Protein AF-0000000084932139 (afdb_homodimer)

Structure (mmCIF, N/CA/C/O backbone):
data_AF-0000000084932139-model_v1
#
loop_
_entity.id
_entity.type
_entity.pdbx_description
1 polymer Repetin
#
loop_
_atom_site.group_PDB
_atom_site.id
_atom_site.type_symbol
_atom_site.label_atom_id
_atom_site.label_alt_id
_atom_site.label_com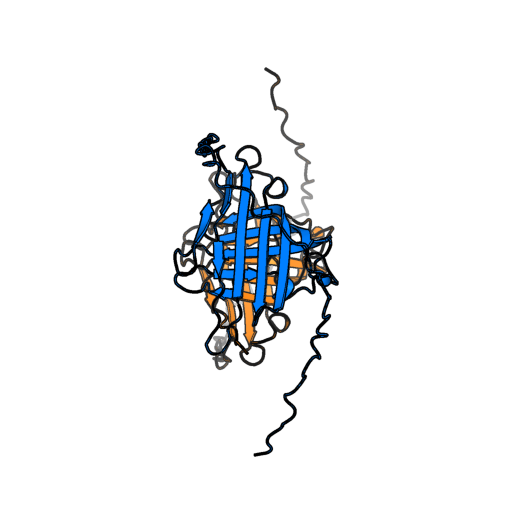p_id
_atom_site.label_asym_id
_atom_site.label_entity_id
_atom_site.label_seq_id
_atom_site.pdbx_PDB_ins_code
_atom_site.Cartn_x
_atom_site.Cartn_y
_atom_site.Cartn_z
_atom_site.occupancy
_atom_site.B_iso_or_equiv
_atom_site.auth_seq_id
_atom_site.auth_comp_id
_atom_site.auth_asym_id
_atom_site.auth_atom_id
_atom_site.pdbx_PDB_model_num
ATOM 1 N N . MET A 1 1 ? 40.281 -7.414 -14.109 1 21.67 1 MET A N 1
ATOM 2 C CA . MET A 1 1 ? 39.438 -8.305 -14.906 1 21.67 1 MET A CA 1
ATOM 3 C C . MET A 1 1 ? 38.781 -9.352 -14.023 1 21.67 1 MET A C 1
ATOM 5 O O . MET A 1 1 ? 38.156 -10.289 -14.523 1 21.67 1 MET A O 1
ATOM 9 N N . ASN A 1 2 ? 39.125 -9.508 -12.711 1 26.14 2 ASN A N 1
ATOM 10 C CA . ASN A 1 2 ? 38.969 -10.812 -12.07 1 26.14 2 ASN A CA 1
ATOM 11 C C . ASN A 1 2 ? 37.5 -11.195 -11.922 1 26.14 2 ASN A C 1
ATOM 13 O O . ASN A 1 2 ? 36.688 -10.367 -11.539 1 26.14 2 ASN A O 1
ATOM 17 N N . ARG A 1 3 ? 37.094 -12.258 -12.617 1 24.44 3 ARG A N 1
ATOM 18 C CA . ARG A 1 3 ? 35.844 -12.969 -12.961 1 24.44 3 ARG A CA 1
ATOM 19 C C . ARG A 1 3 ? 35.156 -13.492 -11.719 1 24.44 3 ARG A C 1
ATOM 21 O O . ARG A 1 3 ? 35.531 -14.531 -11.172 1 24.44 3 ARG A O 1
ATOM 28 N N . ARG A 1 4 ? 34.875 -12.633 -10.703 1 30.19 4 ARG A N 1
ATOM 29 C CA . ARG A 1 4 ? 34.438 -13.336 -9.5 1 30.19 4 ARG A CA 1
ATOM 30 C C . ARG A 1 4 ? 33.281 -14.297 -9.828 1 30.19 4 ARG A C 1
ATOM 32 O O . ARG A 1 4 ? 32.281 -13.891 -10.375 1 30.19 4 ARG A O 1
ATOM 39 N N . THR A 1 5 ? 33.5 -15.656 -9.984 1 25.06 5 THR A N 1
ATOM 40 C CA . THR A 1 5 ? 32.844 -16.891 -10.398 1 25.06 5 THR A CA 1
ATOM 41 C C . THR A 1 5 ? 31.594 -17.125 -9.562 1 25.06 5 THR A C 1
ATOM 43 O O . THR A 1 5 ? 30.531 -17.438 -10.109 1 25.06 5 THR A O 1
ATOM 46 N N . LYS A 1 6 ? 31.469 -17.172 -8.211 1 27.69 6 LYS A N 1
ATOM 47 C CA . LYS A 1 6 ? 30.953 -18.453 -7.734 1 27.69 6 LYS A CA 1
ATOM 48 C C . LYS A 1 6 ? 29.438 -18.469 -7.727 1 27.69 6 LYS A C 1
ATOM 50 O O . LYS A 1 6 ? 28.812 -17.75 -6.941 1 27.69 6 LYS A O 1
ATOM 55 N N . ILE A 1 7 ? 28.641 -18.422 -8.797 1 25.08 7 ILE A N 1
ATOM 56 C CA . ILE A 1 7 ? 27.203 -18.234 -8.984 1 25.08 7 ILE A CA 1
ATOM 57 C C . ILE A 1 7 ? 26.438 -19.391 -8.352 1 25.08 7 ILE A C 1
ATOM 59 O O . ILE A 1 7 ? 25.391 -19.188 -7.73 1 25.08 7 ILE A O 1
ATOM 63 N N . ALA A 1 8 ? 26.859 -20.625 -8.094 1 24.53 8 ALA A N 1
ATOM 64 C CA . ALA A 1 8 ? 25.938 -21.703 -8.469 1 24.53 8 ALA A CA 1
ATOM 65 C C . ALA A 1 8 ? 25 -22.047 -7.324 1 24.53 8 ALA A C 1
ATOM 67 O O . ALA A 1 8 ? 25.422 -22.609 -6.312 1 24.53 8 ALA A O 1
ATOM 68 N N . ALA A 1 9 ? 24.391 -21.25 -6.434 1 24.16 9 ALA A N 1
ATOM 69 C CA . ALA A 1 9 ? 23.906 -22 -5.289 1 24.16 9 ALA A CA 1
ATOM 70 C C . ALA A 1 9 ? 22.812 -22.969 -5.707 1 24.16 9 ALA A C 1
ATOM 72 O O . ALA A 1 9 ? 21.75 -22.562 -6.195 1 24.16 9 ALA A O 1
ATOM 73 N N . VAL A 1 10 ? 23.062 -24.203 -6.277 1 23.25 10 VAL A N 1
ATOM 74 C CA . VAL A 1 10 ? 22.25 -25.281 -6.844 1 23.25 10 VAL A CA 1
ATOM 75 C C . VAL A 1 10 ? 21.312 -25.828 -5.777 1 23.25 10 VAL A C 1
ATOM 77 O O . VAL A 1 10 ? 21.766 -26.406 -4.777 1 23.25 10 VAL A O 1
ATOM 80 N N . ALA A 1 11 ? 20.391 -25.062 -5.176 1 22.67 11 ALA A N 1
ATOM 81 C CA . ALA A 1 11 ? 19.625 -25.734 -4.129 1 22.67 11 ALA A CA 1
ATOM 82 C C . ALA A 1 11 ? 18.953 -27 -4.664 1 22.67 11 ALA A C 1
ATOM 84 O O . ALA A 1 11 ? 18.5 -27.031 -5.812 1 22.67 11 ALA A O 1
ATOM 85 N N . ALA A 1 12 ? 19.234 -28.203 -4.145 1 22.8 12 ALA A N 1
ATOM 86 C CA . ALA A 1 12 ? 18.984 -29.625 -4.312 1 22.8 12 ALA A CA 1
ATOM 87 C C . ALA A 1 12 ? 17.516 -29.953 -4.133 1 22.8 12 ALA A C 1
ATOM 89 O O . ALA A 1 12 ? 16.938 -29.734 -3.059 1 22.8 12 ALA A O 1
ATOM 90 N N . ALA A 1 13 ? 16.656 -29.625 -5.191 1 23.55 13 ALA A N 1
ATOM 91 C CA . ALA A 1 13 ? 15.234 -29.922 -5.207 1 23.55 13 ALA A CA 1
ATOM 92 C C . ALA A 1 13 ? 14.977 -31.406 -4.984 1 23.55 13 ALA A C 1
ATOM 94 O O . ALA A 1 13 ? 15.531 -32.25 -5.691 1 23.55 13 ALA A O 1
ATOM 95 N N . VAL A 1 14 ? 14.766 -31.797 -3.705 1 21.27 14 VAL A N 1
ATOM 96 C CA . VAL A 1 14 ? 14.516 -33.156 -3.266 1 21.27 14 VAL A CA 1
ATOM 97 C C . VAL A 1 14 ? 13.305 -33.719 -4.008 1 21.27 14 VAL A C 1
ATOM 99 O O . VAL A 1 14 ? 12.227 -33.125 -3.998 1 21.27 14 VAL A O 1
ATOM 102 N N . LEU A 1 15 ? 13.5 -34.531 -5.055 1 22.5 15 LEU A N 1
ATOM 103 C CA . LEU A 1 15 ? 12.672 -35.281 -5.992 1 22.5 15 LEU A CA 1
ATOM 104 C C . LEU A 1 15 ? 11.828 -36.312 -5.27 1 22.5 15 LEU A C 1
ATOM 106 O O . LEU A 1 15 ? 12.352 -37.312 -4.789 1 22.5 15 LEU A O 1
ATOM 110 N N . LEU A 1 16 ? 10.977 -35.844 -4.27 1 21 16 LEU A N 1
ATOM 111 C CA . LEU A 1 16 ? 10.266 -36.938 -3.572 1 21 16 LEU A CA 1
ATOM 112 C C . LEU A 1 16 ? 9.383 -37.719 -4.535 1 21 16 LEU A C 1
ATOM 114 O O . LEU A 1 16 ? 8.586 -37.125 -5.27 1 21 16 LEU A O 1
ATOM 118 N N . THR A 1 17 ? 9.852 -38.75 -5.051 1 25.75 17 THR A N 1
ATOM 119 C CA . THR A 1 17 ? 9.32 -39.719 -6.008 1 25.75 17 THR A CA 1
ATOM 120 C C . THR A 1 17 ? 8.086 -40.438 -5.441 1 25.75 17 THR A C 1
ATOM 122 O O . THR A 1 17 ? 8.195 -41.188 -4.492 1 25.75 17 THR A O 1
ATOM 125 N N . LEU A 1 18 ? 7.086 -39.656 -4.852 1 22.45 18 LEU A N 1
ATOM 126 C CA . LEU A 1 18 ? 6.062 -40.5 -4.27 1 22.45 18 LEU A CA 1
ATOM 127 C C . LEU A 1 18 ? 5.445 -41.406 -5.328 1 22.45 18 LEU A C 1
ATOM 129 O O . LEU A 1 18 ? 5.324 -41.031 -6.492 1 22.45 18 LEU A O 1
ATOM 133 N N . GLY A 1 19 ? 5.473 -42.719 -5.188 1 24.62 19 GLY A N 1
ATOM 134 C CA . GLY A 1 19 ? 5.141 -43.938 -5.867 1 24.62 19 GLY A CA 1
ATOM 135 C C . GLY A 1 19 ? 3.654 -44.125 -6.117 1 24.62 19 GLY A C 1
ATOM 136 O O . GLY A 1 19 ? 3.002 -44.938 -5.492 1 24.62 19 GLY A O 1
ATOM 137 N N . ALA A 1 20 ? 2.959 -43.031 -6.5 1 25.23 20 ALA A N 1
ATOM 138 C CA . ALA A 1 20 ? 1.512 -43.219 -6.441 1 25.23 20 ALA A CA 1
ATOM 139 C C . ALA A 1 20 ? 1.069 -44.344 -7.355 1 25.23 20 ALA A C 1
ATOM 141 O O . ALA A 1 20 ? 1.592 -44.531 -8.461 1 25.23 20 ALA A O 1
ATOM 142 N N . GLY A 1 21 ? 0.524 -45.406 -6.766 1 26.86 21 GLY A N 1
ATOM 143 C CA . GLY A 1 21 ? -0.085 -46.656 -7.215 1 26.86 21 GLY A CA 1
ATOM 144 C C . GLY A 1 21 ? -1.21 -46.438 -8.211 1 26.86 21 GLY A C 1
ATOM 145 O O . GLY A 1 21 ? -1.77 -45.344 -8.297 1 26.86 21 GLY A O 1
ATOM 146 N N . GLY A 1 22 ? -1.345 -47.312 -9.188 1 26.28 22 GLY A N 1
ATOM 147 C CA . GLY A 1 22 ? -1.936 -47.531 -10.5 1 26.28 22 GLY A CA 1
ATOM 148 C C . GLY A 1 22 ? -3.445 -47.688 -10.453 1 26.28 22 GLY A C 1
ATOM 149 O O . GLY A 1 22 ? -4.062 -48.094 -11.438 1 26.28 22 GLY A O 1
ATOM 150 N N . VAL A 1 23 ? -4.18 -46.875 -9.492 1 26.48 23 VAL A N 1
ATOM 151 C CA . VAL A 1 23 ? -5.508 -47.469 -9.398 1 26.48 23 VAL A CA 1
ATOM 152 C C . VAL A 1 23 ? -6.215 -47.375 -10.742 1 26.48 23 VAL A C 1
ATOM 154 O O . VAL A 1 23 ? -5.969 -46.438 -11.516 1 26.48 23 VAL A O 1
ATOM 157 N N . ALA A 1 24 ? -6.742 -48.469 -11.219 1 28.23 24 ALA A N 1
ATOM 158 C CA . ALA A 1 24 ? -7.402 -48.969 -12.43 1 28.23 24 ALA A CA 1
ATOM 159 C C . ALA A 1 24 ? -8.75 -48.281 -12.625 1 28.23 24 ALA A C 1
ATOM 161 O O . ALA A 1 24 ? -9.68 -48.469 -11.836 1 28.23 24 ALA A O 1
ATOM 162 N N . VAL A 1 25 ? -8.781 -46.875 -12.781 1 27.59 25 VAL A N 1
ATOM 163 C CA . VAL A 1 25 ? -10.102 -46.281 -12.859 1 27.59 25 VAL A CA 1
ATOM 164 C C . VAL A 1 25 ? -10.867 -46.844 -14.055 1 27.59 25 VAL A C 1
ATOM 166 O O . VAL A 1 25 ? -10.297 -47.031 -15.125 1 27.59 25 VAL A O 1
ATOM 169 N N . ALA A 1 26 ? -11.82 -47.719 -13.742 1 29.02 26 ALA A N 1
ATOM 170 C CA . ALA A 1 26 ? -12.836 -48.344 -14.586 1 29.02 26 ALA A CA 1
ATOM 171 C C . ALA A 1 26 ? -13.586 -47.312 -15.406 1 29.02 26 ALA A C 1
ATOM 173 O O . ALA A 1 26 ? -13.789 -46.188 -14.953 1 29.02 26 ALA A O 1
ATOM 174 N N . SER A 1 27 ? -13.633 -47.469 -16.703 1 24.41 27 SER A N 1
ATOM 175 C CA . SER A 1 27 ? -14.062 -46.719 -17.875 1 24.41 27 SER A CA 1
ATOM 176 C C . SER A 1 27 ? -15.562 -46.438 -17.828 1 24.41 27 SER A C 1
ATOM 178 O O . SER A 1 27 ? -16.375 -47.281 -18.188 1 24.41 27 SER A O 1
ATOM 180 N N . ALA A 1 28 ? -16.141 -46.062 -16.656 1 26.34 28 ALA A N 1
ATOM 181 C CA . ALA A 1 28 ? -17.609 -46 -16.703 1 26.34 28 ALA A CA 1
ATOM 182 C C . ALA A 1 28 ? -18.094 -45.125 -17.859 1 26.34 28 ALA A C 1
ATOM 184 O O . ALA A 1 28 ? -17.406 -44.219 -18.297 1 26.34 28 ALA A O 1
ATOM 185 N N . ASP A 1 29 ? -19.094 -45.625 -18.531 1 28.47 29 ASP A N 1
ATOM 186 C CA . ASP A 1 29 ? -19.875 -45.312 -19.719 1 28.47 29 ASP A CA 1
ATOM 187 C C . ASP A 1 29 ? -20.406 -43.875 -19.656 1 28.47 29 ASP A C 1
ATOM 189 O O . ASP A 1 29 ? -20.547 -43.312 -18.578 1 28.47 29 ASP A O 1
ATOM 193 N N . ASP A 1 30 ? -20.641 -43.281 -20.812 1 27.58 30 ASP A N 1
ATOM 194 C CA . ASP A 1 30 ? -20.875 -41.969 -21.438 1 27.58 30 ASP A CA 1
ATOM 195 C C . ASP A 1 30 ? -22.203 -41.375 -20.969 1 27.58 30 ASP A C 1
ATOM 197 O O . ASP A 1 30 ? -23.234 -41.531 -21.641 1 27.58 30 ASP A O 1
ATOM 201 N N . ALA A 1 31 ? -22.797 -41.719 -19.812 1 32.94 31 ALA A N 1
ATOM 202 C CA . ALA A 1 31 ? -24.125 -41.094 -19.703 1 32.94 31 ALA A CA 1
ATOM 203 C C . ALA A 1 31 ? -24.047 -39.594 -19.891 1 32.94 31 ALA A C 1
ATOM 205 O O . ALA A 1 31 ? -23.156 -38.938 -19.359 1 32.94 31 ALA A O 1
ATOM 206 N N . PRO A 1 32 ? -24.797 -39.062 -20.906 1 32.19 32 PRO A N 1
ATOM 207 C CA . PRO A 1 32 ? -24.766 -37.625 -21.203 1 32.19 32 PRO A CA 1
ATOM 208 C C . PRO A 1 32 ? -25.094 -36.781 -19.984 1 32.19 32 PRO A C 1
ATOM 210 O O . PRO A 1 32 ? -26 -37.125 -19.203 1 32.19 32 PRO A O 1
ATOM 213 N N . ALA A 1 33 ? -24.109 -36.219 -19.281 1 31.25 33 ALA A N 1
ATOM 214 C CA . ALA A 1 33 ? -24.312 -35.312 -18.141 1 31.25 33 ALA A CA 1
ATOM 215 C C . ALA A 1 33 ? -25.391 -34.281 -18.453 1 31.25 33 ALA A C 1
ATOM 217 O O . ALA A 1 33 ? -25.438 -33.75 -19.562 1 31.25 33 ALA A O 1
ATOM 218 N N . PRO A 1 34 ? -26.562 -34.406 -17.656 1 33.66 34 PRO A N 1
ATOM 219 C CA . PRO A 1 34 ? -27.516 -33.312 -17.828 1 33.66 34 PRO A CA 1
ATOM 220 C C . PRO A 1 34 ? -26.859 -31.938 -17.828 1 33.66 34 PRO A C 1
ATOM 222 O O . PRO A 1 34 ? -25.781 -31.781 -17.25 1 33.66 34 PRO A O 1
ATOM 225 N N . ALA A 1 35 ? -27.141 -31.078 -18.812 1 29.67 35 ALA A N 1
ATOM 226 C CA . ALA A 1 35 ? -26.688 -29.703 -18.906 1 29.67 35 ALA A CA 1
ATOM 227 C C . ALA A 1 35 ? -26.844 -28.984 -17.578 1 29.67 35 ALA A C 1
ATOM 229 O O . ALA A 1 35 ? -27.953 -28.906 -17.047 1 29.67 35 ALA A O 1
ATOM 230 N N . ALA A 1 36 ? -25.906 -29.125 -16.641 1 29.72 36 ALA A N 1
ATOM 231 C CA . ALA A 1 36 ? -25.953 -28.234 -15.492 1 29.72 36 ALA A CA 1
ATOM 232 C C . ALA A 1 36 ? -26.312 -26.812 -15.906 1 29.72 36 ALA A C 1
ATOM 234 O O . ALA A 1 36 ? -25.609 -26.203 -16.734 1 29.72 36 ALA A O 1
ATOM 235 N N . ALA A 1 37 ? -27.531 -26.438 -15.914 1 31.78 37 ALA A N 1
ATOM 236 C CA . ALA A 1 37 ? -27.938 -25.031 -15.969 1 31.78 37 ALA A CA 1
ATOM 237 C C . ALA A 1 37 ? -27.094 -24.188 -15.023 1 31.78 37 ALA A C 1
ATOM 239 O O . ALA A 1 37 ? -27.078 -24.422 -13.82 1 31.78 37 ALA A O 1
ATOM 240 N N . SER A 1 38 ? -25.906 -23.781 -15.492 1 30.41 38 SER A N 1
ATOM 241 C CA . SER A 1 38 ? -25.219 -22.75 -14.742 1 30.41 38 SER A CA 1
ATOM 242 C C . SER A 1 38 ? -26.188 -21.641 -14.305 1 30.41 38 SER A C 1
ATOM 244 O O . SER A 1 38 ? -26.641 -20.844 -15.141 1 30.41 38 SER A O 1
ATOM 246 N N . ALA A 1 39 ? -27.094 -21.922 -13.445 1 32.44 39 ALA A N 1
ATOM 247 C CA . ALA A 1 39 ? -27.781 -20.781 -12.859 1 32.44 39 ALA A CA 1
ATOM 248 C C . ALA A 1 39 ? -26.797 -19.688 -12.461 1 32.44 39 ALA A C 1
ATOM 250 O O . ALA A 1 39 ? -26.016 -19.859 -11.531 1 32.44 39 ALA A O 1
ATOM 251 N N . VAL A 1 40 ? -26.359 -18.922 -13.398 1 31.78 40 VAL A N 1
ATOM 252 C CA . VAL A 1 40 ? -25.812 -17.625 -12.992 1 31.78 40 VAL A CA 1
ATOM 253 C C . VAL A 1 40 ? -26.766 -16.938 -12.031 1 31.78 40 VAL A C 1
ATOM 255 O O . VAL A 1 40 ? -27.828 -16.453 -12.438 1 31.78 40 VAL A O 1
ATOM 258 N N . VAL A 1 41 ? -27.156 -17.531 -10.875 1 34.59 41 VAL A N 1
ATOM 259 C CA . VAL A 1 41 ? -27.812 -16.656 -9.914 1 34.59 41 VAL A CA 1
ATOM 260 C C . VAL A 1 41 ? -27.203 -15.25 -9.984 1 34.59 41 VAL A C 1
ATOM 262 O O . VAL A 1 41 ? -26 -15.078 -9.773 1 34.59 41 VAL A O 1
ATOM 265 N N . SER A 1 42 ? -27.688 -14.461 -10.852 1 32.5 42 SER A N 1
ATOM 266 C CA . SER A 1 42 ? -27.391 -13.039 -10.742 1 32.5 42 SER A CA 1
ATOM 267 C C . SER A 1 42 ? -27.5 -12.555 -9.297 1 32.5 42 SER A C 1
ATOM 269 O O . SER A 1 42 ? -28.594 -12.383 -8.773 1 32.5 42 SER A O 1
ATOM 271 N N . LYS A 1 43 ? -26.828 -13.172 -8.352 1 37.31 43 LYS A N 1
ATOM 272 C CA . LYS A 1 43 ? -26.875 -12.469 -7.066 1 37.31 43 LYS A CA 1
ATOM 273 C C . LYS A 1 43 ? -26.953 -10.961 -7.266 1 37.31 43 LYS A C 1
ATOM 275 O O . LYS A 1 43 ? -26.219 -10.398 -8.078 1 37.31 43 LYS A O 1
ATOM 280 N N . SER A 1 44 ? -27.984 -10.383 -7.074 1 41.41 44 SER A N 1
ATOM 281 C CA . SER A 1 44 ? -28.172 -8.938 -7.09 1 41.41 44 SER A CA 1
ATOM 282 C C . SER A 1 44 ? -26.922 -8.203 -6.629 1 41.41 44 SER A C 1
ATOM 284 O O . SER A 1 44 ? -26.344 -8.539 -5.594 1 41.41 44 SER A O 1
ATOM 286 N N . PRO A 1 45 ? -26.094 -7.621 -7.492 1 50.84 45 PRO A N 1
ATOM 287 C CA . PRO A 1 45 ? -24.844 -6.949 -7.105 1 50.84 45 PRO A CA 1
ATOM 288 C C . PRO A 1 45 ? -24.984 -6.141 -5.82 1 50.84 45 PRO A C 1
ATOM 290 O O . PRO A 1 45 ? -25.812 -5.219 -5.75 1 50.84 45 PRO A O 1
ATOM 293 N N . VAL A 1 46 ? -25.094 -6.777 -4.66 1 59.41 46 VAL A N 1
ATOM 294 C CA . VAL A 1 46 ? -25 -5.977 -3.445 1 59.41 46 VAL A CA 1
ATOM 295 C C . VAL A 1 46 ? -24.078 -4.781 -3.686 1 59.41 46 VAL A C 1
ATOM 297 O O . VAL A 1 46 ? -23 -4.926 -4.262 1 59.41 46 VAL A O 1
ATOM 300 N N . ALA A 1 47 ? -24.609 -3.643 -3.541 1 83.5 47 ALA A N 1
ATOM 301 C CA . ALA A 1 47 ? -23.828 -2.414 -3.666 1 83.5 47 ALA A CA 1
ATOM 302 C C . ALA A 1 47 ? -22.5 -2.529 -2.922 1 83.5 47 ALA A C 1
ATOM 304 O O . ALA A 1 47 ? -22.453 -3.002 -1.784 1 83.5 47 ALA A O 1
ATOM 305 N N . GLU A 1 48 ? -21.438 -2.598 -3.648 1 95.44 48 GLU A N 1
ATOM 306 C CA . GLU A 1 48 ? -20.094 -2.729 -3.068 1 95.44 48 GLU A CA 1
ATOM 307 C C . GLU A 1 48 ? -19.453 -1.362 -2.85 1 95.44 48 GLU A C 1
ATOM 309 O O . GLU A 1 48 ? -19.5 -0.504 -3.732 1 95.44 48 GLU A O 1
ATOM 314 N N . ALA A 1 49 ? -18.984 -1.111 -1.65 1 97.88 49 ALA A N 1
ATOM 315 C CA . ALA A 1 49 ? -18.188 0.078 -1.341 1 97.88 49 ALA A CA 1
ATOM 316 C C . ALA A 1 49 ? -16.828 0.017 -2.012 1 97.88 49 ALA A C 1
ATOM 318 O O . ALA A 1 49 ? -16.266 1.047 -2.406 1 97.88 49 ALA A O 1
ATOM 319 N N . ALA A 1 50 ? -16.281 -1.135 -2.143 1 98.62 50 ALA A N 1
ATOM 320 C CA . ALA A 1 50 ? -15 -1.41 -2.773 1 98.62 50 ALA A CA 1
ATOM 321 C C . ALA A 1 50 ? -14.906 -2.867 -3.213 1 98.62 50 ALA A C 1
ATOM 323 O O . ALA A 1 50 ? -15.594 -3.734 -2.666 1 98.62 50 ALA A O 1
ATOM 324 N N . ALA A 1 51 ? -14.016 -3.1 -4.195 1 98.94 51 ALA A N 1
ATOM 325 C CA . ALA A 1 51 ? -13.789 -4.477 -4.625 1 98.94 51 ALA A CA 1
ATOM 326 C C . ALA A 1 51 ? -12.5 -4.598 -5.434 1 98.94 51 ALA A C 1
ATOM 328 O O . ALA A 1 51 ? -12.031 -3.613 -6.008 1 98.94 51 ALA A O 1
ATOM 329 N N . LEU A 1 52 ? -11.953 -5.723 -5.379 1 98.94 52 LEU A N 1
ATOM 330 C CA . LEU A 1 52 ? -10.844 -6.172 -6.215 1 98.94 52 LEU A CA 1
ATOM 331 C C . LEU A 1 52 ? -11.109 -7.566 -6.77 1 98.94 52 LEU A C 1
ATOM 333 O O . LEU A 1 52 ? -11.242 -8.531 -6.012 1 98.94 52 LEU A O 1
ATOM 337 N N . THR A 1 53 ? -11.219 -7.641 -8.094 1 98.88 53 THR A N 1
ATOM 338 C CA . THR A 1 53 ? -11.5 -8.922 -8.734 1 98.88 53 THR A CA 1
ATOM 339 C C . THR A 1 53 ? -10.609 -9.117 -9.961 1 98.88 53 THR A C 1
ATOM 341 O O . THR A 1 53 ? -9.992 -8.164 -10.445 1 98.88 53 THR A O 1
ATOM 344 N N . GLY A 1 54 ? -10.531 -10.375 -10.414 1 98.69 54 GLY A N 1
ATOM 345 C CA . GLY A 1 54 ? -9.844 -10.68 -11.664 1 98.69 54 GLY A CA 1
ATOM 346 C C . GLY A 1 54 ? -8.664 -11.609 -11.477 1 98.69 54 GLY A C 1
ATOM 347 O O . GLY A 1 54 ? -8.367 -12.039 -10.359 1 98.69 54 GLY A O 1
ATOM 348 N N . THR A 1 55 ? -8.078 -12 -12.555 1 98.62 55 THR A N 1
ATOM 349 C CA . THR A 1 55 ? -6.953 -12.922 -12.617 1 98.62 55 THR A CA 1
ATOM 350 C C . THR A 1 55 ? -5.938 -12.469 -13.664 1 98.62 55 THR A C 1
ATOM 352 O O . THR A 1 55 ? -6.316 -11.977 -14.727 1 98.62 55 THR A O 1
ATOM 355 N N . ALA A 1 56 ? -4.672 -12.586 -13.328 1 98.44 56 ALA A N 1
ATOM 356 C CA . ALA A 1 56 ? -3.607 -12.328 -14.297 1 98.44 56 ALA A CA 1
ATOM 357 C C . ALA A 1 56 ? -2.312 -13.023 -13.883 1 98.44 56 ALA A C 1
ATOM 359 O O . ALA A 1 56 ? -2.207 -13.547 -12.773 1 98.44 56 ALA A O 1
ATOM 360 N N . LYS A 1 57 ? -1.407 -13.078 -14.789 1 98.19 57 LYS A N 1
ATOM 361 C CA . LYS A 1 57 ? -0.064 -13.594 -14.547 1 98.19 57 LYS A CA 1
ATOM 362 C C . LYS A 1 57 ? 0.957 -12.461 -14.477 1 98.19 57 LYS A C 1
ATOM 364 O O . LYS A 1 57 ? 0.751 -11.398 -15.062 1 98.19 57 LYS A O 1
ATOM 369 N N . LEU A 1 58 ? 2.08 -12.727 -13.773 1 98 58 LEU A N 1
ATOM 370 C CA . LEU A 1 58 ? 3.133 -11.719 -13.703 1 98 58 LEU A CA 1
ATOM 371 C C . LEU A 1 58 ? 4.133 -11.906 -14.836 1 98 58 LEU A C 1
ATOM 373 O O . LEU A 1 58 ? 4.426 -13.039 -15.234 1 98 58 LEU A O 1
ATOM 377 N N . TYR A 1 59 ? 4.645 -10.734 -15.344 1 96.62 59 TYR A N 1
ATOM 378 C CA . TYR A 1 59 ? 5.652 -10.703 -16.391 1 96.62 59 TYR A CA 1
ATOM 379 C C . TYR A 1 59 ? 6.984 -11.25 -15.891 1 96.62 59 TYR A C 1
ATOM 381 O O . TYR A 1 59 ? 7.398 -10.945 -14.766 1 96.62 59 TYR A O 1
ATOM 389 N N . ARG A 1 60 ? 7.559 -12.016 -16.688 1 96.19 60 ARG A N 1
ATOM 390 C CA . ARG A 1 60 ? 8.945 -12.445 -16.531 1 96.19 60 ARG A CA 1
ATOM 391 C C . ARG A 1 60 ? 9.703 -12.344 -17.844 1 96.19 60 ARG A C 1
ATOM 393 O O . ARG A 1 60 ? 9.219 -12.812 -18.875 1 96.19 60 ARG A O 1
ATOM 400 N N . PRO A 1 61 ? 10.867 -11.727 -17.766 1 92.69 61 PRO A N 1
ATOM 401 C CA . PRO A 1 61 ? 11.617 -11.664 -19.016 1 92.69 61 PRO A CA 1
ATOM 402 C C . PRO A 1 61 ? 12.195 -13.016 -19.438 1 92.69 61 PRO A C 1
ATOM 404 O O . PRO A 1 61 ? 12.602 -13.805 -18.578 1 92.69 61 PRO A O 1
ATOM 407 N N . ALA A 1 62 ? 12.266 -13.125 -20.766 1 90.31 62 ALA A N 1
ATOM 408 C CA . ALA A 1 62 ? 12.945 -14.312 -21.281 1 90.31 62 ALA A CA 1
ATOM 409 C C . ALA A 1 62 ? 14.406 -14.344 -20.859 1 90.31 62 ALA A C 1
ATOM 411 O O . ALA A 1 62 ? 15.062 -13.305 -20.797 1 90.31 62 ALA A O 1
ATOM 412 N N . PRO A 1 63 ? 14.945 -15.523 -20.422 1 91.56 63 PRO A N 1
ATOM 413 C CA . PRO A 1 63 ? 14.344 -16.844 -20.641 1 91.56 63 PRO A CA 1
ATOM 414 C C . PRO A 1 63 ? 13.586 -17.359 -19.406 1 91.56 63 PRO A C 1
ATOM 416 O O . PRO A 1 63 ? 13.227 -18.531 -19.344 1 91.56 63 PRO A O 1
ATOM 419 N N . ALA A 1 64 ? 13.43 -16.469 -18.453 1 87.38 64 ALA A N 1
ATOM 420 C CA . ALA A 1 64 ? 12.672 -16.922 -17.281 1 87.38 64 ALA A CA 1
ATOM 421 C C . ALA A 1 64 ? 11.289 -17.406 -17.688 1 87.38 64 ALA A C 1
ATOM 423 O O . ALA A 1 64 ? 10.641 -16.828 -18.562 1 87.38 64 ALA A O 1
ATOM 424 N N . ASP A 1 65 ? 10.875 -18.516 -17.094 1 87.06 65 ASP A N 1
ATOM 425 C CA . ASP A 1 65 ? 9.594 -19.094 -17.469 1 87.06 65 ASP A CA 1
ATOM 426 C C . ASP A 1 65 ? 8.703 -19.312 -16.25 1 87.06 65 ASP A C 1
ATOM 428 O O . ASP A 1 65 ? 7.828 -20.172 -16.25 1 87.06 65 ASP A O 1
ATOM 432 N N . ASP A 1 66 ? 8.961 -18.547 -15.266 1 95.25 66 ASP A N 1
ATOM 433 C CA . ASP A 1 66 ? 8.109 -18.625 -14.086 1 95.25 66 ASP A CA 1
ATOM 434 C C . ASP A 1 66 ? 6.652 -18.328 -14.438 1 95.25 66 ASP A C 1
ATOM 436 O O . ASP A 1 66 ? 6.371 -17.375 -15.172 1 95.25 66 ASP A O 1
ATOM 440 N N . ASP A 1 67 ? 5.82 -19.234 -13.984 1 97.31 67 ASP A N 1
ATOM 441 C CA . ASP A 1 67 ? 4.379 -19.031 -14.062 1 97.31 67 ASP A CA 1
ATOM 442 C C . ASP A 1 67 ? 3.814 -18.562 -12.719 1 97.31 67 ASP A C 1
ATOM 444 O O . ASP A 1 67 ? 3.645 -19.375 -11.805 1 97.31 67 ASP A O 1
ATOM 448 N N . ILE A 1 68 ? 3.568 -17.281 -12.617 1 98.5 68 ILE A N 1
ATOM 449 C CA . ILE A 1 68 ? 3.051 -16.672 -11.398 1 98.5 68 ILE A CA 1
ATOM 450 C C . ILE A 1 68 ? 1.647 -16.125 -11.648 1 98.5 68 ILE A C 1
ATOM 452 O O . ILE A 1 68 ? 1.454 -15.273 -12.516 1 98.5 68 ILE A O 1
ATOM 456 N N . THR A 1 69 ? 0.679 -16.625 -10.938 1 98.88 69 THR A N 1
ATOM 457 C CA . THR A 1 69 ? -0.712 -16.25 -11.156 1 98.88 69 THR A CA 1
ATOM 458 C C . THR A 1 69 ? -1.332 -15.703 -9.875 1 98.88 69 THR A C 1
ATOM 460 O O . THR A 1 69 ? -1.117 -16.266 -8.797 1 98.88 69 THR A O 1
ATOM 463 N N . PHE A 1 70 ? -2.031 -14.625 -9.992 1 98.88 70 PHE A N 1
ATOM 464 C CA . PHE A 1 70 ? -2.861 -14.086 -8.922 1 98.88 70 PHE A CA 1
ATOM 465 C C . PHE A 1 70 ? -4.32 -14.008 -9.352 1 98.88 70 PHE A C 1
ATOM 467 O O . PHE A 1 70 ? -4.617 -13.648 -10.492 1 98.88 70 PHE A O 1
ATOM 474 N N . THR A 1 71 ? -5.238 -14.359 -8.469 1 98.94 71 THR A N 1
ATOM 475 C CA . THR A 1 71 ? -6.68 -14.234 -8.633 1 98.94 71 THR A CA 1
ATOM 476 C C . THR A 1 71 ? -7.312 -13.586 -7.402 1 98.94 71 THR A C 1
ATOM 478 O O . THR A 1 71 ? -7.023 -13.984 -6.27 1 98.94 71 THR A O 1
ATOM 481 N N . PHE A 1 72 ? -8.188 -12.656 -7.676 1 98.94 72 PHE A N 1
ATOM 482 C CA . PHE A 1 72 ? -8.812 -11.938 -6.574 1 98.94 72 PHE A CA 1
ATOM 483 C C . PHE A 1 72 ? -10.336 -12.031 -6.656 1 98.94 72 PHE A C 1
ATOM 485 O O . PHE A 1 72 ? -10.906 -11.961 -7.746 1 98.94 72 PHE A O 1
ATOM 492 N N . ASP A 1 73 ? -10.945 -12.172 -5.586 1 98.94 73 ASP A N 1
ATOM 493 C CA . ASP A 1 73 ? -12.375 -12.016 -5.316 1 98.94 73 ASP A CA 1
ATOM 494 C C . ASP A 1 73 ? -12.609 -11.375 -3.947 1 98.94 73 ASP A C 1
ATOM 496 O O . ASP A 1 73 ? -13.102 -12.031 -3.029 1 98.94 73 ASP A O 1
ATOM 500 N N . ALA A 1 74 ? -12.25 -10.133 -3.812 1 98.94 74 ALA A N 1
ATOM 501 C CA . ALA A 1 74 ? -12.328 -9.383 -2.561 1 98.94 74 ALA A CA 1
ATOM 502 C C . ALA A 1 74 ? -13.406 -8.305 -2.633 1 98.94 74 ALA A C 1
ATOM 504 O O . ALA A 1 74 ? -13.531 -7.605 -3.645 1 98.94 74 ALA A O 1
ATOM 505 N N . HIS A 1 75 ? -14.141 -8.125 -1.54 1 98.88 75 HIS A N 1
ATOM 506 C CA . HIS A 1 75 ? -15.297 -7.234 -1.548 1 98.88 75 HIS A CA 1
ATOM 507 C C . HIS A 1 75 ? -15.453 -6.523 -0.208 1 98.88 75 HIS A C 1
ATOM 509 O O . HIS A 1 75 ? -15.25 -7.129 0.847 1 98.88 75 HIS A O 1
ATOM 515 N N . LEU A 1 76 ? -15.789 -5.316 -0.302 1 98.69 76 LEU A N 1
ATOM 516 C CA . LEU A 1 76 ? -16.328 -4.57 0.832 1 98.69 76 LEU A CA 1
ATOM 517 C C . LEU A 1 76 ? -17.766 -4.148 0.579 1 98.69 76 LEU A C 1
ATOM 519 O O . LEU A 1 76 ? -18.047 -3.391 -0.356 1 98.69 76 LEU A O 1
ATOM 523 N N . ALA A 1 77 ? -18.641 -4.668 1.388 1 98.25 77 ALA A N 1
ATOM 524 C CA . ALA A 1 77 ? -20.047 -4.367 1.213 1 98.25 77 ALA A CA 1
ATOM 525 C C . ALA A 1 77 ? -20.328 -2.889 1.466 1 98.25 77 ALA A C 1
ATOM 527 O O . ALA A 1 77 ? -19.688 -2.258 2.299 1 98.25 77 ALA A O 1
ATOM 528 N N . ALA A 1 78 ? -21.359 -2.404 0.8 1 97.12 78 ALA A N 1
ATOM 529 C CA . ALA A 1 78 ? -21.734 -1.002 0.949 1 97.12 78 ALA A CA 1
ATOM 530 C C . ALA A 1 78 ? -22.047 -0.671 2.404 1 97.12 78 ALA A C 1
ATOM 532 O O . ALA A 1 78 ? -21.719 0.412 2.889 1 97.12 78 ALA A O 1
ATOM 533 N N . LYS A 1 79 ? -22.688 -1.584 3.092 1 96.44 79 LYS A N 1
ATOM 534 C CA . LYS A 1 79 ? -23.094 -1.358 4.477 1 96.44 79 LYS A CA 1
ATOM 535 C C . LYS A 1 79 ? -21.875 -1.217 5.387 1 96.44 79 LYS A C 1
ATOM 537 O O . LYS A 1 79 ? -21.984 -0.688 6.492 1 96.44 79 LYS A O 1
ATOM 542 N N . ASP A 1 80 ? -20.766 -1.706 4.926 1 97.31 80 ASP A N 1
ATOM 543 C CA . ASP A 1 80 ? -19.531 -1.705 5.719 1 97.31 80 ASP A CA 1
ATOM 544 C C . ASP A 1 80 ? -18.547 -0.646 5.219 1 97.31 80 ASP A C 1
ATOM 546 O O . ASP A 1 80 ? -17.344 -0.755 5.438 1 97.31 80 ASP A O 1
ATOM 550 N N . VAL A 1 81 ? -19 0.395 4.52 1 97.25 81 VAL A N 1
ATOM 551 C CA . VAL A 1 81 ? -18.203 1.387 3.82 1 97.25 81 VAL A CA 1
ATOM 552 C C . VAL A 1 81 ? -17.219 2.041 4.797 1 97.25 81 VAL A C 1
ATOM 554 O O . VAL A 1 81 ? -16.141 2.48 4.398 1 97.25 81 VAL A O 1
ATOM 557 N N . LYS A 1 82 ? -17.516 2.047 6.121 1 96.31 82 LYS A N 1
ATOM 558 C CA . LYS A 1 82 ? -16.656 2.744 7.082 1 96.31 82 LYS A CA 1
ATOM 559 C C . LYS A 1 82 ? -15.695 1.778 7.762 1 96.31 82 LYS A C 1
ATOM 561 O O . LYS A 1 82 ? -14.945 2.17 8.664 1 96.31 82 LYS A O 1
ATOM 566 N N . ASP A 1 83 ? -15.734 0.497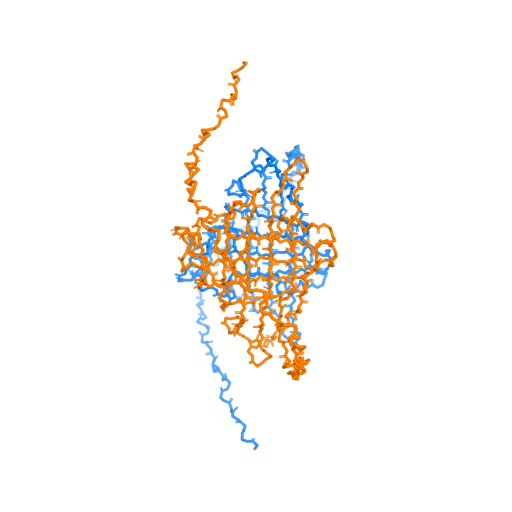 7.352 1 97.19 83 ASP A N 1
ATOM 567 C CA . ASP A 1 83 ? -14.906 -0.511 8.016 1 97.19 83 ASP A CA 1
ATOM 568 C C . ASP A 1 83 ? -14.203 -1.399 6.988 1 97.19 83 ASP A C 1
ATOM 570 O O . ASP A 1 83 ? -14.648 -2.518 6.723 1 97.19 83 ASP A O 1
ATOM 574 N N . PRO A 1 84 ? -13.047 -0.965 6.504 1 98.12 84 PRO A N 1
ATOM 575 C CA . PRO A 1 84 ? -12.312 -1.773 5.531 1 98.12 84 PRO A CA 1
ATOM 576 C C . PRO A 1 84 ? -12 -3.178 6.047 1 98.12 84 PRO A C 1
ATOM 578 O O . PRO A 1 84 ? -11.781 -4.098 5.25 1 98.12 84 PRO A O 1
ATOM 581 N N . LYS A 1 85 ? -12 -3.412 7.352 1 98.69 85 LYS A N 1
ATOM 582 C CA . LYS A 1 85 ? -11.672 -4.707 7.941 1 98.69 85 LYS A CA 1
ATOM 583 C C . LYS A 1 85 ? -12.859 -5.66 7.871 1 98.69 85 LYS A C 1
ATOM 585 O O . LYS A 1 85 ? -12.742 -6.84 8.219 1 98.69 85 LYS A O 1
ATOM 590 N N . ALA A 1 86 ? -14 -5.152 7.398 1 98.56 86 ALA A N 1
ATOM 591 C CA . ALA A 1 86 ? -15.18 -5.988 7.199 1 98.56 86 ALA A CA 1
ATOM 592 C C . ALA A 1 86 ? -15.18 -6.625 5.812 1 98.56 86 ALA A C 1
ATOM 594 O O . ALA A 1 86 ? -16.141 -7.301 5.434 1 98.56 86 ALA A O 1
ATOM 595 N N . ALA A 1 87 ? -14.117 -6.398 5.094 1 98.81 87 ALA A N 1
ATOM 596 C CA . ALA A 1 87 ? -14.016 -6.957 3.75 1 98.81 87 ALA A CA 1
ATOM 597 C C . ALA A 1 87 ? -14.109 -8.484 3.781 1 98.81 87 ALA A C 1
ATOM 599 O O . ALA A 1 87 ? -13.695 -9.109 4.758 1 98.81 87 ALA A O 1
ATOM 600 N N . THR A 1 88 ? -14.578 -9.055 2.67 1 98.88 88 THR A N 1
ATOM 601 C CA . THR A 1 88 ? -14.781 -10.492 2.561 1 98.88 88 THR A CA 1
ATOM 602 C C . THR A 1 88 ? -14.219 -11.016 1.241 1 98.88 88 THR A C 1
ATOM 604 O O . THR A 1 88 ? -13.82 -10.234 0.376 1 98.88 88 THR A O 1
ATOM 607 N N . GLY A 1 89 ? -14.234 -12.328 1.078 1 98.94 89 GLY A N 1
ATOM 608 C CA . GLY A 1 89 ? -13.781 -13 -0.134 1 98.94 89 GLY A CA 1
ATOM 609 C C . GLY A 1 89 ? -12.453 -13.703 0.033 1 98.94 89 GLY A C 1
ATOM 610 O O . GLY A 1 89 ? -12.102 -14.133 1.135 1 98.94 89 GLY A O 1
ATOM 611 N N . THR A 1 90 ? -11.742 -13.914 -1.098 1 98.94 90 THR A N 1
ATOM 612 C CA . THR A 1 90 ? -10.477 -14.625 -1.104 1 98.94 90 THR A CA 1
ATOM 613 C C . THR A 1 90 ? -9.547 -14.078 -2.188 1 98.94 90 THR A C 1
ATOM 615 O O . THR A 1 90 ? -9.992 -13.352 -3.076 1 98.94 90 THR A O 1
ATOM 618 N N . PHE A 1 91 ? -8.391 -14.383 -2.043 1 98.94 91 PHE A N 1
ATOM 619 C CA . PHE A 1 91 ? -7.488 -14.344 -3.188 1 98.94 91 PHE A CA 1
ATOM 620 C C . PH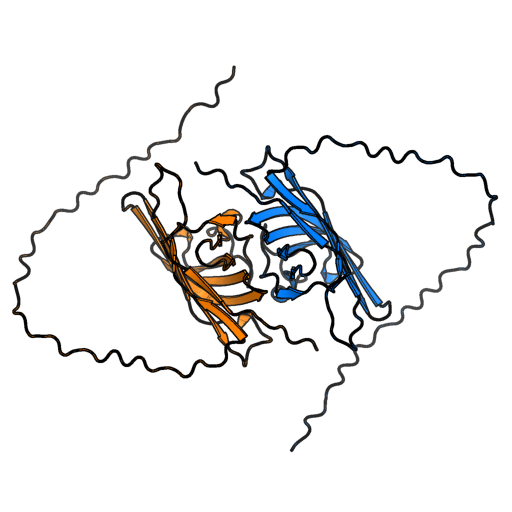E A 1 91 ? -6.527 -15.531 -3.164 1 98.94 91 PHE A C 1
ATOM 622 O O . PHE A 1 91 ? -6.352 -16.172 -2.125 1 98.94 91 PHE A O 1
ATOM 629 N N . ARG A 1 92 ? -6.023 -15.797 -4.312 1 98.94 92 ARG A N 1
ATOM 630 C CA . ARG A 1 92 ? -5.137 -16.938 -4.527 1 98.94 92 ARG A CA 1
ATOM 631 C C . ARG A 1 92 ? -3.902 -16.516 -5.32 1 9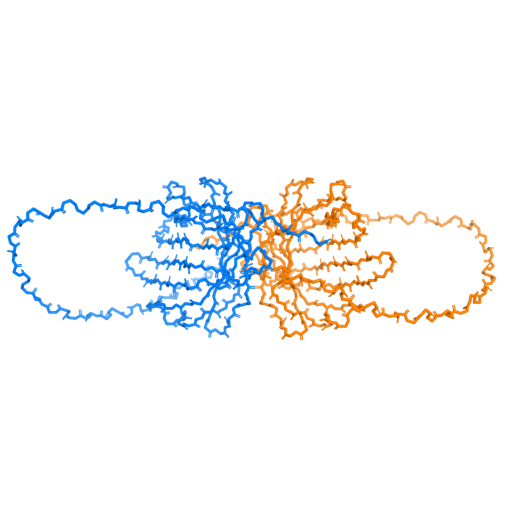8.94 92 ARG A C 1
ATOM 633 O O . ARG A 1 92 ? -3.988 -15.695 -6.227 1 98.94 92 ARG A O 1
ATOM 640 N N . PHE A 1 93 ? -2.789 -17.141 -4.941 1 98.94 93 PHE A N 1
ATOM 641 C CA . PHE A 1 93 ? -1.597 -16.953 -5.762 1 98.94 93 PHE A CA 1
ATOM 642 C C . PHE A 1 93 ? -0.829 -18.266 -5.898 1 98.94 93 PHE A C 1
ATOM 644 O O . PHE A 1 93 ? -0.96 -19.172 -5.062 1 98.94 93 PHE A O 1
ATOM 651 N N . SER A 1 94 ? -0.087 -18.312 -6.961 1 98.88 94 SER A N 1
ATOM 652 C CA . SER A 1 94 ? 0.759 -19.469 -7.238 1 98.88 94 SER A CA 1
ATOM 653 C C . SER A 1 94 ? 2.021 -19.062 -7.992 1 98.88 94 SER A C 1
ATOM 655 O O . SER A 1 94 ? 2.051 -18.031 -8.648 1 98.88 94 SER A O 1
ATOM 657 N N . HIS A 1 95 ? 3.051 -19.844 -7.84 1 98.56 95 HIS A N 1
ATOM 658 C CA . HIS A 1 95 ? 4.328 -19.688 -8.523 1 98.56 95 HIS A CA 1
ATOM 659 C C . HIS A 1 95 ? 4.918 -21.031 -8.922 1 98.56 95 HIS A C 1
ATOM 661 O O . HIS A 1 95 ? 5.285 -21.828 -8.062 1 98.56 95 HIS A O 1
ATOM 667 N N . TYR A 1 96 ? 5.012 -21.266 -10.211 1 97.94 96 TYR A N 1
ATOM 668 C CA . TYR A 1 96 ? 5.578 -22.516 -10.719 1 97.94 96 TYR A CA 1
ATOM 669 C C . TYR A 1 96 ? 6.691 -22.234 -11.719 1 97.94 96 TYR A C 1
ATOM 671 O O . TYR A 1 96 ? 6.578 -21.328 -12.547 1 97.94 96 TYR A O 1
ATOM 679 N N . THR A 1 97 ? 7.75 -22.891 -11.555 1 96.12 97 THR A N 1
ATOM 680 C CA . THR A 1 97 ? 8.844 -22.938 -12.523 1 96.12 97 THR A CA 1
ATOM 681 C C . THR A 1 97 ? 9.094 -24.375 -12.969 1 96.12 97 THR A C 1
ATOM 683 O O . THR A 1 97 ? 9.477 -25.234 -12.156 1 96.12 97 THR A O 1
ATOM 686 N N . GLN A 1 98 ? 8.922 -24.641 -14.258 1 94.56 98 GLN A N 1
ATOM 687 C CA . GLN A 1 98 ? 9.086 -25.984 -14.797 1 94.56 98 GLN A CA 1
ATOM 688 C C . GLN A 1 98 ? 8.297 -27 -13.984 1 94.56 98 GLN A C 1
ATOM 690 O O . GLN A 1 98 ? 8.828 -28.047 -13.617 1 94.56 98 GLN A O 1
ATOM 695 N N . GLY A 1 99 ? 7.145 -26.656 -13.586 1 93.25 99 GLY A N 1
ATOM 696 C CA . GLY A 1 99 ? 6.219 -27.562 -12.93 1 93.25 99 GLY A CA 1
ATOM 697 C C . GLY A 1 99 ? 6.426 -27.656 -11.43 1 93.25 99 GLY A C 1
ATOM 698 O O . GLY A 1 99 ? 5.648 -28.297 -10.719 1 93.25 99 GLY A O 1
ATOM 699 N N . LYS A 1 100 ? 7.445 -27.047 -10.906 1 97 100 LYS A N 1
ATOM 700 C CA . LYS A 1 100 ? 7.727 -27.047 -9.469 1 97 100 LYS A CA 1
ATOM 701 C C . LYS A 1 100 ? 7.34 -25.703 -8.844 1 97 100 LYS A C 1
ATOM 703 O O . LYS A 1 100 ? 7.559 -24.656 -9.43 1 97 100 LYS A O 1
ATOM 708 N N . GLY A 1 101 ? 6.641 -25.812 -7.75 1 97.62 101 GLY A N 1
ATOM 709 C CA . GLY A 1 101 ? 6.18 -24.609 -7.066 1 97.62 101 GLY A CA 1
ATOM 710 C C . GLY A 1 101 ? 5.062 -24.875 -6.078 1 97.62 101 GLY A C 1
ATOM 711 O O . GLY A 1 101 ? 5.039 -25.922 -5.426 1 97.62 101 GLY A O 1
ATOM 712 N N . GLY A 1 102 ? 4.25 -23.812 -5.836 1 98.5 102 GLY A N 1
ATOM 713 C CA . GLY A 1 102 ? 3.17 -23.938 -4.871 1 98.5 102 GLY A CA 1
ATOM 714 C C . GLY A 1 102 ? 2.148 -22.812 -4.977 1 98.5 102 GLY A C 1
ATOM 715 O O . GLY A 1 102 ? 2.189 -22.016 -5.918 1 98.5 102 GLY A O 1
ATOM 716 N N . TYR A 1 103 ? 1.206 -22.953 -4.133 1 98.81 103 TYR A N 1
ATOM 717 C CA . TYR A 1 103 ? 0.103 -22 -4.133 1 98.81 103 TYR A CA 1
ATOM 718 C C . TYR A 1 103 ? -0.302 -21.625 -2.707 1 98.81 103 TYR A C 1
ATOM 720 O O . TYR A 1 103 ? 0.135 -22.266 -1.748 1 98.81 103 TYR A O 1
ATOM 728 N N . ALA A 1 104 ? -1.088 -20.562 -2.594 1 98.94 104 ALA A N 1
ATOM 729 C CA . ALA A 1 104 ? -1.758 -20.219 -1.346 1 98.94 104 ALA A CA 1
ATOM 730 C C . ALA A 1 104 ? -3.143 -19.641 -1.612 1 98.94 104 ALA A C 1
ATOM 732 O O . ALA A 1 104 ? -3.338 -18.891 -2.578 1 98.94 104 ALA A O 1
ATOM 733 N N . LEU A 1 105 ? -4.074 -20.062 -0.794 1 98.94 105 LEU A N 1
ATOM 734 C CA . LEU A 1 105 ? -5.414 -19.469 -0.73 1 98.94 105 LEU A CA 1
ATOM 735 C C . LEU A 1 105 ? -5.582 -18.641 0.533 1 98.94 105 LEU A C 1
ATOM 737 O O . LEU A 1 105 ? -5.301 -19.109 1.638 1 98.94 105 LEU A O 1
ATOM 741 N N . VAL A 1 106 ? -6.066 -17.469 0.317 1 98.94 106 VAL A N 1
ATOM 742 C CA . VAL A 1 106 ? -6.074 -16.484 1.395 1 98.94 106 VAL A CA 1
ATOM 743 C C . VAL A 1 106 ? -7.504 -16.016 1.653 1 98.94 106 VAL A C 1
ATOM 745 O O . VAL A 1 106 ? -8.234 -15.68 0.717 1 98.94 106 VAL A O 1
ATOM 748 N N . LYS A 1 107 ? -7.934 -16.047 2.883 1 99 107 LYS A N 1
ATOM 749 C CA . LYS A 1 107 ? -9.195 -15.422 3.27 1 99 107 LYS A CA 1
ATOM 750 C C . LYS A 1 107 ? -9.016 -13.938 3.576 1 99 107 LYS A C 1
ATOM 752 O O . LYS A 1 107 ? -8.266 -13.578 4.488 1 99 107 LYS A O 1
ATOM 757 N N . VAL A 1 108 ? -9.727 -13.133 2.867 1 98.94 108 VAL A N 1
ATOM 758 C CA . VAL A 1 108 ? -9.578 -11.68 2.947 1 98.94 108 VAL A CA 1
ATOM 759 C C . VAL A 1 108 ? -10.039 -11.195 4.316 1 98.94 108 VAL A C 1
ATOM 761 O O . VAL A 1 108 ? -11.062 -11.648 4.836 1 98.94 108 VAL A O 1
ATOM 764 N N . ASP A 1 109 ? -9.297 -10.211 4.875 1 98.94 109 ASP A N 1
ATOM 765 C CA . ASP A 1 109 ? -9.734 -9.641 6.145 1 98.94 109 ASP A CA 1
ATOM 766 C C . ASP A 1 109 ? -9.68 -8.117 6.109 1 98.94 109 ASP A C 1
ATOM 768 O O . ASP A 1 109 ? -10.117 -7.453 7.051 1 98.94 109 ASP A O 1
ATOM 772 N N . CYS A 1 110 ? -9.203 -7.547 5.066 1 98.88 110 CYS A N 1
ATOM 773 C CA . CYS A 1 110 ? -9.195 -6.094 4.93 1 98.88 110 CYS A CA 1
ATOM 774 C C . CYS A 1 110 ? -9.016 -5.688 3.471 1 98.88 110 CYS A C 1
ATOM 776 O O . CYS A 1 110 ? -8.25 -6.312 2.734 1 98.88 110 CYS A O 1
ATOM 778 N N . LEU A 1 111 ? -9.695 -4.641 2.953 1 98.94 111 LEU A N 1
ATOM 779 C CA . LEU A 1 111 ? -9.609 -4.117 1.595 1 98.94 111 LEU A CA 1
ATOM 780 C C . LEU A 1 111 ? -9.75 -2.598 1.586 1 98.94 111 LEU A C 1
ATOM 782 O O . LEU A 1 111 ? -10.711 -2.057 2.145 1 98.94 111 LEU A O 1
ATOM 786 N N . THR A 1 112 ? -8.789 -1.948 1.023 1 98.88 112 THR A N 1
ATOM 787 C CA . THR A 1 112 ? -8.898 -0.531 0.695 1 98.88 112 THR A CA 1
ATOM 788 C C . THR A 1 112 ? -8.633 -0.298 -0.79 1 98.88 112 THR A C 1
ATOM 790 O O . THR A 1 112 ? -7.832 -1.005 -1.401 1 98.88 112 THR A O 1
ATOM 793 N N . THR A 1 113 ? -9.383 0.644 -1.344 1 98.88 113 THR A N 1
ATOM 794 C CA . THR A 1 113 ? -9.117 1.095 -2.707 1 98.88 113 THR A CA 1
ATOM 795 C C . THR A 1 113 ? -9.078 2.619 -2.771 1 98.88 113 THR A C 1
ATOM 797 O O . THR A 1 113 ? -9.633 3.299 -1.908 1 98.88 113 THR A O 1
ATOM 800 N N . GLY A 1 114 ? -8.328 3.152 -3.629 1 98.31 114 GLY A N 1
ATOM 801 C CA . GLY A 1 114 ? -8.266 4.547 -4.043 1 98.31 114 GLY A CA 1
ATOM 802 C C . GLY A 1 114 ? -8.078 4.715 -5.539 1 98.31 114 GLY A C 1
ATOM 803 O O . GLY A 1 114 ? -7.008 4.41 -6.07 1 98.31 114 GLY A O 1
ATOM 804 N N . GLY A 1 115 ? -9.141 5.348 -6.16 1 97.38 115 GLY A N 1
ATOM 805 C CA . GLY A 1 115 ? -9.094 5.281 -7.613 1 97.38 115 GLY A CA 1
ATOM 806 C C . GLY A 1 115 ? -8.961 3.865 -8.141 1 97.38 115 GLY A C 1
ATOM 807 O O . GLY A 1 115 ? -9.766 2.992 -7.801 1 97.38 115 GLY A O 1
ATOM 808 N N . LYS A 1 116 ? -7.887 3.656 -8.891 1 98.06 116 LYS A N 1
ATOM 809 C CA . LYS A 1 116 ? -7.684 2.369 -9.547 1 98.06 116 LYS A CA 1
ATOM 810 C C . LYS A 1 116 ? -6.648 1.528 -8.805 1 98.06 116 LYS A C 1
ATOM 812 O O . LYS A 1 116 ? -6.137 0.544 -9.344 1 98.06 116 LYS A O 1
ATOM 817 N N . VAL A 1 117 ? -6.293 1.922 -7.609 1 98.94 117 VAL A N 1
ATOM 818 C CA . VAL A 1 117 ? -5.328 1.177 -6.805 1 98.94 117 VAL A CA 1
ATOM 819 C C . VAL A 1 117 ? -6.047 0.473 -5.656 1 98.94 117 VAL A C 1
ATOM 821 O O . VAL A 1 117 ? -6.895 1.067 -4.988 1 98.94 117 VAL A O 1
ATOM 824 N N . ALA A 1 118 ? -5.723 -0.781 -5.434 1 98.94 118 ALA A N 1
ATOM 825 C CA . ALA A 1 118 ? -6.27 -1.571 -4.336 1 98.94 118 ALA A CA 1
ATOM 826 C C . ALA A 1 118 ? -5.156 -2.16 -3.475 1 98.94 118 ALA A C 1
ATOM 828 O O . ALA A 1 118 ? -4.074 -2.479 -3.98 1 98.94 118 ALA A O 1
ATOM 829 N N . VAL A 1 119 ? -5.402 -2.293 -2.201 1 99 119 VAL A N 1
ATOM 830 C CA . VAL A 1 119 ? -4.602 -3.088 -1.277 1 99 119 VAL A CA 1
ATOM 831 C C . VAL A 1 119 ? -5.504 -4.051 -0.508 1 99 119 VAL A C 1
ATOM 833 O O . VAL A 1 119 ? -6.496 -3.635 0.093 1 99 119 VAL A O 1
ATOM 836 N N . VAL A 1 120 ? -5.145 -5.32 -0.524 1 99 120 VAL A N 1
ATOM 837 C CA . VAL A 1 120 ? -5.914 -6.359 0.155 1 99 120 VAL A CA 1
ATOM 838 C C . VAL A 1 120 ? -4.992 -7.188 1.045 1 99 120 VAL A C 1
ATOM 840 O O . VAL A 1 120 ? -3.854 -7.477 0.67 1 99 120 VAL A O 1
ATOM 843 N N . THR A 1 121 ? -5.43 -7.484 2.232 1 98.94 121 THR A N 1
ATOM 844 C CA . THR A 1 121 ? -4.773 -8.453 3.098 1 98.94 121 THR A CA 1
ATOM 845 C C . THR A 1 121 ? -5.715 -9.609 3.432 1 98.94 121 THR A C 1
ATOM 847 O O . THR A 1 121 ? -6.934 -9.484 3.275 1 98.94 121 THR A O 1
ATOM 850 N N . GLY A 1 122 ? -5.129 -10.648 3.852 1 98.94 122 GLY A N 1
ATOM 851 C CA . GLY A 1 122 ? -5.844 -11.797 4.383 1 98.94 122 GLY A CA 1
ATOM 852 C C . GLY A 1 122 ? -4.93 -12.844 5 1 98.94 122 GLY A C 1
ATOM 853 O O . GLY A 1 122 ? -3.711 -12.664 5.023 1 98.94 122 GLY A O 1
ATOM 854 N N . ARG A 1 123 ? -5.535 -13.852 5.605 1 98.94 123 ARG A N 1
ATOM 855 C CA . ARG A 1 123 ? -4.805 -14.961 6.203 1 98.94 123 ARG A CA 1
ATOM 856 C C . ARG A 1 123 ? -4.855 -16.203 5.305 1 98.94 123 ARG A C 1
ATOM 858 O O . ARG A 1 123 ? -5.914 -16.547 4.773 1 98.94 123 ARG A O 1
ATOM 865 N N . VAL A 1 124 ? -3.676 -16.828 5.172 1 98.94 124 VAL A N 1
ATOM 866 C CA . VAL A 1 124 ? -3.586 -18.047 4.363 1 98.94 124 VAL A CA 1
ATOM 867 C C . VAL A 1 124 ? -4.344 -19.188 5.047 1 98.94 124 VAL A C 1
ATOM 869 O O . VAL A 1 124 ? -4.066 -19.516 6.199 1 98.94 124 VAL A O 1
ATOM 872 N N . ILE A 1 125 ? -5.262 -19.781 4.305 1 98.94 125 ILE A N 1
ATOM 873 C CA . ILE A 1 125 ? -6.09 -20.828 4.895 1 98.94 125 ILE A CA 1
ATOM 874 C C . ILE A 1 125 ? -5.793 -22.156 4.211 1 98.94 125 ILE A C 1
ATOM 876 O O . ILE A 1 125 ? -6.188 -23.219 4.711 1 98.94 125 ILE A O 1
ATOM 880 N N . GLU A 1 126 ? -5.164 -22.203 3.115 1 98.88 126 GLU A N 1
ATOM 881 C CA . GLU A 1 126 ? -4.727 -23.391 2.389 1 98.88 126 GLU A CA 1
ATOM 882 C C . GLU A 1 126 ? -3.443 -23.125 1.609 1 98.88 126 GLU A C 1
ATOM 884 O O . GLU A 1 126 ? -3.328 -22.109 0.926 1 98.88 126 GLU A O 1
ATOM 889 N N . THR A 1 127 ? -2.445 -24.016 1.762 1 98.88 127 THR A N 1
ATOM 890 C CA . THR A 1 127 ? -1.198 -23.859 1.019 1 98.88 127 THR A CA 1
ATOM 891 C C . THR A 1 127 ? -0.392 -25.156 1.043 1 98.88 127 THR A C 1
ATOM 893 O O . THR A 1 127 ? -0.543 -25.969 1.955 1 98.88 127 THR A O 1
ATOM 896 N N . ASP A 1 128 ? 0.403 -25.375 0.056 1 98.56 128 ASP A N 1
ATOM 897 C CA . ASP A 1 128 ? 1.41 -26.422 0.086 1 98.56 128 ASP A CA 1
ATOM 898 C C . ASP A 1 128 ? 2.811 -25.844 0.265 1 98.56 128 ASP A C 1
ATOM 900 O O . ASP A 1 128 ? 3.809 -26.547 0.068 1 98.56 128 ASP A O 1
ATOM 904 N N . VAL A 1 129 ? 2.895 -24.578 0.561 1 98.19 129 VAL A N 1
ATOM 905 C CA . VAL A 1 129 ? 4.141 -23.891 0.896 1 98.19 129 VAL A CA 1
ATOM 906 C C . VAL A 1 129 ? 4.188 -23.609 2.396 1 98.19 129 VAL A C 1
ATOM 908 O O . VAL A 1 129 ? 3.547 -22.672 2.875 1 98.19 129 VAL A O 1
ATOM 911 N N . PRO A 1 130 ? 4.965 -24.328 3.115 1 97.31 130 PRO A N 1
ATOM 912 C CA . PRO A 1 130 ? 4.926 -24.266 4.578 1 97.31 130 PRO A CA 1
ATOM 913 C C . PRO A 1 130 ? 5.133 -22.859 5.117 1 97.31 130 PRO A C 1
ATOM 915 O O . PRO A 1 130 ? 4.543 -22.484 6.137 1 97.31 130 PRO A O 1
ATOM 918 N N . GLU A 1 131 ? 5.879 -22.016 4.453 1 96.75 131 GLU A N 1
ATOM 919 C CA . GLU A 1 131 ? 6.227 -20.672 4.898 1 96.75 131 GLU A CA 1
ATOM 920 C C . GLU A 1 131 ? 4.988 -19.781 4.977 1 96.75 131 GLU A C 1
ATOM 922 O O . GLU A 1 131 ? 4.992 -18.766 5.68 1 96.75 131 GLU A O 1
ATOM 927 N N . PHE A 1 132 ? 3.961 -20.125 4.332 1 98.38 132 PHE A N 1
ATOM 928 C CA . PHE A 1 132 ? 2.779 -19.281 4.25 1 98.38 132 PHE A CA 1
ATOM 929 C C . PHE A 1 132 ? 1.688 -19.781 5.191 1 98.38 132 PHE A C 1
ATOM 931 O O . PHE A 1 132 ? 0.659 -19.109 5.359 1 98.38 132 PHE A O 1
ATOM 938 N N . LYS A 1 133 ? 1.863 -20.922 5.801 1 98.25 133 LYS A N 1
ATOM 939 C CA . LYS A 1 133 ? 0.794 -21.516 6.598 1 98.25 133 LYS A CA 1
ATOM 940 C C . LYS A 1 133 ? 0.347 -20.578 7.707 1 98.25 133 LYS A C 1
ATOM 942 O O . LYS A 1 133 ? 1.158 -20.156 8.531 1 98.25 133 LYS A O 1
ATOM 947 N N . ASP A 1 134 ? -0.94 -20.203 7.68 1 98.44 134 ASP A N 1
ATOM 948 C CA . ASP A 1 134 ? -1.647 -19.422 8.695 1 98.44 134 ASP A CA 1
ATOM 949 C C . ASP A 1 134 ? -1.101 -18 8.789 1 98.44 134 ASP A C 1
ATOM 951 O O . ASP A 1 134 ? -1.298 -17.312 9.797 1 98.44 134 ASP A O 1
ATOM 955 N N . ARG A 1 135 ? -0.402 -17.516 7.742 1 98.75 135 ARG A N 1
ATOM 956 C CA . ARG A 1 135 ? 0.21 -16.188 7.762 1 98.75 135 ARG A CA 1
ATOM 957 C C . ARG A 1 135 ? -0.7 -15.156 7.109 1 98.75 135 ARG A C 1
ATOM 959 O O . ARG A 1 135 ? -1.447 -15.477 6.184 1 98.75 135 ARG A O 1
ATOM 966 N N . ARG A 1 136 ? -0.612 -13.953 7.641 1 98.75 136 ARG A N 1
ATOM 967 C CA . ARG A 1 136 ? -1.274 -12.836 6.965 1 98.75 136 ARG A CA 1
ATOM 968 C C . ARG A 1 136 ? -0.346 -12.188 5.945 1 98.75 136 ARG A C 1
ATOM 970 O O . ARG A 1 136 ? 0.78 -11.812 6.273 1 98.75 136 ARG A O 1
ATOM 977 N N . VAL A 1 137 ? -0.806 -12.055 4.727 1 98.88 137 VAL A N 1
ATOM 978 C CA . VAL A 1 137 ? -0.041 -11.453 3.643 1 98.88 137 VAL A CA 1
ATOM 979 C C . VAL A 1 137 ? -0.858 -10.344 2.99 1 98.88 137 VAL A C 1
ATOM 981 O O . VAL A 1 137 ? -2.062 -10.227 3.23 1 98.88 137 VAL A O 1
ATOM 984 N N . GLY A 1 138 ? -0.228 -9.469 2.291 1 98.94 138 GLY A N 1
ATOM 985 C CA . GLY A 1 138 ? -0.872 -8.352 1.613 1 98.94 138 GLY A CA 1
ATOM 986 C C . GLY A 1 138 ? -0.443 -8.211 0.166 1 98.94 138 GLY A C 1
ATOM 987 O O . GLY A 1 138 ? 0.706 -8.492 -0.179 1 98.94 138 GLY A O 1
ATOM 988 N N . VAL A 1 139 ? -1.32 -7.738 -0.675 1 98.94 139 VAL A N 1
ATOM 989 C CA . VAL A 1 139 ? -1.08 -7.535 -2.1 1 98.94 139 VAL A CA 1
ATOM 990 C C . VAL A 1 139 ? -1.671 -6.195 -2.537 1 98.94 139 VAL A C 1
ATOM 992 O O . VAL A 1 139 ? -2.758 -5.816 -2.094 1 98.94 139 VAL A O 1
ATOM 995 N N . SER A 1 140 ? -0.949 -5.496 -3.354 1 98.94 140 SER A N 1
ATOM 996 C CA . SER A 1 140 ? -1.461 -4.297 -4.008 1 98.94 140 SER A CA 1
ATOM 997 C C . SER A 1 140 ? -1.665 -4.531 -5.504 1 98.94 140 SER A C 1
ATOM 999 O O . SER A 1 140 ? -0.943 -5.316 -6.117 1 98.94 140 SER A O 1
ATOM 1001 N N . VAL A 1 141 ? -2.621 -3.854 -6.035 1 98.94 141 VAL A N 1
ATOM 1002 C CA . VAL A 1 141 ? -2.916 -3.9 -7.465 1 98.94 141 VAL A CA 1
ATOM 1003 C C . VAL A 1 141 ? -3.156 -2.486 -7.988 1 98.94 141 VAL A C 1
ATOM 1005 O O . VAL A 1 141 ? -3.82 -1.68 -7.332 1 98.94 141 VAL A O 1
ATOM 1008 N N . HIS A 1 142 ? -2.588 -2.176 -9.078 1 98.88 142 HIS A N 1
ATOM 1009 C CA . HIS A 1 142 ? -2.953 -1.017 -9.891 1 98.88 142 HIS A CA 1
ATOM 1010 C C . HIS A 1 142 ? -3.641 -1.439 -11.18 1 98.88 142 HIS A C 1
ATOM 1012 O O . HIS A 1 142 ? -3.008 -2.023 -12.062 1 98.88 142 HIS A O 1
ATOM 1018 N N . ASP A 1 143 ? -4.953 -1.132 -11.25 1 98.62 143 ASP A N 1
ATOM 1019 C CA . ASP A 1 143 ? -5.781 -1.457 -12.406 1 98.62 143 ASP A CA 1
ATOM 1020 C C . ASP A 1 143 ? -5.551 -0.465 -13.547 1 98.62 143 ASP A C 1
ATOM 1022 O O . ASP A 1 143 ? -6.078 0.65 -13.523 1 98.62 143 ASP A O 1
ATOM 1026 N N . LEU A 1 144 ? -4.793 -0.952 -14.516 1 96.88 144 LEU A N 1
ATOM 1027 C CA . LEU A 1 144 ? -4.469 -0.178 -15.711 1 96.88 144 LEU A CA 1
ATOM 1028 C C . LEU A 1 144 ? -4.949 -0.893 -16.969 1 96.88 144 LEU A C 1
ATOM 1030 O O . LEU A 1 144 ? -4.312 -0.805 -18.016 1 96.88 144 LEU A O 1
ATOM 1034 N N . GLY A 1 145 ? -5.957 -1.659 -16.766 1 91.81 145 GLY A N 1
ATOM 1035 C CA . GLY A 1 145 ? -6.414 -2.473 -17.891 1 91.81 145 GLY A CA 1
ATOM 1036 C C . GLY A 1 145 ? -5.457 -3.6 -18.234 1 91.81 145 GLY A C 1
ATOM 1037 O O . GLY A 1 145 ? -5.156 -4.445 -17.391 1 91.81 145 GLY A O 1
ATOM 1038 N N . ARG A 1 146 ? -4.828 -3.559 -19.422 1 86.06 146 ARG A N 1
ATOM 1039 C CA . ARG A 1 146 ? -3.963 -4.648 -19.859 1 86.06 146 ARG A CA 1
ATOM 1040 C C . ARG A 1 146 ? -2.525 -4.426 -19.406 1 86.06 146 ARG A C 1
ATOM 1042 O O . ARG A 1 146 ? -1.646 -5.242 -19.688 1 86.06 146 ARG A O 1
ATOM 1049 N N . ARG A 1 147 ? -2.32 -3.398 -18.625 1 94.44 147 ARG A N 1
ATOM 1050 C CA . ARG A 1 147 ? -0.99 -3.084 -18.125 1 94.44 147 ARG A CA 1
ATOM 1051 C C . ARG A 1 147 ? -0.991 -3.014 -16.594 1 94.44 147 ARG A C 1
ATOM 1053 O O . ARG A 1 147 ? -0.303 -2.178 -16.016 1 94.44 147 ARG A O 1
ATOM 1060 N N . ASP A 1 148 ? -1.848 -3.861 -16.078 1 98.06 148 ASP A N 1
ATOM 1061 C CA . ASP A 1 148 ? -1.995 -3.885 -14.633 1 98.06 148 ASP A CA 1
ATOM 1062 C C . ASP A 1 148 ? -0.648 -4.102 -13.945 1 98.06 148 ASP A C 1
ATOM 1064 O O . ASP A 1 148 ? 0.282 -4.641 -14.547 1 98.06 148 ASP A O 1
ATOM 1068 N N . ARG A 1 149 ? -0.574 -3.621 -12.727 1 98.56 149 ARG A N 1
ATOM 1069 C CA . ARG A 1 149 ? 0.585 -3.854 -11.875 1 98.56 149 ARG A CA 1
ATOM 1070 C C . ARG A 1 149 ? 0.174 -4.504 -10.555 1 98.56 149 ARG A C 1
ATOM 1072 O O . ARG A 1 149 ? -0.987 -4.418 -10.148 1 98.56 149 ARG A O 1
ATOM 1079 N N . LEU A 1 150 ? 1.151 -5.121 -9.922 1 98.75 150 LEU A N 1
ATOM 1080 C CA . LEU A 1 150 ? 0.898 -5.848 -8.68 1 98.75 150 LEU A CA 1
ATOM 1081 C C . LEU A 1 150 ? 2.117 -5.805 -7.766 1 98.75 150 LEU A C 1
ATOM 1083 O O . LEU A 1 150 ? 3.256 -5.816 -8.242 1 98.75 150 LEU A O 1
ATOM 1087 N N . GLY A 1 151 ? 1.896 -5.688 -6.469 1 98.75 151 GLY A N 1
ATOM 1088 C CA . GLY A 1 151 ? 2.912 -5.848 -5.441 1 98.75 151 GLY A CA 1
ATOM 1089 C C . GLY A 1 151 ? 2.506 -6.812 -4.344 1 98.75 151 GLY A C 1
ATOM 1090 O O . GLY A 1 151 ? 1.318 -7.086 -4.16 1 98.75 151 GLY A O 1
ATOM 1091 N N . TYR A 1 152 ? 3.449 -7.332 -3.648 1 98.88 152 TYR A N 1
ATOM 1092 C CA . TYR A 1 152 ? 3.182 -8.297 -2.588 1 98.88 152 TYR A CA 1
ATOM 1093 C C . TYR A 1 152 ? 4.094 -8.062 -1.391 1 98.88 152 TYR A C 1
ATOM 1095 O O . TYR A 1 152 ? 5.262 -7.699 -1.554 1 98.88 152 TYR A O 1
ATOM 1103 N N . SER A 1 153 ? 3.58 -8.398 -0.227 1 98.81 153 SER A N 1
ATOM 1104 C CA . SER A 1 153 ? 4.207 -8.031 1.037 1 98.81 153 SER A CA 1
ATOM 1105 C C . SER A 1 153 ? 5.504 -8.805 1.258 1 98.81 153 SER A C 1
ATOM 1107 O O . SER A 1 153 ? 6.41 -8.32 1.941 1 98.81 153 SER A O 1
ATOM 1109 N N . TRP A 1 154 ? 5.648 -9.969 0.727 1 98.31 154 TRP A N 1
ATOM 1110 C CA . TRP A 1 154 ? 6.809 -10.812 1.011 1 98.31 154 TRP A CA 1
ATOM 1111 C C . TRP A 1 154 ? 8.023 -10.352 0.21 1 98.31 154 TRP A C 1
ATOM 1113 O O . TRP A 1 154 ? 9.094 -10.961 0.291 1 98.31 154 TRP A O 1
ATOM 1123 N N . LEU A 1 155 ? 7.891 -9.203 -0.547 1 96.62 155 LEU A N 1
ATOM 1124 C CA . LEU A 1 155 ? 9.062 -8.477 -1.021 1 96.62 155 LEU A CA 1
ATOM 1125 C C . LEU A 1 155 ? 9.914 -7.996 0.148 1 96.62 155 LEU A C 1
ATOM 1127 O O . LEU A 1 155 ? 11.141 -8.086 0.102 1 96.62 155 LEU A O 1
ATOM 1131 N N . ALA A 1 156 ? 9.156 -7.414 1.188 1 95.56 156 ALA A N 1
ATOM 1132 C CA . ALA A 1 156 ? 9.867 -6.719 2.26 1 95.56 156 ALA A CA 1
ATOM 1133 C C . ALA A 1 156 ? 9.68 -7.43 3.596 1 95.56 156 ALA A C 1
ATOM 1135 O O . ALA A 1 156 ? 10.383 -7.148 4.562 1 95.56 156 ALA A O 1
ATOM 1136 N N . VAL A 1 157 ? 8.789 -8.297 3.684 1 96.81 157 VAL A N 1
ATOM 1137 C CA . VAL A 1 157 ? 8.43 -8.969 4.926 1 96.81 157 VAL A CA 1
ATOM 1138 C C . VAL A 1 157 ? 8.508 -10.484 4.734 1 96.81 157 VAL A C 1
ATOM 1140 O O . VAL A 1 157 ? 7.828 -11.039 3.863 1 96.81 157 VAL A O 1
ATOM 1143 N N . ASP A 1 158 ? 9.32 -11.18 5.523 1 97.38 158 ASP A N 1
ATOM 1144 C CA . ASP A 1 158 ? 9.352 -12.641 5.535 1 97.38 158 ASP A CA 1
ATOM 1145 C C . ASP A 1 158 ? 8.094 -13.211 6.176 1 97.38 158 ASP A C 1
ATOM 1147 O O . ASP A 1 158 ? 7.895 -13.094 7.387 1 97.38 158 ASP A O 1
ATOM 1151 N N . PRO A 1 159 ? 7.277 -13.891 5.332 1 97.25 159 PRO A N 1
ATOM 1152 C CA . PRO A 1 159 ? 6.023 -14.375 5.91 1 97.25 159 PRO A CA 1
ATOM 1153 C C . PRO A 1 159 ? 6.246 -15.406 7.02 1 97.25 159 PRO A C 1
ATOM 1155 O O . PRO A 1 159 ? 5.375 -15.602 7.867 1 97.25 159 PRO A O 1
ATOM 1158 N N . GLU A 1 160 ? 7.383 -16.047 7.051 1 96.12 160 GLU A N 1
ATOM 1159 C CA . GLU A 1 160 ? 7.676 -17 8.109 1 96.12 160 GLU A CA 1
ATOM 1160 C C . GLU A 1 160 ? 7.895 -16.297 9.445 1 96.12 160 GLU A C 1
ATOM 1162 O O . GLU A 1 160 ? 7.746 -16.922 10.5 1 96.12 160 GLU A O 1
ATOM 1167 N N . LYS A 1 161 ? 8.125 -15.102 9.383 1 96.19 161 LYS A N 1
ATOM 1168 C CA . LYS A 1 161 ? 8.578 -14.422 10.594 1 96.19 161 LYS A CA 1
ATOM 1169 C C . LYS A 1 161 ? 7.559 -13.391 11.055 1 96.19 161 LYS A C 1
ATOM 1171 O O . LYS A 1 161 ? 7.504 -13.055 12.242 1 96.19 161 LYS A O 1
ATOM 1176 N N . GLU A 1 162 ? 6.816 -12.883 10.125 1 95.88 162 GLU A N 1
ATOM 1177 C CA . GLU A 1 162 ? 5.988 -11.734 10.492 1 95.88 162 GLU A CA 1
ATOM 1178 C C . GLU A 1 162 ? 4.699 -11.703 9.68 1 95.88 162 GLU A C 1
ATOM 1180 O O . GLU A 1 162 ? 4.723 -11.914 8.461 1 95.88 162 GLU A O 1
ATOM 1185 N N . ASP A 1 163 ? 3.582 -11.453 10.438 1 97.69 163 ASP A N 1
ATOM 1186 C CA . ASP A 1 163 ? 2.332 -11.078 9.789 1 97.69 163 ASP A CA 1
ATOM 1187 C C . ASP A 1 163 ? 2.32 -9.586 9.445 1 97.69 163 ASP A C 1
ATOM 1189 O O . ASP A 1 163 ? 2.717 -8.75 10.258 1 97.69 163 ASP A O 1
ATOM 1193 N N . VAL A 1 164 ? 1.862 -9.297 8.258 1 98.44 164 VAL A N 1
ATOM 1194 C CA . VAL A 1 164 ? 1.663 -7.879 8 1 98.44 164 VAL A CA 1
ATOM 1195 C C . VAL A 1 164 ? 0.374 -7.406 8.672 1 98.44 164 VAL A C 1
ATOM 1197 O O . VAL A 1 164 ? -0.495 -8.219 9 1 98.44 164 VAL A O 1
ATOM 1200 N N . SER A 1 165 ? 0.282 -6.07 8.883 1 98.19 165 SER A N 1
ATOM 1201 C CA . SER A 1 165 ? -0.924 -5.465 9.438 1 98.19 165 SER A CA 1
ATOM 1202 C C . SER A 1 165 ? -2.062 -5.477 8.422 1 98.19 165 SER A C 1
ATOM 1204 O O . SER A 1 165 ? -1.83 -5.621 7.223 1 98.19 165 SER A O 1
ATOM 1206 N N . PRO A 1 166 ? -3.33 -5.32 8.875 1 98.5 166 PRO A N 1
ATOM 1207 C CA . PRO A 1 166 ? -4.449 -5.219 7.934 1 98.5 166 PRO A CA 1
ATOM 1208 C C . PRO A 1 166 ? -4.285 -4.066 6.945 1 98.5 166 PRO A C 1
ATOM 1210 O O . PRO A 1 166 ? -3.793 -2.998 7.312 1 98.5 166 PRO A O 1
ATOM 1213 N N . CYS A 1 167 ? -4.672 -4.332 5.668 1 98.75 167 CYS A N 1
ATOM 1214 C CA . CYS A 1 167 ? -4.664 -3.369 4.57 1 98.75 167 CYS A CA 1
ATOM 1215 C C . CYS A 1 167 ? -3.262 -2.812 4.348 1 98.75 167 CYS A C 1
ATOM 1217 O O . CYS A 1 167 ? -3.092 -1.606 4.16 1 98.75 167 CYS A O 1
ATOM 1219 N N . SER A 1 168 ? -2.287 -3.752 4.367 1 98.75 168 SER A N 1
ATOM 1220 C CA . SER A 1 168 ? -0.887 -3.359 4.246 1 98.75 168 SER A CA 1
ATOM 1221 C C . SER A 1 168 ? -0.205 -4.086 3.092 1 98.75 168 SER A C 1
ATOM 1223 O O . SER A 1 168 ? -0.174 -5.316 3.059 1 98.75 168 SER A O 1
ATOM 1225 N N . SER A 1 169 ? 0.411 -3.35 2.221 1 98.88 169 SER A N 1
ATOM 1226 C CA . SER A 1 169 ? 1.21 -3.904 1.133 1 98.88 169 SER A CA 1
ATOM 1227 C C . SER A 1 169 ? 2.178 -2.865 0.574 1 98.88 169 SER A C 1
ATOM 1229 O O . SER A 1 169 ? 1.965 -1.662 0.735 1 98.88 169 SER A O 1
ATOM 1231 N N . PRO A 1 170 ? 3.314 -3.305 -0.035 1 98.88 170 PRO A N 1
ATOM 1232 C CA . PRO A 1 170 ? 4.113 -2.373 -0.833 1 98.88 170 PRO A CA 1
ATOM 1233 C C . PRO A 1 170 ? 3.389 -1.901 -2.092 1 98.88 170 PRO A C 1
ATOM 1235 O O . PRO A 1 170 ? 2.254 -2.312 -2.344 1 98.88 170 PRO A O 1
ATOM 1238 N N . ALA A 1 171 ? 4.047 -0.964 -2.779 1 98.94 171 ALA A N 1
ATOM 1239 C CA . ALA A 1 171 ? 3.52 -0.481 -4.055 1 98.94 171 ALA A CA 1
ATOM 1240 C C . ALA A 1 171 ? 3.43 -1.612 -5.074 1 98.94 171 ALA A C 1
ATOM 1242 O O . ALA A 1 171 ? 4.09 -2.643 -4.926 1 98.94 171 ALA A O 1
ATOM 1243 N N . PRO A 1 172 ? 2.561 -1.45 -6.055 1 98.88 172 PRO A N 1
ATOM 1244 C CA . PRO A 1 172 ? 2.467 -2.467 -7.105 1 98.88 172 PRO A CA 1
ATOM 1245 C C . PRO A 1 172 ? 3.656 -2.439 -8.062 1 98.88 172 PRO A C 1
ATOM 1247 O O . PRO A 1 172 ? 3.523 -1.992 -9.203 1 98.88 172 PRO A O 1
ATOM 1250 N N . PHE A 1 173 ? 4.73 -3.07 -7.727 1 98.25 173 PHE A N 1
ATOM 1251 C CA . PHE A 1 173 ? 6.039 -2.852 -8.336 1 98.25 173 PHE A CA 1
ATOM 1252 C C . PHE A 1 173 ? 6.25 -3.791 -9.516 1 98.25 173 PHE A C 1
ATOM 1254 O O . PHE A 1 173 ? 7.156 -3.584 -10.328 1 98.25 173 PHE A O 1
ATOM 1261 N N . GLU A 1 174 ? 5.457 -4.812 -9.664 1 97.69 174 GLU A N 1
ATOM 1262 C CA . GLU A 1 174 ? 5.594 -5.73 -10.797 1 97.69 174 GLU A CA 1
ATOM 1263 C C . GLU A 1 174 ? 4.574 -5.422 -11.883 1 97.69 174 GLU A C 1
ATOM 1265 O O . GLU A 1 174 ? 3.525 -4.828 -11.609 1 97.69 174 GLU A O 1
ATOM 1270 N N . ARG A 1 175 ? 4.922 -5.938 -13.055 1 96.81 175 ARG A N 1
ATOM 1271 C CA . ARG A 1 175 ? 3.992 -5.809 -14.172 1 96.81 175 ARG A CA 1
ATOM 1272 C C . ARG A 1 175 ? 3.271 -7.125 -14.445 1 96.81 175 ARG A C 1
ATOM 1274 O O . ARG A 1 175 ? 3.844 -8.203 -14.25 1 96.81 175 ARG A O 1
ATOM 1281 N N . VAL A 1 176 ? 2.094 -6.977 -14.906 1 97.38 176 VAL A N 1
ATOM 1282 C CA . VAL A 1 176 ? 1.338 -8.133 -15.375 1 97.38 176 VAL A CA 1
ATOM 1283 C C . VAL A 1 176 ? 1.812 -8.523 -16.781 1 97.38 176 VAL A C 1
ATOM 1285 O O . VAL A 1 176 ? 2.137 -7.66 -17.594 1 97.38 176 VAL A O 1
ATOM 1288 N N . LYS A 1 177 ? 1.824 -9.828 -17.016 1 96.75 177 LYS A N 1
ATOM 1289 C CA . LYS A 1 177 ? 2.131 -10.344 -18.344 1 96.75 177 LYS A CA 1
ATOM 1290 C C . LYS A 1 177 ? 1.038 -9.969 -19.344 1 96.75 177 LYS A C 1
ATOM 1292 O O . LYS A 1 177 ? -0.131 -10.312 -19.141 1 96.75 177 LYS A O 1
ATOM 1297 N N . ALA A 1 178 ? 1.502 -9.312 -20.375 1 93.81 178 ALA A N 1
ATOM 1298 C CA . ALA A 1 178 ? 0.546 -8.852 -21.391 1 93.81 178 ALA A CA 1
ATOM 1299 C C . ALA A 1 178 ? -0.301 -10.016 -21.906 1 93.81 178 ALA A C 1
ATOM 1301 O O . ALA A 1 178 ? 0.227 -11.078 -22.219 1 93.81 178 ALA A O 1
ATOM 1302 N N . GLY A 1 179 ? -1.629 -9.805 -21.953 1 94.88 179 GLY A N 1
ATOM 1303 C CA . GLY A 1 179 ? -2.539 -10.773 -22.547 1 94.88 179 GLY A CA 1
ATOM 1304 C C . GLY A 1 179 ? -2.926 -11.883 -21.578 1 94.88 179 GLY A C 1
ATOM 1305 O O . GLY A 1 179 ? -3.656 -12.805 -21.953 1 94.88 179 GLY A O 1
ATOM 1306 N N . SER A 1 180 ? -2.457 -11.812 -20.312 1 95.31 180 SER A N 1
ATOM 1307 C CA . SER A 1 180 ? -2.678 -12.945 -19.406 1 95.31 180 SER A CA 1
ATOM 1308 C C . SER A 1 180 ? -3.936 -12.742 -18.562 1 95.31 180 SER A C 1
ATOM 1310 O O . SER A 1 180 ? -4.434 -13.688 -17.953 1 95.31 180 SER A O 1
ATOM 1312 N N . GLY A 1 181 ? -4.438 -11.539 -18.531 1 93.56 181 GLY A N 1
ATOM 1313 C CA . GLY A 1 181 ? -5.617 -11.242 -17.75 1 93.56 181 GLY A CA 1
ATOM 1314 C C . GLY A 1 181 ? -5.75 -9.773 -17.391 1 93.56 181 GLY A C 1
ATOM 1315 O O . GLY A 1 181 ? -5.16 -8.922 -18.047 1 93.56 181 GLY A O 1
ATOM 1316 N N . ASP A 1 182 ? -6.66 -9.57 -16.438 1 96.19 182 ASP A N 1
ATOM 1317 C CA . ASP A 1 182 ? -7.016 -8.219 -16.016 1 96.19 182 ASP A CA 1
ATOM 1318 C C . ASP A 1 182 ? -7.523 -8.211 -14.57 1 96.19 182 ASP A C 1
ATOM 1320 O O . ASP A 1 182 ? -8.203 -9.141 -14.141 1 96.19 182 ASP A O 1
ATOM 1324 N N . PHE A 1 183 ? -7.082 -7.254 -13.805 1 98.5 183 PHE A N 1
ATOM 1325 C CA . PHE A 1 183 ? -7.664 -6.969 -12.5 1 98.5 183 PHE A CA 1
ATOM 1326 C C . PHE A 1 183 ? -8.633 -5.793 -12.586 1 98.5 183 PHE A C 1
ATOM 1328 O O . PHE A 1 183 ? -8.43 -4.875 -13.391 1 98.5 183 PHE A O 1
ATOM 1335 N N . ARG A 1 184 ? -9.641 -5.836 -11.75 1 98.5 184 ARG A N 1
ATOM 1336 C CA . ARG A 1 184 ? -10.625 -4.762 -11.688 1 98.5 184 ARG A CA 1
ATOM 1337 C C . ARG A 1 184 ? -10.758 -4.211 -10.273 1 98.5 184 ARG A C 1
ATOM 1339 O O . ARG A 1 184 ? -10.969 -4.973 -9.32 1 98.5 184 ARG A O 1
ATOM 1346 N N . VAL A 1 185 ? -10.641 -2.92 -10.188 1 98.75 185 VAL A N 1
ATOM 1347 C CA . VAL A 1 185 ? -10.773 -2.23 -8.906 1 98.75 185 VAL A CA 1
ATOM 1348 C C . VAL A 1 185 ? -12.047 -1.396 -8.898 1 98.75 185 VAL A C 1
ATOM 1350 O O . VAL A 1 185 ? -12.281 -0.598 -9.812 1 98.75 185 VAL A O 1
ATOM 1353 N N . VAL A 1 186 ? -12.93 -1.604 -7.934 1 98.5 186 VAL A N 1
ATOM 1354 C CA . VAL A 1 186 ? -14.016 -0.688 -7.617 1 98.5 186 VAL A CA 1
ATOM 1355 C C . VAL A 1 186 ? -13.555 0.326 -6.574 1 98.5 186 VAL A C 1
ATOM 1357 O O . VAL A 1 186 ? -13.195 -0.046 -5.453 1 98.5 186 VAL A O 1
ATOM 1360 N N . PRO A 1 187 ? -13.555 1.548 -6.945 1 97.5 187 PRO A N 1
ATOM 1361 C CA . PRO A 1 187 ? -13 2.553 -6.039 1 97.5 187 PRO A CA 1
ATOM 1362 C C . PRO A 1 187 ? -13.875 2.791 -4.812 1 97.5 187 PRO A C 1
ATOM 1364 O O . PRO A 1 187 ? -15.109 2.828 -4.926 1 97.5 187 PRO A O 1
ATOM 1367 N N . TRP A 1 188 ? -13.188 2.887 -3.686 1 95.75 188 TRP A N 1
ATOM 1368 C CA . TRP A 1 188 ? -13.781 3.248 -2.404 1 95.75 188 TRP A CA 1
ATOM 1369 C C . TRP A 1 188 ? -14.016 4.754 -2.316 1 95.75 188 TRP A C 1
ATOM 1371 O O . TRP A 1 188 ? -13.102 5.543 -2.568 1 95.75 188 TRP A O 1
ATOM 1381 N N . GLU A 1 189 ? -15.266 5.141 -2.086 1 90.19 189 GLU A N 1
ATOM 1382 C CA . GLU A 1 189 ? -15.562 6.535 -1.766 1 90.19 189 GLU A CA 1
ATOM 1383 C C . GLU A 1 189 ? -15.742 6.73 -0.263 1 90.19 189 GLU A C 1
ATOM 1385 O O . GLU A 1 189 ? -16.797 6.402 0.29 1 90.19 189 GLU A O 1
ATOM 1390 N N . ILE A 1 190 ? -14.648 7.293 0.293 1 87.19 190 ILE A N 1
ATOM 1391 C CA . ILE A 1 190 ? -14.672 7.422 1.746 1 87.19 190 ILE A CA 1
ATOM 1392 C C . ILE A 1 190 ? -15.75 8.422 2.162 1 87.19 190 ILE A C 1
ATOM 1394 O O . ILE A 1 190 ? -15.859 9.5 1.576 1 87.19 190 ILE A O 1
ATOM 1398 N N . PRO A 1 191 ? -16.516 7.992 3.125 1 87.88 191 PRO A N 1
ATOM 1399 C CA . PRO A 1 191 ? -17.469 8.961 3.668 1 87.88 191 PRO A CA 1
ATOM 1400 C C . PRO A 1 191 ? -16.812 9.969 4.609 1 87.88 191 PRO A C 1
ATOM 1402 O O . PRO A 1 191 ? -16.172 9.578 5.586 1 87.88 191 PRO A O 1
ATOM 1405 N N . TYR A 1 192 ? -16.859 11.281 4.211 1 83.69 192 TYR A N 1
ATOM 1406 C CA . TYR A 1 192 ? -16.359 12.312 5.109 1 83.69 192 TYR A CA 1
ATOM 1407 C C . TYR A 1 192 ? -17.391 12.672 6.172 1 83.69 192 TYR A C 1
ATOM 1409 O O . TYR A 1 192 ? -18.594 12.617 5.914 1 83.69 192 TYR A O 1
ATOM 1417 N N . ASN A 1 193 ? -16.984 12.727 7.395 1 66.94 193 ASN A N 1
ATOM 1418 C CA . ASN A 1 193 ? -17.938 13.148 8.43 1 66.94 193 ASN A CA 1
ATOM 1419 C C . ASN A 1 193 ? -18.125 14.664 8.422 1 66.94 193 ASN A C 1
ATOM 1421 O O . ASN A 1 193 ? -17.219 15.414 8.055 1 66.94 193 ASN A O 1
ATOM 1425 N N . MET B 1 1 ? -38.562 3.004 15.086 1 22.75 1 MET B N 1
ATOM 1426 C CA . MET B 1 1 ? -38.312 4.438 15.016 1 22.75 1 MET B CA 1
ATOM 1427 C C . MET B 1 1 ? -37.031 4.789 15.758 1 22.75 1 MET B C 1
ATOM 1429 O O . MET B 1 1 ? -36.781 5.953 16.078 1 22.75 1 MET B O 1
ATOM 1433 N N . ASN B 1 2 ? -36.281 3.758 16.234 1 28.97 2 ASN B N 1
ATOM 1434 C CA . ASN B 1 2 ? -35.344 3.914 17.344 1 28.97 2 ASN B CA 1
ATOM 1435 C C . ASN B 1 2 ? -34.188 4.812 16.984 1 28.97 2 ASN B C 1
ATOM 1437 O O . ASN B 1 2 ? -33.375 4.477 16.109 1 28.97 2 ASN B O 1
ATOM 1441 N N . ARG B 1 3 ? -34.438 6.105 17.031 1 24.42 3 ARG B N 1
ATOM 1442 C CA . ARG B 1 3 ? -33.531 7.191 16.703 1 24.42 3 ARG B CA 1
ATOM 1443 C C . ARG B 1 3 ? -32.156 6.992 17.375 1 24.42 3 ARG B C 1
ATOM 1445 O O . ARG B 1 3 ? -32.094 6.52 18.5 1 24.42 3 ARG B O 1
ATOM 1452 N N . ARG B 1 4 ? -31 6.961 16.516 1 29.03 4 ARG B N 1
ATOM 1453 C CA . ARG B 1 4 ? -29.562 6.953 16.297 1 29.03 4 ARG B CA 1
ATOM 1454 C C . ARG B 1 4 ? -28.875 8.039 17.109 1 29.03 4 ARG B C 1
ATOM 1456 O O . ARG B 1 4 ? -27.672 8.289 16.938 1 29.03 4 ARG B O 1
ATOM 1463 N N . THR B 1 5 ? -29.594 8.805 18.047 1 24.58 5 THR B N 1
ATOM 1464 C CA . THR B 1 5 ? -29.156 10.195 18.078 1 24.58 5 THR B CA 1
ATOM 1465 C C . THR B 1 5 ? -27.766 10.32 18.703 1 24.58 5 THR B C 1
ATOM 1467 O O . THR B 1 5 ? -26.891 10.977 18.156 1 24.58 5 THR B O 1
ATOM 1470 N N . LYS B 1 6 ? -27.5 10.305 20.031 1 26.23 6 LYS B N 1
ATOM 1471 C CA . LYS B 1 6 ? -27.016 11.484 20.734 1 26.23 6 LYS B CA 1
ATOM 1472 C C . LYS B 1 6 ? -25.484 11.586 20.641 1 26.23 6 LYS B C 1
ATOM 1474 O O . LYS B 1 6 ? -24.781 10.586 20.766 1 26.23 6 LYS B O 1
ATOM 1479 N N . ILE B 1 7 ? -24.938 12.672 19.953 1 26.3 7 ILE B N 1
ATOM 1480 C CA . ILE B 1 7 ? -23.719 13.344 19.531 1 26.3 7 ILE B CA 1
ATOM 1481 C C . ILE B 1 7 ? -22.781 13.484 20.734 1 26.3 7 ILE B C 1
ATOM 1483 O O . ILE B 1 7 ? -23.203 13.836 21.828 1 26.3 7 ILE B O 1
ATOM 1487 N N . ALA B 1 8 ? -21.641 12.891 20.516 1 23.62 8 ALA B N 1
ATOM 1488 C CA . ALA B 1 8 ? -20.453 12.773 21.359 1 23.62 8 ALA B CA 1
ATOM 1489 C C . ALA B 1 8 ? -20.109 14.109 22.016 1 23.62 8 ALA B C 1
ATOM 1491 O O . ALA B 1 8 ? -20.469 15.172 21.5 1 23.62 8 ALA B O 1
ATOM 1492 N N . ALA B 1 9 ? -19.469 13.977 23.156 1 22.81 9 ALA B N 1
ATOM 1493 C CA . ALA B 1 9 ? -19.016 14.57 24.406 1 22.81 9 ALA B CA 1
ATOM 1494 C C . ALA B 1 9 ? -17.969 15.656 24.141 1 22.81 9 ALA B C 1
ATOM 1496 O O . ALA B 1 9 ? -16.969 15.422 23.469 1 22.81 9 ALA B O 1
ATOM 1497 N N . VAL B 1 10 ? -18.359 16.984 24.109 1 24.53 10 VAL B N 1
ATOM 1498 C CA . VAL B 1 10 ? -17.75 18.297 23.953 1 24.53 10 VAL B CA 1
ATOM 1499 C C . VAL B 1 10 ? -16.562 18.438 24.891 1 24.53 10 VAL B C 1
ATOM 1501 O O . VAL B 1 10 ? -16.734 18.484 26.109 1 24.53 10 VAL B O 1
ATOM 1504 N N . ALA B 1 11 ? -15.602 17.484 24.969 1 22.8 11 ALA B N 1
ATOM 1505 C CA . ALA B 1 11 ? -14.695 17.766 26.078 1 22.8 11 ALA B CA 1
ATOM 1506 C C . ALA B 1 11 ? -14.102 19.156 25.969 1 22.8 11 ALA B C 1
ATOM 1508 O O . ALA B 1 11 ? -13.797 19.625 24.859 1 22.8 11 ALA B O 1
ATOM 1509 N N . ALA B 1 12 ? -14.266 20.031 26.984 1 21.97 12 ALA B N 1
ATOM 1510 C CA . ALA B 1 12 ? -14.039 21.422 27.391 1 21.97 12 ALA B CA 1
ATOM 1511 C C . ALA B 1 12 ? -12.547 21.719 27.5 1 21.97 12 ALA B C 1
ATOM 1513 O O . ALA B 1 12 ? -11.859 21.188 28.375 1 21.97 12 ALA B O 1
ATOM 1514 N N . ALA B 1 13 ? -11.828 21.562 26.344 1 22.81 13 ALA B N 1
ATOM 1515 C CA . ALA B 1 13 ? -10.406 21.891 26.484 1 22.81 13 ALA B CA 1
ATOM 1516 C C . ALA B 1 13 ? -10.211 23.266 27.109 1 22.81 13 ALA B C 1
ATOM 1518 O O . ALA B 1 13 ? -10.883 24.219 26.734 1 22.81 13 ALA B O 1
ATOM 1519 N N . VAL B 1 14 ? -9.711 23.234 28.375 1 20.7 14 VAL B N 1
ATOM 1520 C CA . VAL B 1 14 ? -9.398 24.328 29.281 1 20.7 14 VAL B CA 1
ATOM 1521 C C . VAL B 1 14 ? -8.43 25.297 28.609 1 20.7 14 VAL B C 1
ATOM 1523 O O . VAL B 1 14 ? -7.398 24.891 28.078 1 20.7 14 VAL B O 1
ATOM 1526 N N . LEU B 1 15 ? -8.914 26.469 28.25 1 21.73 15 LEU B N 1
ATOM 1527 C CA . LEU B 1 15 ? -8.43 27.719 27.656 1 21.73 15 LEU B CA 1
ATOM 1528 C C . LEU B 1 15 ? -7.289 28.312 28.484 1 21.73 15 LEU B C 1
ATOM 1530 O O . LEU B 1 15 ? -7.52 28.844 29.562 1 21.73 15 LEU B O 1
ATOM 1534 N N . LEU B 1 16 ? -6.215 27.438 28.797 1 20.33 16 LEU B N 1
ATOM 1535 C CA . LEU B 1 16 ? -5.285 28.141 29.672 1 20.33 16 LEU B CA 1
ATOM 1536 C C . LEU B 1 16 ? -4.766 29.406 29 1 20.33 16 LEU B C 1
ATOM 1538 O O . LEU B 1 16 ? -4.328 29.359 27.844 1 20.33 16 LEU B O 1
ATOM 1542 N N . THR B 1 17 ? -5.281 30.484 29.359 1 23.69 17 THR B N 1
ATOM 1543 C CA . THR B 1 17 ? -5.109 31.875 28.969 1 23.69 17 THR B CA 1
ATOM 1544 C C . THR B 1 17 ? -3.682 32.344 29.234 1 23.69 17 THR B C 1
ATOM 1546 O O . THR B 1 17 ? -3.273 32.469 30.391 1 23.69 17 THR B O 1
ATOM 1549 N N . LEU B 1 18 ? -2.633 31.469 28.984 1 23.09 18 LEU B N 1
ATOM 1550 C CA . LEU B 1 18 ? -1.419 32.094 29.484 1 23.09 18 LEU B CA 1
ATOM 1551 C C . LEU B 1 18 ? -1.249 33.5 28.891 1 23.09 18 LEU B C 1
ATOM 1553 O O . LEU B 1 18 ? -1.692 33.781 27.781 1 23.09 18 LEU B O 1
ATOM 1557 N N . GLY B 1 19 ? -1.016 34.5 29.781 1 22.3 19 GLY B N 1
ATOM 1558 C CA . GLY B 1 19 ? -0.846 35.938 29.812 1 22.3 19 GLY B CA 1
ATOM 1559 C C . GLY B 1 19 ? 0.238 36.438 28.875 1 22.3 19 GLY B C 1
ATOM 1560 O O . GLY B 1 19 ? 1.187 35.688 28.578 1 22.3 19 GLY B O 1
ATOM 1561 N N . ALA B 1 20 ? -0.108 37.406 28.078 1 25.8 20 ALA B N 1
ATOM 1562 C CA . ALA B 1 20 ? 0.287 38.188 26.922 1 25.8 20 ALA B CA 1
ATOM 1563 C C . ALA B 1 20 ? 1.554 39 27.203 1 25.8 20 ALA B C 1
ATOM 1565 O O . ALA B 1 20 ? 1.879 39.938 26.484 1 25.8 20 ALA B O 1
ATOM 1566 N N . GLY B 1 21 ? 2.578 38.406 28.125 1 26.31 21 GLY B N 1
ATOM 1567 C CA . GLY B 1 21 ? 3.432 39.562 28.422 1 26.31 21 GLY B CA 1
ATOM 1568 C C . GLY B 1 21 ? 4.082 40.156 27.188 1 26.31 21 GLY B C 1
ATOM 1569 O O . GLY B 1 21 ? 4.301 39.469 26.188 1 26.31 21 GLY B O 1
ATOM 1570 N N . GLY B 1 22 ? 3.896 41.406 26.984 1 25.08 22 GLY B N 1
ATOM 1571 C CA . GLY B 1 22 ? 4.145 42.438 25.969 1 25.08 22 GLY B CA 1
ATOM 1572 C C . GLY B 1 22 ? 5.621 42.625 25.688 1 25.08 22 GLY B C 1
ATOM 1573 O O . GLY B 1 22 ? 6.348 43.188 26.516 1 25.08 22 GLY B O 1
ATOM 1574 N N . VAL B 1 23 ? 6.445 41.469 25.594 1 25.48 23 VAL B N 1
ATOM 1575 C CA . VAL B 1 23 ? 7.828 41.938 25.578 1 25.48 23 VAL B CA 1
ATOM 1576 C C . VAL B 1 23 ? 8.047 42.844 24.359 1 25.48 23 VAL B C 1
ATOM 1578 O O . VAL B 1 23 ? 7.426 42.656 23.312 1 25.48 23 VAL B O 1
ATOM 1581 N N . ALA B 1 24 ? 8.477 44.062 24.609 1 27.73 24 ALA B N 1
ATOM 1582 C CA . ALA B 1 24 ? 8.828 45.25 23.859 1 27.73 24 ALA B CA 1
ATOM 1583 C C . ALA B 1 24 ? 9.969 44.969 22.875 1 27.73 24 ALA B C 1
ATOM 1585 O O . ALA B 1 24 ? 11.094 44.688 23.297 1 27.73 24 ALA B O 1
ATOM 1586 N N . VAL B 1 25 ? 9.82 43.938 21.969 1 26.77 25 VAL B N 1
ATOM 1587 C CA . VAL B 1 25 ? 11.008 43.719 21.156 1 26.77 25 VAL B CA 1
ATOM 1588 C C . VAL B 1 25 ? 11.383 45 20.406 1 26.77 25 VAL B C 1
ATOM 1590 O O . VAL B 1 25 ? 10.508 45.75 20 1 26.77 25 VAL B O 1
ATOM 1593 N N . ALA B 1 26 ? 12.477 45.562 20.844 1 27.92 26 ALA B N 1
ATOM 1594 C CA . ALA B 1 26 ? 13.242 46.688 20.297 1 27.92 26 ALA B CA 1
ATOM 1595 C C . ALA B 1 26 ? 13.523 46.469 18.812 1 27.92 26 ALA B C 1
ATOM 1597 O O . ALA B 1 26 ? 13.656 45.344 18.344 1 27.92 26 ALA B O 1
ATOM 1598 N N . SER B 1 27 ? 13.094 47.469 18.031 1 23.72 27 SER B N 1
ATOM 1599 C CA . SER B 1 27 ? 13.023 47.656 16.578 1 23.72 27 SER B CA 1
ATOM 1600 C C . SER B 1 27 ? 14.406 47.625 15.945 1 23.72 27 SER B C 1
ATOM 1602 O O . SER B 1 27 ? 15.172 48.562 16.031 1 23.72 27 SER B O 1
ATOM 1604 N N . ALA B 1 28 ? 15.273 46.625 16.297 1 25.7 28 ALA B N 1
ATOM 1605 C CA . ALA B 1 28 ? 16.609 46.781 15.711 1 25.7 28 ALA B CA 1
ATOM 1606 C C . ALA B 1 28 ? 16.531 47 14.203 1 25.7 28 ALA B C 1
ATOM 1608 O O . ALA B 1 28 ? 15.578 46.562 13.555 1 25.7 28 ALA B O 1
ATOM 1609 N N . ASP B 1 29 ? 17.328 47.938 13.734 1 27.42 29 ASP B N 1
ATOM 1610 C CA . ASP B 1 29 ? 17.609 48.562 12.461 1 27.42 29 ASP B CA 1
ATOM 1611 C C . ASP B 1 29 ? 17.891 47.531 11.367 1 27.42 29 ASP B C 1
ATOM 1613 O O . ASP B 1 29 ? 18.281 46.406 11.664 1 27.42 29 ASP B O 1
ATOM 1617 N N . ASP B 1 30 ? 17.531 47.875 10.133 1 27.17 30 ASP B N 1
ATOM 1618 C CA . ASP B 1 30 ? 17.344 47.344 8.781 1 27.17 30 ASP B CA 1
ATOM 1619 C C . ASP B 1 30 ? 18.672 46.844 8.211 1 27.17 30 ASP B C 1
ATOM 1621 O O . ASP B 1 30 ? 19.375 47.562 7.516 1 27.17 30 ASP B O 1
ATOM 1625 N N . ALA B 1 31 ? 19.719 46.438 8.969 1 32.91 31 ALA B N 1
ATOM 1626 C CA . ALA B 1 31 ? 20.859 46.156 8.109 1 32.91 31 ALA B CA 1
ATOM 1627 C C . ALA B 1 31 ? 20.516 45.156 7.035 1 32.91 31 ALA B C 1
ATOM 1629 O O . ALA B 1 31 ? 19.859 44.125 7.316 1 32.91 31 ALA B O 1
ATOM 1630 N N . PRO B 1 32 ? 20.641 45.531 5.738 1 31.28 32 PRO B N 1
ATOM 1631 C CA . PRO B 1 32 ? 20.312 44.656 4.633 1 31.28 32 PRO B CA 1
ATOM 1632 C C . PRO B 1 32 ? 21.047 43.312 4.715 1 31.28 32 PRO B C 1
ATOM 1634 O O . PRO B 1 32 ? 22.234 43.281 5.027 1 31.28 32 PRO B O 1
ATOM 1637 N N . ALA B 1 33 ? 20.438 42.25 5.227 1 32 33 ALA B N 1
ATOM 1638 C CA . ALA B 1 33 ? 21.016 40.906 5.23 1 32 33 ALA B CA 1
ATOM 1639 C C . ALA B 1 33 ? 21.656 40.594 3.887 1 32 33 ALA B C 1
ATOM 1641 O O . ALA B 1 33 ? 21.141 40.969 2.834 1 32 33 ALA B O 1
ATOM 1642 N N . PRO B 1 34 ? 23.031 40.344 3.943 1 34.03 34 PRO B N 1
ATOM 1643 C CA . PRO B 1 34 ? 23.656 39.875 2.709 1 34.03 34 PRO B CA 1
ATOM 1644 C C . PRO B 1 34 ? 22.859 38.75 2.049 1 34.03 34 PRO B C 1
ATOM 1646 O O . PRO B 1 34 ? 22.125 38 2.73 1 34.03 34 PRO B O 1
ATOM 1649 N N . ALA B 1 35 ? 22.547 38.844 0.753 1 29.59 35 ALA B N 1
ATOM 1650 C CA . ALA B 1 35 ? 21.891 37.844 -0.08 1 29.59 35 ALA B CA 1
ATOM 1651 C C . ALA B 1 35 ? 22.516 36.469 0.143 1 29.59 35 ALA B C 1
ATOM 1653 O O . ALA B 1 35 ? 23.719 36.281 -0.033 1 29.59 35 ALA B O 1
ATOM 1654 N N . ALA B 1 36 ? 22.109 35.719 1.178 1 29.59 36 ALA B N 1
ATOM 1655 C CA . ALA B 1 36 ? 22.516 34.312 1.199 1 29.59 36 ALA B CA 1
ATOM 1656 C C . ALA B 1 36 ? 22.422 33.688 -0.193 1 29.59 36 ALA B C 1
ATOM 1658 O O . ALA B 1 36 ? 21.359 33.719 -0.823 1 29.59 36 ALA B O 1
ATOM 1659 N N . ALA B 1 37 ? 23.453 33.656 -0.966 1 31.77 37 ALA B N 1
ATOM 1660 C CA . ALA B 1 37 ? 23.562 32.812 -2.154 1 31.77 37 ALA B CA 1
ATOM 1661 C C . ALA B 1 37 ? 23.062 31.406 -1.873 1 31.77 37 ALA B C 1
ATOM 1663 O O . ALA B 1 37 ? 23.594 30.719 -1.002 1 31.77 37 ALA B O 1
ATOM 1664 N N . SER B 1 38 ? 21.734 31.234 -1.925 1 30.66 38 SER B N 1
ATOM 1665 C CA . SER B 1 38 ? 21.266 29.859 -1.953 1 30.66 38 SER B CA 1
ATOM 1666 C C . SER B 1 38 ? 22.109 29.016 -2.908 1 30.66 38 SER B C 1
ATOM 1668 O O . SER B 1 38 ? 22.016 29.172 -4.129 1 30.66 38 SER B O 1
ATOM 1670 N N . ALA B 1 39 ? 23.328 28.75 -2.598 1 32.75 39 ALA B N 1
ATOM 1671 C CA . ALA B 1 39 ? 23.984 27.703 -3.375 1 32.75 39 ALA B CA 1
ATOM 1672 C C . ALA B 1 39 ? 23.078 26.5 -3.562 1 32.75 39 ALA B C 1
ATOM 1674 O O . ALA B 1 39 ? 22.797 25.766 -2.607 1 32.75 39 ALA B O 1
ATOM 1675 N N . VAL B 1 40 ? 22.172 26.594 -4.473 1 32.28 40 VAL B N 1
ATOM 1676 C CA . VAL B 1 40 ? 21.609 25.328 -4.961 1 32.28 40 VAL B CA 1
ATOM 1677 C C . VAL B 1 40 ? 22.734 24.375 -5.32 1 32.28 40 VAL B C 1
ATOM 1679 O O . VAL B 1 40 ? 23.422 24.547 -6.328 1 32.28 40 VAL B O 1
ATOM 1682 N N . VAL B 1 41 ? 23.656 23.984 -4.414 1 35.06 41 VAL B N 1
ATOM 1683 C CA . VAL B 1 41 ? 24.484 22.828 -4.781 1 35.06 41 VAL B CA 1
ATOM 1684 C C . VAL B 1 41 ? 23.656 21.844 -5.598 1 35.06 41 VAL B C 1
ATOM 1686 O O . VAL B 1 41 ? 22.609 21.375 -5.141 1 35.06 41 VAL B O 1
ATOM 1689 N N . SER B 1 42 ? 23.594 22.031 -6.852 1 32.78 42 SER B N 1
ATOM 1690 C CA . SER B 1 42 ? 23.094 20.969 -7.707 1 32.78 42 SER B CA 1
ATOM 1691 C C . SER B 1 42 ? 23.672 19.625 -7.305 1 32.78 42 SER B C 1
ATOM 1693 O O . SER B 1 42 ? 24.844 19.328 -7.594 1 32.78 42 SER B O 1
ATOM 1695 N N . LYS B 1 43 ? 23.562 19.203 -6.07 1 37.34 43 LYS B N 1
ATOM 1696 C CA . LYS B 1 43 ? 23.984 17.812 -5.887 1 37.34 43 LYS B CA 1
ATOM 1697 C C . LYS B 1 43 ? 23.688 16.984 -7.125 1 37.34 43 LYS B C 1
ATOM 1699 O O . LYS B 1 43 ? 22.594 17.062 -7.688 1 37.34 43 LYS B O 1
ATOM 1704 N N . SER B 1 44 ? 24.594 16.641 -7.859 1 41.28 44 SER B N 1
ATOM 1705 C CA . SER B 1 44 ? 24.484 15.734 -9 1 41.28 44 SER B CA 1
ATOM 1706 C C . SER B 1 44 ? 23.406 14.68 -8.766 1 41.28 44 SER B C 1
ATOM 1708 O O . SER B 1 44 ? 23.359 14.055 -7.703 1 41.28 44 SER B O 1
ATOM 1710 N N . PRO B 1 45 ? 22.203 14.758 -9.344 1 50.72 45 PRO B N 1
ATOM 1711 C CA . PRO B 1 45 ? 21.109 13.805 -9.117 1 50.72 45 PRO B CA 1
ATOM 1712 C C . PRO B 1 45 ? 21.594 12.359 -9.047 1 50.72 45 PRO B C 1
ATOM 1714 O O . PRO B 1 45 ? 22.188 11.852 -10 1 50.72 45 PRO B O 1
ATOM 1717 N N . VAL B 1 46 ? 22.297 11.961 -7.98 1 59.31 46 VAL B N 1
ATOM 1718 C CA . VAL B 1 46 ? 22.547 10.531 -7.84 1 59.31 46 VAL B CA 1
ATOM 1719 C C . VAL B 1 46 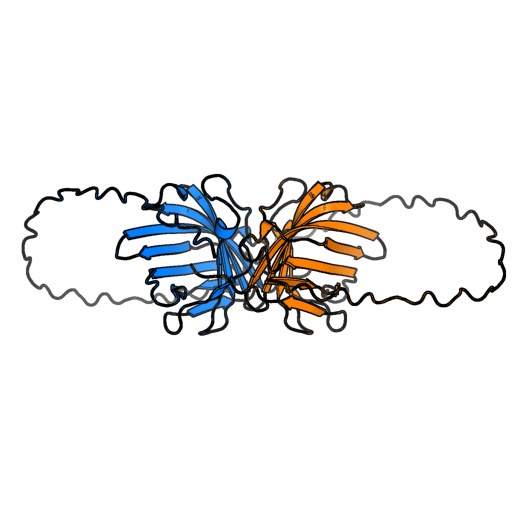? 21.406 9.742 -8.484 1 59.31 46 VAL B C 1
ATOM 1721 O O . VAL B 1 46 ? 20.234 10.047 -8.266 1 59.31 46 VAL B O 1
ATOM 1724 N N . ALA B 1 47 ? 21.75 8.977 -9.43 1 83.69 47 ALA B N 1
ATOM 1725 C CA . ALA B 1 47 ? 20.766 8.109 -10.086 1 83.69 47 ALA B CA 1
ATOM 1726 C C . ALA B 1 47 ? 19.891 7.398 -9.062 1 83.69 47 ALA B C 1
ATOM 1728 O O . ALA B 1 47 ? 20.391 6.883 -8.062 1 83.69 47 ALA B O 1
ATOM 1729 N N . GLU B 1 48 ? 18.672 7.766 -9.008 1 95.44 48 GLU B N 1
ATOM 1730 C CA . GLU B 1 48 ? 17.719 7.184 -8.055 1 95.44 48 GLU B CA 1
ATOM 1731 C C . GLU B 1 48 ? 16.984 5.996 -8.672 1 95.44 48 GLU B C 1
ATOM 1733 O O . GLU B 1 48 ? 16.516 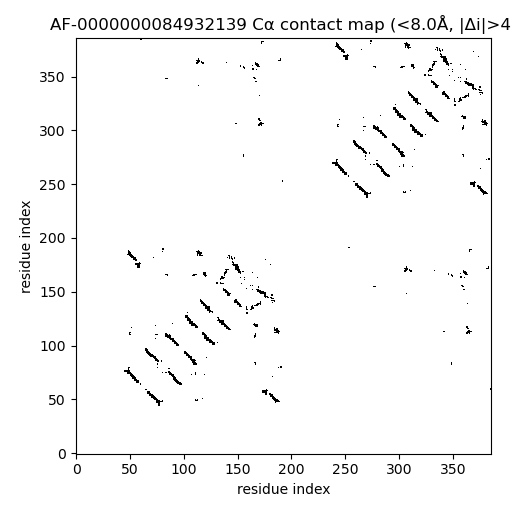6.07 -9.812 1 95.44 48 GLU B O 1
ATOM 1738 N N . ALA B 1 49 ? 16.984 4.871 -7.988 1 97.94 49 ALA B N 1
ATOM 1739 C CA . ALA B 1 49 ? 16.188 3.711 -8.367 1 97.94 49 ALA B CA 1
ATOM 1740 C C . ALA B 1 49 ? 14.703 3.984 -8.156 1 97.94 49 ALA B C 1
ATOM 1742 O O . ALA B 1 49 ? 13.859 3.486 -8.906 1 97.94 49 ALA B O 1
ATOM 1743 N N . ALA B 1 50 ? 14.375 4.75 -7.18 1 98.62 50 ALA B N 1
ATOM 1744 C CA . ALA B 1 50 ? 13.016 5.152 -6.828 1 98.62 50 ALA B CA 1
ATOM 1745 C C . ALA B 1 50 ? 13.023 6.422 -5.98 1 98.62 50 ALA B C 1
ATOM 1747 O O . ALA B 1 50 ? 14.016 6.727 -5.312 1 98.62 50 ALA B O 1
ATOM 1748 N N . ALA B 1 51 ? 11.883 7.129 -6.023 1 98.94 51 ALA B N 1
ATOM 1749 C CA . ALA B 1 51 ? 11.766 8.312 -5.172 1 98.94 51 ALA B CA 1
ATOM 1750 C C . ALA B 1 51 ? 10.305 8.734 -5.031 1 98.94 51 ALA B C 1
ATOM 1752 O O . ALA B 1 51 ? 9.469 8.406 -5.871 1 98.94 51 ALA B O 1
ATOM 1753 N N . LEU B 1 52 ? 10.031 9.344 -3.967 1 98.94 52 LEU B N 1
ATOM 1754 C CA . LEU B 1 52 ? 8.789 10.039 -3.678 1 98.94 52 LEU B CA 1
ATOM 1755 C C . LEU B 1 52 ? 9.062 11.422 -3.088 1 98.94 52 LEU B C 1
ATOM 1757 O O . LEU B 1 52 ? 9.656 11.531 -2.012 1 98.94 52 LEU B O 1
ATOM 1761 N N . THR B 1 53 ? 8.648 12.453 -3.818 1 98.88 53 THR B N 1
ATOM 1762 C CA . THR B 1 53 ? 8.883 13.82 -3.363 1 98.88 53 THR B CA 1
ATOM 1763 C C . THR B 1 53 ? 7.637 14.672 -3.564 1 98.88 53 THR B C 1
ATOM 1765 O O . THR B 1 53 ? 6.711 14.281 -4.277 1 98.88 53 THR B O 1
ATOM 1768 N N . GLY B 1 54 ? 7.617 15.82 -2.877 1 98.69 54 GLY B N 1
ATOM 1769 C CA . GLY B 1 54 ? 6.559 16.797 -3.086 1 98.69 54 GLY B CA 1
ATOM 1770 C C . GLY B 1 54 ? 5.738 17.062 -1.839 1 98.69 54 GLY B C 1
ATOM 1771 O O . GLY B 1 54 ? 6 16.484 -0.782 1 98.69 54 GLY B O 1
ATOM 1772 N N . THR B 1 55 ? 4.859 18 -1.938 1 98.69 55 THR B N 1
ATOM 1773 C CA . THR B 1 55 ? 3.988 18.453 -0.858 1 98.69 55 THR B CA 1
ATOM 1774 C C . THR B 1 55 ? 2.58 18.719 -1.376 1 98.69 55 THR B C 1
ATOM 1776 O O . THR B 1 55 ? 2.406 19.234 -2.486 1 98.69 55 THR B O 1
ATOM 1779 N N . ALA B 1 56 ? 1.596 18.328 -0.602 1 98.44 56 ALA B N 1
ATOM 1780 C CA . ALA B 1 56 ? 0.208 18.656 -0.911 1 98.44 56 ALA B CA 1
ATOM 1781 C C . ALA B 1 56 ? -0.667 18.578 0.337 1 98.44 56 ALA B C 1
ATOM 1783 O O . ALA B 1 56 ? -0.225 18.094 1.383 1 98.44 56 ALA B O 1
ATOM 1784 N N . LYS B 1 57 ? -1.834 19.109 0.218 1 98.19 57 LYS B N 1
ATOM 1785 C CA . LYS B 1 57 ? -2.852 19.031 1.263 1 98.19 57 LYS B CA 1
ATOM 1786 C C . LYS B 1 57 ? -3.953 18.031 0.886 1 98.19 57 LYS B C 1
ATOM 1788 O O . LYS B 1 57 ? -4.191 17.781 -0.297 1 98.19 57 LYS B O 1
ATOM 1793 N N . LEU B 1 58 ? -4.637 17.5 1.919 1 98 58 LEU B N 1
ATOM 1794 C CA . LEU B 1 58 ? -5.742 16.594 1.646 1 98 58 LEU B CA 1
ATOM 1795 C C . LEU B 1 58 ? -7.059 17.359 1.535 1 98 58 LEU B C 1
ATOM 1797 O O . LEU B 1 58 ? -7.27 18.344 2.242 1 98 58 LEU B O 1
ATOM 1801 N N . TYR B 1 59 ? -7.926 16.844 0.604 1 96.56 59 TYR B N 1
ATOM 1802 C CA . TYR B 1 59 ? -9.258 17.406 0.391 1 96.56 59 TYR B CA 1
ATOM 1803 C C . TYR B 1 59 ? -10.156 17.156 1.598 1 96.56 59 TYR B C 1
ATOM 1805 O O . TYR B 1 59 ? -10.141 16.062 2.174 1 96.56 59 TYR B O 1
ATOM 1813 N N . ARG B 1 60 ? -10.852 18.125 1.924 1 96.12 60 ARG B N 1
ATOM 1814 C CA . ARG B 1 60 ? -11.961 18.047 2.871 1 96.12 60 ARG B CA 1
ATOM 1815 C C . ARG B 1 60 ? -13.18 18.797 2.352 1 96.12 60 ARG B C 1
ATOM 1817 O O . ARG B 1 60 ? -13.07 19.938 1.912 1 96.12 60 ARG B O 1
ATOM 1824 N N . PRO B 1 61 ? -14.312 18.125 2.426 1 92.62 61 PRO B N 1
ATOM 1825 C CA . PRO B 1 61 ? -15.508 18.844 1.971 1 92.62 61 PRO B CA 1
ATOM 1826 C C . PRO B 1 61 ? -15.938 19.938 2.943 1 92.62 61 PRO B C 1
ATOM 1828 O O . PRO B 1 61 ? -15.82 19.766 4.16 1 92.62 61 PRO B O 1
ATOM 1831 N N . ALA B 1 62 ? -16.516 20.969 2.293 1 90.25 62 ALA B N 1
ATOM 1832 C CA . ALA B 1 62 ? -17.109 22.016 3.131 1 90.25 62 ALA B CA 1
ATOM 1833 C C . ALA B 1 62 ? -18.25 21.453 3.979 1 90.25 62 ALA B C 1
ATOM 1835 O O . ALA B 1 62 ? -19 20.594 3.518 1 90.25 62 ALA B O 1
ATOM 1836 N N . PRO B 1 63 ? -18.344 21.828 5.285 1 91.56 63 PRO B N 1
ATOM 1837 C CA . PRO B 1 63 ? -17.641 22.969 5.879 1 91.56 63 PRO B CA 1
ATOM 1838 C C . PRO B 1 63 ? -16.375 22.547 6.645 1 91.56 63 PRO B C 1
ATOM 1840 O O . PRO B 1 63 ? -15.82 23.359 7.398 1 91.56 63 PRO B O 1
ATOM 1843 N N . ALA B 1 64 ? -16.016 21.297 6.477 1 87.38 64 ALA B N 1
ATOM 1844 C CA . ALA B 1 64 ? -14.789 20.891 7.16 1 87.38 64 ALA B CA 1
ATOM 1845 C C . ALA B 1 64 ? -13.609 21.766 6.75 1 87.38 64 ALA B C 1
ATOM 1847 O O . ALA B 1 64 ? -13.484 22.141 5.582 1 87.38 64 ALA B O 1
ATOM 1848 N N . ASP B 1 65 ? -12.805 22.141 7.723 1 87.19 65 ASP B N 1
ATOM 1849 C CA . ASP B 1 65 ? -11.695 23.047 7.438 1 87.19 65 ASP B CA 1
ATOM 1850 C C . ASP B 1 65 ? -10.375 22.453 7.922 1 87.19 65 ASP B C 1
ATOM 1852 O O . ASP B 1 65 ? -9.43 23.188 8.203 1 87.19 65 ASP B O 1
ATOM 1856 N N . ASP B 1 66 ? -10.359 21.188 8.031 1 95.25 66 ASP B N 1
ATOM 1857 C CA . ASP B 1 66 ? -9.117 20.531 8.414 1 95.25 66 ASP B CA 1
ATOM 1858 C C . ASP B 1 66 ? -8 20.859 7.422 1 95.25 66 ASP B C 1
ATOM 1860 O O . ASP B 1 66 ? -8.211 20.812 6.207 1 95.25 66 ASP B O 1
ATOM 1864 N N . ASP B 1 67 ? -6.902 21.297 8 1 97.31 67 ASP B N 1
ATOM 1865 C CA . ASP B 1 67 ? -5.672 21.484 7.238 1 97.31 67 ASP B CA 1
ATOM 1866 C C . ASP B 1 67 ? -4.719 20.312 7.434 1 97.31 67 ASP B C 1
ATOM 1868 O O . ASP B 1 67 ? -4.055 20.203 8.469 1 97.31 67 ASP B O 1
ATOM 1872 N N . ILE B 1 68 ? -4.688 19.422 6.461 1 98.5 68 ILE B N 1
ATOM 1873 C CA . ILE B 1 68 ? -3.848 18.219 6.5 1 98.5 68 ILE B CA 1
ATOM 1874 C C . ILE B 1 68 ? -2.787 18.297 5.406 1 98.5 68 ILE B C 1
ATOM 1876 O O . ILE B 1 68 ? -3.115 18.406 4.219 1 98.5 68 ILE B O 1
ATOM 1880 N N . THR B 1 69 ? -1.541 18.312 5.789 1 98.88 69 THR B N 1
ATOM 1881 C CA . THR B 1 69 ? -0.444 18.469 4.844 1 98.88 69 THR B CA 1
ATOM 1882 C C . THR B 1 69 ? 0.522 17.281 4.926 1 98.88 69 THR B C 1
ATOM 1884 O O . THR B 1 69 ? 0.856 16.828 6.023 1 98.88 69 THR B O 1
ATOM 1887 N N . PHE B 1 70 ? 0.902 16.781 3.797 1 98.88 70 PHE B N 1
ATOM 1888 C CA . PHE B 1 70 ? 1.975 15.805 3.686 1 98.88 70 PHE B CA 1
ATOM 1889 C C . PHE B 1 70 ? 3.104 16.328 2.809 1 98.88 70 PHE B C 1
ATOM 1891 O O . PHE B 1 70 ? 2.852 16.969 1.785 1 98.88 70 PHE B O 1
ATOM 1898 N N . THR B 1 71 ? 4.348 16.094 3.205 1 98.94 71 THR B N 1
ATOM 1899 C CA . THR B 1 71 ? 5.555 16.391 2.447 1 98.94 71 THR B CA 1
ATOM 1900 C C . THR B 1 71 ? 6.492 15.188 2.426 1 98.94 71 THR B C 1
ATOM 1902 O O . THR B 1 71 ? 6.754 14.578 3.465 1 98.94 71 THR B O 1
ATOM 1905 N N . PHE B 1 72 ? 7 14.93 1.244 1 98.94 72 PHE B N 1
ATOM 1906 C CA . PHE B 1 72 ? 7.863 13.766 1.093 1 98.94 72 PHE B CA 1
ATOM 1907 C C . PHE B 1 72 ? 9.219 14.172 0.514 1 98.94 72 PHE B C 1
ATOM 1909 O O . PHE B 1 72 ? 9.289 15.016 -0.377 1 98.94 72 PHE B O 1
ATOM 1916 N N . ASP B 1 73 ? 10.211 13.602 0.977 1 98.94 73 ASP B N 1
ATOM 1917 C CA . ASP B 1 73 ? 11.57 13.562 0.45 1 98.94 73 ASP B CA 1
ATOM 1918 C C . ASP B 1 73 ? 12.211 12.188 0.669 1 98.94 73 ASP B C 1
ATOM 1920 O O . ASP B 1 73 ? 13.141 12.055 1.466 1 98.94 73 ASP B O 1
ATOM 1924 N N . ALA B 1 74 ? 11.719 11.195 -0.01 1 98.94 74 ALA B N 1
ATOM 1925 C CA . ALA B 1 74 ? 12.148 9.805 0.121 1 98.94 74 ALA B CA 1
ATOM 1926 C C . ALA B 1 74 ? 12.898 9.336 -1.127 1 98.94 74 ALA B C 1
ATOM 1928 O O . ALA B 1 74 ? 12.484 9.633 -2.25 1 98.94 74 ALA B O 1
ATOM 1929 N N . HIS B 1 75 ? 13.961 8.555 -0.924 1 98.88 75 HIS B N 1
ATOM 1930 C CA . HIS B 1 75 ? 14.836 8.18 -2.031 1 98.88 75 HIS B CA 1
ATOM 1931 C C . HIS B 1 75 ? 15.375 6.766 -1.854 1 98.88 75 HIS B C 1
ATOM 1933 O O . HIS B 1 75 ? 15.719 6.363 -0.739 1 98.88 75 HIS B O 1
ATOM 1939 N N . LEU B 1 76 ? 15.422 6.098 -2.916 1 98.69 76 LEU B N 1
ATOM 1940 C CA . LEU B 1 76 ? 16.203 4.875 -3.029 1 98.69 76 LEU B CA 1
ATOM 1941 C C . LEU B 1 76 ? 17.328 5.043 -4.051 1 98.69 76 LEU B C 1
ATOM 1943 O O . LEU B 1 76 ? 17.062 5.27 -5.234 1 98.69 76 LEU B O 1
ATOM 1947 N N . ALA B 1 77 ? 18.531 4.969 -3.557 1 98.25 77 ALA B N 1
ATOM 1948 C CA . ALA B 1 77 ? 19.688 5.156 -4.434 1 98.25 77 ALA B CA 1
ATOM 1949 C C . ALA B 1 77 ? 19.766 4.043 -5.477 1 98.25 77 ALA B C 1
ATOM 1951 O O . ALA B 1 77 ? 19.391 2.9 -5.203 1 98.25 77 ALA B O 1
ATOM 1952 N N . ALA B 1 78 ? 20.328 4.395 -6.605 1 97.12 78 ALA B N 1
ATOM 1953 C CA . ALA B 1 78 ? 20.469 3.426 -7.691 1 97.12 78 ALA B CA 1
ATOM 1954 C C . ALA B 1 78 ? 21.281 2.213 -7.234 1 97.12 78 ALA B C 1
ATOM 1956 O O . ALA B 1 78 ? 20.969 1.08 -7.617 1 97.12 78 ALA B O 1
ATOM 1957 N N . LYS B 1 79 ? 22.297 2.428 -6.449 1 96.44 79 LYS B N 1
ATOM 1958 C CA . LYS B 1 79 ? 23.156 1.348 -5.992 1 96.44 79 LYS B CA 1
ATOM 1959 C C . LYS B 1 79 ? 22.406 0.37 -5.102 1 96.44 79 LYS B C 1
ATOM 1961 O O . LYS B 1 79 ? 22.844 -0.767 -4.902 1 96.44 79 LYS B O 1
ATOM 1966 N N . ASP B 1 80 ? 21.297 0.823 -4.559 1 97.31 80 ASP B N 1
ATOM 1967 C CA . ASP B 1 80 ? 20.516 0.02 -3.627 1 97.31 80 ASP B CA 1
ATOM 1968 C C . ASP B 1 80 ? 19.234 -0.497 -4.289 1 97.31 80 ASP B C 1
ATOM 1970 O O . ASP B 1 80 ? 18.266 -0.803 -3.609 1 97.31 80 ASP B O 1
ATOM 1974 N N . VAL B 1 81 ? 19.188 -0.604 -5.609 1 97.25 81 VAL B N 1
ATOM 1975 C CA . VAL B 1 81 ? 18 -0.901 -6.406 1 97.25 81 VAL B CA 1
ATOM 1976 C C . VAL B 1 81 ? 17.391 -2.223 -5.945 1 97.25 81 VAL B C 1
ATOM 1978 O O . VAL B 1 81 ? 16.172 -2.428 -6.066 1 97.25 81 VAL B O 1
ATOM 1981 N N . LYS B 1 82 ? 18.156 -3.133 -5.324 1 96.31 82 LYS B N 1
ATOM 1982 C CA . LYS B 1 82 ? 17.656 -4.449 -4.953 1 96.31 82 LYS B CA 1
ATOM 1983 C C . LYS B 1 82 ? 17.219 -4.48 -3.49 1 96.31 82 LYS B C 1
ATOM 1985 O O . LYS B 1 82 ? 16.828 -5.527 -2.977 1 96.31 82 LYS B O 1
ATOM 1990 N N . ASP B 1 83 ? 17.328 -3.318 -2.801 1 97.19 83 ASP B N 1
ATOM 1991 C CA . ASP B 1 83 ? 17.031 -3.283 -1.373 1 97.19 83 ASP B CA 1
ATOM 1992 C C . ASP B 1 83 ? 16.156 -2.08 -1.024 1 97.19 83 ASP B C 1
ATOM 1994 O O . ASP B 1 83 ? 16.656 -1.067 -0.529 1 97.19 83 ASP B O 1
ATOM 1998 N N . PRO B 1 84 ? 14.844 -2.227 -1.156 1 98.12 84 PRO B N 1
ATOM 1999 C CA . PRO B 1 84 ? 13.945 -1.122 -0.822 1 98.12 84 PRO B CA 1
ATOM 2000 C C . PRO B 1 84 ? 14.125 -0.622 0.609 1 98.12 84 PRO B C 1
ATOM 2002 O O . PRO B 1 84 ? 13.781 0.521 0.917 1 98.12 84 PRO B O 1
ATOM 2005 N N . LYS B 1 85 ? 14.688 -1.421 1.512 1 98.69 85 LYS B N 1
ATOM 2006 C CA . LYS B 1 85 ? 14.867 -1.051 2.914 1 98.69 85 LYS B CA 1
ATOM 2007 C C . LYS B 1 85 ? 16.078 -0.149 3.096 1 98.69 85 LYS B C 1
ATOM 2009 O O . LYS B 1 85 ? 16.328 0.356 4.191 1 98.69 85 LYS B O 1
ATOM 2014 N N . ALA B 1 86 ? 16.828 0.073 2.01 1 98.56 86 ALA B N 1
ATOM 2015 C CA . ALA B 1 86 ? 17.969 0.988 2.041 1 98.56 86 ALA B CA 1
ATOM 2016 C C . ALA B 1 86 ? 17.531 2.414 1.718 1 98.56 86 ALA B C 1
ATOM 2018 O O . ALA B 1 86 ? 18.359 3.316 1.613 1 98.56 86 ALA B O 1
ATOM 2019 N N . ALA B 1 87 ? 16.25 2.594 1.576 1 98.81 87 ALA B N 1
ATOM 2020 C CA . ALA B 1 87 ? 15.727 3.922 1.264 1 98.81 87 ALA B CA 1
ATOM 2021 C C . ALA B 1 87 ? 16.094 4.926 2.354 1 98.81 87 ALA B C 1
ATOM 2023 O O . ALA B 1 87 ? 16.234 4.559 3.523 1 98.81 87 ALA B O 1
ATOM 2024 N N . THR B 1 88 ? 16.203 6.203 1.947 1 98.88 88 THR B N 1
ATOM 2025 C CA . THR B 1 88 ? 16.609 7.277 2.85 1 98.88 88 THR B CA 1
ATOM 2026 C C . THR B 1 88 ? 15.672 8.477 2.709 1 98.88 88 THR B C 1
ATOM 2028 O O . THR B 1 88 ? 14.828 8.508 1.816 1 98.88 88 THR B O 1
ATOM 2031 N N . GLY B 1 89 ? 15.852 9.469 3.561 1 98.94 89 GLY B N 1
ATOM 2032 C CA . GLY B 1 89 ? 15.094 10.703 3.539 1 98.94 89 GLY B CA 1
ATOM 2033 C C . GLY B 1 89 ? 14.086 10.805 4.672 1 98.94 89 GLY B C 1
ATOM 2034 O O . GLY B 1 89 ? 14.289 10.227 5.742 1 98.94 89 GLY B O 1
ATOM 2035 N N . THR B 1 90 ? 13.047 11.633 4.465 1 98.94 90 THR B N 1
ATOM 2036 C CA . THR B 1 90 ? 12.031 11.883 5.48 1 98.94 90 THR B CA 1
ATOM 2037 C C . THR B 1 90 ? 10.672 12.133 4.836 1 98.94 90 THR B C 1
ATOM 2039 O O . THR B 1 90 ? 10.586 12.375 3.633 1 98.94 90 THR B O 1
ATOM 2042 N N . PHE B 1 91 ? 9.734 12.016 5.605 1 98.94 91 PHE B N 1
ATOM 2043 C CA . PHE B 1 91 ? 8.461 12.656 5.285 1 98.94 91 PHE B CA 1
ATOM 2044 C C . PHE B 1 91 ? 7.824 13.25 6.535 1 98.94 91 PHE B C 1
ATOM 2046 O O . PHE B 1 91 ? 8.188 12.883 7.656 1 98.94 91 PHE B O 1
ATOM 2053 N N . ARG B 1 92 ? 6.965 14.172 6.273 1 98.94 92 ARG B N 1
ATOM 2054 C CA . ARG B 1 92 ? 6.289 14.922 7.328 1 98.94 92 ARG B CA 1
ATOM 2055 C C . ARG B 1 92 ? 4.789 15 7.07 1 98.94 92 ARG B C 1
ATOM 2057 O O . ARG B 1 92 ? 4.355 15.125 5.922 1 98.94 92 ARG B O 1
ATOM 2064 N N . PHE B 1 93 ? 4.047 14.922 8.18 1 98.94 93 PHE B N 1
ATOM 2065 C CA . PHE B 1 93 ? 2.615 15.172 8.055 1 98.94 93 PHE B CA 1
ATOM 2066 C C . PHE B 1 93 ? 2.109 16 9.234 1 98.94 93 PHE B C 1
ATOM 2068 O O . PHE B 1 93 ? 2.727 16.016 10.297 1 98.94 93 PHE B O 1
ATOM 2075 N N . SER B 1 94 ? 1.034 16.672 8.961 1 98.88 94 SER B N 1
ATOM 2076 C CA . SER B 1 94 ? 0.375 17.484 9.977 1 98.88 94 SER B CA 1
ATOM 2077 C C . SER B 1 94 ? -1.133 17.531 9.758 1 98.88 94 SER B C 1
ATOM 2079 O O . SER B 1 94 ? -1.61 17.312 8.648 1 98.88 94 SER B O 1
ATOM 2081 N N . HIS B 1 95 ? -1.862 17.75 10.812 1 98.56 95 HIS B N 1
ATOM 2082 C CA . HIS B 1 95 ? -3.312 17.891 10.82 1 98.56 95 HIS B CA 1
ATOM 2083 C C . HIS B 1 95 ? -3.756 18.969 11.805 1 98.56 95 HIS B C 1
ATOM 2085 O O . HIS B 1 95 ? -3.596 18.812 13.016 1 98.56 95 HIS B O 1
ATOM 2091 N N . TYR B 1 96 ? -4.305 20.047 11.273 1 97.94 96 TYR B N 1
ATOM 2092 C CA . TYR B 1 96 ? -4.785 21.141 12.117 1 97.94 96 TYR B CA 1
ATOM 2093 C C . TYR B 1 96 ? -6.234 21.484 11.797 1 97.94 96 TYR B C 1
ATOM 2095 O O . TYR B 1 96 ? -6.629 21.5 10.625 1 97.94 96 TYR B O 1
ATOM 2103 N N . THR B 1 97 ? -7.004 21.594 12.781 1 96.06 97 THR B N 1
ATOM 2104 C CA . THR B 1 97 ? -8.359 22.141 12.711 1 96.06 97 THR B CA 1
ATOM 2105 C C . THR B 1 97 ? -8.5 23.375 13.602 1 96.06 97 THR B C 1
ATOM 2107 O O . THR B 1 97 ? -8.367 23.266 14.828 1 96.06 97 THR B O 1
ATOM 2110 N N . GLN B 1 98 ? -8.805 24.5 12.984 1 94.56 98 GLN B N 1
ATOM 2111 C CA . GLN B 1 98 ? -8.922 25.75 13.727 1 94.56 98 GLN B CA 1
ATOM 2112 C C . GLN B 1 98 ? -7.707 25.984 14.625 1 94.56 98 GLN B C 1
ATOM 2114 O O . GLN B 1 98 ? -7.848 26.312 15.805 1 94.56 98 GLN B O 1
ATOM 2119 N N . GLY B 1 99 ? -6.566 25.672 14.148 1 93.38 99 GLY B N 1
ATOM 2120 C CA . GLY B 1 99 ? -5.309 25.969 14.82 1 93.38 99 GLY B CA 1
ATOM 2121 C C . GLY B 1 99 ? -4.887 24.891 15.805 1 93.38 99 GLY B C 1
ATOM 2122 O O . GLY B 1 99 ? -3.789 24.953 16.359 1 93.38 99 GLY B O 1
ATOM 2123 N N . LYS B 1 100 ? -5.719 23.938 16.062 1 97 100 LYS B N 1
ATOM 2124 C CA . LYS B 1 100 ? -5.406 22.828 16.969 1 97 100 LYS B CA 1
ATOM 2125 C C . LYS B 1 100 ? -5.047 21.562 16.203 1 97 100 LYS B C 1
ATOM 2127 O O . LYS B 1 100 ? -5.672 21.266 15.18 1 97 100 LYS B O 1
ATOM 2132 N N . GLY B 1 101 ? -3.961 20.969 16.609 1 97.62 101 GLY B N 1
ATOM 2133 C CA . GLY B 1 101 ? -3.496 19.766 15.938 1 97.62 101 GLY B CA 1
ATOM 2134 C C . GLY B 1 101 ? -2.049 19.438 16.25 1 97.62 101 GLY B C 1
ATOM 2135 O O . GLY B 1 101 ? -1.579 19.656 17.359 1 97.62 101 GLY B O 1
ATOM 2136 N N . GLY B 1 102 ? -1.423 18.703 15.297 1 98.44 102 GLY B N 1
ATOM 2137 C CA . GLY B 1 102 ? -0.046 18.281 15.5 1 98.44 102 GLY B CA 1
ATOM 2138 C C . GLY B 1 102 ? 0.627 17.812 14.227 1 98.44 102 GLY B C 1
ATOM 2139 O O . GLY B 1 102 ? 0.075 17.969 13.133 1 98.44 102 GLY B O 1
ATOM 2140 N N . TYR B 1 103 ? 1.838 17.453 14.422 1 98.81 103 TYR B N 1
ATOM 2141 C CA . TYR B 1 103 ? 2.658 17.031 13.297 1 98.81 103 TYR B CA 1
ATOM 2142 C C . TYR B 1 103 ? 3.518 15.828 13.672 1 98.81 103 TYR B C 1
ATOM 2144 O O . TYR B 1 103 ? 3.619 15.469 14.852 1 98.81 103 TYR B O 1
ATOM 2152 N N . ALA B 1 104 ? 4.078 15.188 12.648 1 98.94 104 ALA B N 1
ATOM 2153 C CA . ALA B 1 104 ? 5.109 14.172 12.828 1 98.94 104 ALA B CA 1
ATOM 2154 C C . ALA B 1 104 ? 6.145 14.234 11.711 1 98.94 104 ALA B C 1
ATOM 2156 O O . ALA B 1 104 ? 5.801 14.477 10.555 1 98.94 104 ALA B O 1
ATOM 2157 N N . LEU B 1 105 ? 7.387 14.094 12.117 1 98.94 105 LEU B N 1
ATOM 2158 C CA . LEU B 1 105 ? 8.508 13.906 11.203 1 98.94 105 LEU B CA 1
ATOM 2159 C C . LEU B 1 105 ? 9 12.461 11.242 1 98.94 105 LEU B C 1
ATOM 2161 O O . LEU B 1 105 ? 9.273 11.922 12.32 1 98.94 105 LEU B O 1
ATOM 2165 N N . VAL B 1 106 ? 9.133 11.938 10.078 1 98.94 106 VAL B N 1
ATOM 2166 C CA . VAL B 1 106 ? 9.391 10.5 9.969 1 98.94 106 VAL B CA 1
ATOM 2167 C C . VAL B 1 106 ? 10.695 10.266 9.211 1 98.94 106 VAL B C 1
ATOM 2169 O O . VAL B 1 106 ? 10.922 10.852 8.148 1 98.94 106 VAL B O 1
ATOM 2172 N N . LYS B 1 107 ? 11.586 9.469 9.758 1 99 107 LYS B N 1
ATOM 2173 C CA . LYS B 1 107 ? 12.758 9.008 9.023 1 99 107 LYS B CA 1
ATOM 2174 C C . LYS B 1 107 ? 12.445 7.766 8.195 1 99 107 LYS B C 1
ATOM 2176 O O . LYS B 1 107 ? 12.07 6.73 8.75 1 99 107 LYS B O 1
ATOM 2181 N N . VAL B 1 108 ? 12.664 7.883 6.934 1 98.94 108 VAL B N 1
ATOM 2182 C CA . VAL B 1 108 ? 12.297 6.836 5.984 1 98.94 108 VAL B CA 1
ATOM 2183 C C . VAL B 1 108 ? 13.164 5.602 6.223 1 98.94 108 VAL B C 1
ATOM 2185 O O . VAL B 1 108 ? 14.367 5.715 6.438 1 98.94 108 VAL B O 1
ATOM 2188 N N . ASP B 1 109 ? 12.523 4.406 6.125 1 98.94 109 ASP B N 1
ATOM 2189 C CA . ASP B 1 109 ? 13.32 3.188 6.254 1 98.94 109 ASP B CA 1
ATOM 2190 C C . ASP B 1 109 ? 12.977 2.191 5.148 1 98.94 109 ASP B C 1
ATOM 2192 O O . ASP B 1 109 ? 13.625 1.15 5.02 1 98.94 109 ASP B O 1
ATOM 2196 N N . CYS B 1 110 ? 12.031 2.484 4.336 1 98.88 110 CYS B N 1
ATOM 2197 C CA . CYS B 1 110 ? 11.703 1.621 3.205 1 98.88 110 CYS B CA 1
ATOM 2198 C C . CYS B 1 110 ? 10.898 2.375 2.158 1 98.88 110 CYS B C 1
ATOM 2200 O O . CYS B 1 110 ? 10.031 3.186 2.502 1 98.88 110 CYS B O 1
ATOM 2202 N N . LEU B 1 111 ? 11.109 2.18 0.835 1 98.94 111 LEU B N 1
ATOM 2203 C CA . LEU B 1 111 ? 10.398 2.801 -0.275 1 98.94 111 LEU B CA 1
ATOM 2204 C C . LEU B 1 111 ? 10.242 1.822 -1.436 1 98.94 111 LEU B C 1
ATOM 2206 O O . LEU B 1 111 ? 11.227 1.235 -1.894 1 98.94 111 LEU B O 1
ATOM 2210 N N . THR B 1 112 ? 9.031 1.616 -1.833 1 98.88 112 THR B N 1
ATOM 2211 C CA . THR B 1 112 ? 8.742 0.935 -3.09 1 98.88 112 THR B CA 1
ATOM 2212 C C . THR B 1 112 ? 7.875 1.809 -3.992 1 98.88 112 THR B C 1
ATOM 2214 O O . THR B 1 112 ? 7.047 2.58 -3.506 1 98.88 112 THR B O 1
ATOM 2217 N N . THR B 1 113 ? 8.148 1.723 -5.289 1 98.88 113 THR B N 1
ATOM 2218 C CA . THR B 1 113 ? 7.293 2.363 -6.281 1 98.88 113 THR B CA 1
ATOM 2219 C C . THR B 1 113 ? 6.949 1.391 -7.406 1 98.88 113 THR B C 1
ATOM 2221 O O . THR B 1 113 ? 7.668 0.416 -7.633 1 98.88 113 THR B O 1
ATOM 2224 N N . GLY B 1 114 ? 5.84 1.518 -7.988 1 98.31 114 GLY B N 1
ATOM 2225 C CA . GLY B 1 114 ? 5.363 0.88 -9.203 1 98.31 114 GLY B CA 1
ATOM 2226 C C . GLY B 1 114 ? 4.57 1.814 -10.094 1 98.31 114 GLY B C 1
ATOM 2227 O O . GLY B 1 114 ? 3.449 2.203 -9.758 1 98.31 114 GLY B O 1
ATOM 2228 N N . GLY B 1 115 ? 5.168 2.037 -11.32 1 97.44 115 GLY B N 1
ATOM 2229 C CA . GLY B 1 115 ? 4.566 3.127 -12.07 1 97.44 115 GLY B CA 1
ATOM 2230 C C . GLY B 1 115 ? 4.5 4.426 -11.289 1 97.44 115 GLY B C 1
ATOM 2231 O O . GLY B 1 115 ? 5.516 4.91 -10.789 1 97.44 115 GLY B O 1
ATOM 2232 N N . LYS B 1 116 ? 3.271 4.918 -11.125 1 98.12 116 LYS B N 1
ATOM 2233 C CA . LYS B 1 116 ? 3.064 6.211 -10.484 1 98.12 116 LYS B CA 1
ATOM 2234 C C . LYS B 1 116 ? 2.578 6.039 -9.047 1 98.12 116 LYS B C 1
ATOM 2236 O O . LYS B 1 116 ? 2.078 6.988 -8.438 1 98.12 116 LYS B O 1
ATOM 2241 N N . VAL B 1 117 ? 2.664 4.84 -8.523 1 98.94 117 VAL B N 1
ATOM 2242 C CA . VAL B 1 117 ? 2.248 4.578 -7.152 1 98.94 117 VAL B CA 1
ATOM 2243 C C . VAL B 1 117 ? 3.477 4.344 -6.277 1 98.94 117 VAL B C 1
ATOM 2245 O O . VAL B 1 117 ? 4.395 3.619 -6.664 1 98.94 117 VAL B O 1
ATOM 2248 N N . ALA B 1 118 ? 3.504 4.961 -5.121 1 98.94 118 ALA B N 1
ATOM 2249 C CA . ALA B 1 118 ? 4.574 4.789 -4.145 1 98.94 118 ALA B CA 1
ATOM 2250 C C . ALA B 1 118 ? 4.02 4.352 -2.791 1 98.94 118 ALA B C 1
ATOM 2252 O O . ALA B 1 118 ? 2.91 4.734 -2.416 1 98.94 118 ALA B O 1
ATOM 2253 N N . VAL B 1 119 ? 4.77 3.557 -2.068 1 99 119 VAL B N 1
ATOM 2254 C CA . VAL B 1 119 ? 4.562 3.268 -0.654 1 99 119 VAL B CA 1
ATOM 2255 C C . VAL B 1 119 ? 5.855 3.516 0.12 1 99 119 VAL B C 1
ATOM 2257 O O . VAL B 1 119 ? 6.91 2.986 -0.236 1 99 119 VAL B O 1
ATOM 2260 N N . VAL B 1 120 ? 5.75 4.316 1.172 1 99 120 VAL B N 1
ATOM 2261 C CA . VAL B 1 120 ? 6.902 4.652 2.002 1 99 120 VAL B CA 1
ATOM 2262 C C . VAL B 1 120 ? 6.574 4.391 3.469 1 99 120 VAL B C 1
ATOM 2264 O O . VAL B 1 120 ? 5.457 4.645 3.92 1 99 120 VAL B O 1
ATOM 2267 N N . THR B 1 121 ? 7.5 3.801 4.184 1 98.94 121 THR B N 1
ATOM 2268 C CA . THR B 1 121 ? 7.43 3.699 5.637 1 98.94 121 THR B CA 1
ATOM 2269 C C . THR B 1 121 ? 8.625 4.395 6.289 1 98.94 121 THR B C 1
ATOM 2271 O O . THR B 1 121 ? 9.633 4.648 5.629 1 98.94 121 THR B O 1
ATOM 2274 N N . GLY B 1 122 ? 8.445 4.676 7.516 1 98.94 122 GLY B N 1
ATOM 2275 C CA . GLY B 1 122 ? 9.516 5.18 8.367 1 98.94 122 GLY B CA 1
ATOM 2276 C C . GLY B 1 122 ? 9.125 5.258 9.828 1 98.94 122 GLY B C 1
ATOM 2277 O O . GLY B 1 122 ? 8.008 4.895 10.195 1 98.94 122 GLY B O 1
ATOM 2278 N N . ARG B 1 123 ? 10.102 5.609 10.656 1 98.94 123 ARG B N 1
ATOM 2279 C CA . ARG B 1 123 ? 9.883 5.785 12.094 1 98.94 123 ARG B CA 1
ATOM 2280 C C . ARG B 1 123 ? 9.797 7.262 12.461 1 98.94 123 ARG B C 1
ATOM 2282 O O . ARG B 1 123 ? 10.602 8.07 11.992 1 98.94 123 ARG B O 1
ATOM 2289 N N . VAL B 1 124 ? 8.789 7.566 13.312 1 98.94 124 VAL B N 1
ATOM 2290 C CA . VAL B 1 124 ? 8.609 8.938 13.766 1 98.94 124 VAL B CA 1
ATOM 2291 C C . VAL B 1 124 ? 9.773 9.336 14.68 1 98.94 124 VAL B C 1
ATOM 2293 O O . VAL B 1 124 ? 10.039 8.68 15.688 1 98.94 124 VAL B O 1
ATOM 2296 N N . ILE B 1 125 ? 10.43 10.438 14.328 1 98.94 125 ILE B N 1
ATOM 2297 C CA . ILE B 1 125 ? 11.594 10.859 15.094 1 98.94 125 ILE B CA 1
ATOM 2298 C C . ILE B 1 125 ? 11.312 12.188 15.797 1 98.94 125 ILE B C 1
ATOM 2300 O O . ILE B 1 125 ? 12.055 12.602 16.688 1 98.94 125 ILE B O 1
ATOM 2304 N N . GLU B 1 126 ? 10.305 12.891 15.461 1 98.88 126 GLU B N 1
ATOM 2305 C CA . GLU B 1 126 ? 9.844 14.125 16.094 1 98.88 126 GLU B CA 1
ATOM 2306 C C . GLU B 1 126 ? 8.336 14.281 15.961 1 98.88 126 GLU B C 1
ATOM 2308 O O . GLU B 1 126 ? 7.773 14.078 14.883 1 98.88 126 GLU B O 1
ATOM 2313 N N . THR B 1 127 ? 7.668 14.57 17.078 1 98.88 127 THR B N 1
ATOM 2314 C CA . THR B 1 127 ? 6.223 14.781 17.047 1 98.88 127 THR B CA 1
ATOM 2315 C C . THR B 1 127 ? 5.746 15.477 18.312 1 98.88 127 THR B C 1
ATOM 2317 O O . THR B 1 127 ? 6.395 15.383 19.359 1 98.88 127 THR B O 1
ATOM 2320 N N . ASP B 1 128 ? 4.672 16.188 18.234 1 98.56 128 ASP B N 1
ATOM 2321 C CA . ASP B 1 128 ? 3.971 16.688 19.406 1 98.56 128 ASP B CA 1
ATOM 2322 C C . ASP B 1 128 ? 2.676 15.906 19.656 1 98.56 128 ASP B C 1
ATOM 2324 O O . ASP B 1 128 ? 1.827 16.328 20.438 1 98.56 128 ASP B O 1
ATOM 2328 N N . VAL B 1 129 ? 2.473 14.828 18.922 1 98.25 129 VAL B N 1
ATOM 2329 C CA . VAL B 1 129 ? 1.359 13.906 19.109 1 98.25 129 VAL B CA 1
ATOM 2330 C C . VAL B 1 129 ? 1.859 12.625 19.766 1 98.25 129 VAL B C 1
ATOM 2332 O O . VAL B 1 129 ? 2.445 11.766 19.109 1 98.25 129 VAL B O 1
ATOM 2335 N N . PRO B 1 130 ? 1.583 12.438 21 1 97.25 130 PRO B N 1
ATOM 2336 C CA . PRO B 1 130 ? 2.188 11.344 21.766 1 97.25 130 PRO B CA 1
ATOM 2337 C C . PRO B 1 130 ? 1.953 9.977 21.125 1 97.25 130 PRO B C 1
ATOM 2339 O O . PRO B 1 130 ? 2.822 9.102 21.203 1 97.25 130 PRO B O 1
ATOM 2342 N N . GLU B 1 131 ? 0.874 9.766 20.438 1 96.81 131 GLU B N 1
ATOM 2343 C CA . GLU B 1 131 ? 0.493 8.484 19.859 1 96.81 131 GLU B CA 1
ATOM 2344 C C . GLU B 1 131 ? 1.472 8.062 18.766 1 96.81 131 GLU B C 1
ATOM 2346 O O . GLU B 1 131 ? 1.557 6.883 18.422 1 96.81 131 GLU B O 1
ATOM 2351 N N . PHE B 1 132 ? 2.197 8.953 18.234 1 98.38 132 PHE B N 1
ATOM 2352 C CA . PHE B 1 132 ? 3.07 8.664 17.109 1 98.38 132 PHE B CA 1
ATOM 2353 C C . PHE B 1 132 ? 4.516 8.516 17.562 1 98.38 132 PHE B C 1
ATOM 2355 O O . PHE B 1 132 ? 5.387 8.141 16.781 1 98.38 132 PHE B O 1
ATOM 2362 N N . LYS B 1 133 ? 4.805 8.812 18.812 1 98.19 133 LYS B N 1
ATOM 2363 C CA . LYS B 1 133 ? 6.191 8.828 19.266 1 98.19 133 LYS B CA 1
ATOM 2364 C C . LYS B 1 133 ? 6.859 7.473 19.031 1 98.19 133 LYS B C 1
ATOM 2366 O O . LYS B 1 133 ? 6.379 6.445 19.5 1 98.19 133 LYS B O 1
ATOM 2371 N N . ASP B 1 134 ? 7.949 7.477 18.234 1 98.44 134 ASP B N 1
ATOM 2372 C CA . ASP B 1 134 ? 8.852 6.359 17.969 1 98.44 134 ASP B CA 1
ATOM 2373 C C . ASP B 1 134 ? 8.141 5.25 17.203 1 98.44 134 ASP B C 1
ATOM 2375 O O . ASP B 1 134 ? 8.602 4.105 17.188 1 98.44 134 ASP B O 1
ATOM 2379 N N . ARG B 1 135 ? 7.004 5.543 16.547 1 98.75 135 ARG B N 1
ATOM 2380 C CA . ARG B 1 135 ? 6.223 4.535 15.844 1 98.75 135 ARG B CA 1
ATOM 2381 C C . ARG B 1 135 ? 6.594 4.492 14.367 1 98.75 135 ARG B C 1
ATOM 2383 O O . ARG B 1 135 ? 6.953 5.512 13.781 1 98.75 135 ARG B O 1
ATOM 2390 N N . ARG B 1 136 ? 6.508 3.287 13.82 1 98.75 136 ARG B N 1
ATOM 2391 C CA . ARG B 1 136 ? 6.629 3.162 12.375 1 98.75 136 ARG B CA 1
ATOM 2392 C C . ARG B 1 136 ? 5.27 3.297 11.695 1 98.75 136 ARG B C 1
ATOM 2394 O O . ARG B 1 136 ? 4.32 2.602 12.055 1 98.75 136 ARG B O 1
ATOM 2401 N N . VAL B 1 137 ? 5.172 4.184 10.734 1 98.88 137 VAL B N 1
ATOM 2402 C CA . VAL B 1 137 ? 3.939 4.43 9.992 1 98.88 137 VAL B CA 1
ATOM 2403 C C . VAL B 1 137 ? 4.211 4.309 8.492 1 98.88 137 VAL B C 1
ATOM 2405 O O . VAL B 1 137 ? 5.363 4.273 8.062 1 98.88 137 VAL B O 1
ATOM 2408 N N . GLY B 1 138 ? 3.199 4.117 7.715 1 98.94 138 GLY B N 1
ATOM 2409 C CA . GLY B 1 138 ? 3.303 3.984 6.273 1 98.94 138 GLY B CA 1
ATOM 2410 C C . GLY B 1 138 ? 2.318 4.859 5.52 1 98.94 138 GLY B C 1
ATOM 2411 O O . GLY B 1 138 ? 1.201 5.09 5.988 1 98.94 138 GLY B O 1
ATOM 2412 N N . VAL B 1 139 ? 2.699 5.324 4.359 1 98.94 139 VAL B N 1
ATOM 2413 C CA . VAL B 1 139 ? 1.882 6.176 3.506 1 98.94 139 VAL B CA 1
ATOM 2414 C C . VAL B 1 139 ? 1.995 5.715 2.055 1 98.94 139 VAL B C 1
ATOM 2416 O O . VAL B 1 139 ? 3.078 5.34 1.599 1 98.94 139 VAL B O 1
ATOM 2419 N N . SER B 1 140 ? 0.89 5.703 1.372 1 98.94 140 SER B N 1
ATOM 2420 C CA . SER B 1 140 ? 0.87 5.477 -0.07 1 98.94 140 SER B CA 1
ATOM 2421 C C . SER B 1 140 ? 0.505 6.75 -0.825 1 98.94 140 SER B C 1
ATOM 2423 O O . SER B 1 140 ? -0.247 7.586 -0.319 1 98.94 140 SER B O 1
ATOM 2425 N N . VAL B 1 141 ? 1.04 6.875 -1.992 1 98.94 141 VAL B N 1
ATOM 2426 C CA . VAL B 1 141 ? 0.746 7.992 -2.881 1 98.94 141 VAL B CA 1
ATOM 2427 C C . VAL B 1 141 ? 0.495 7.477 -4.297 1 98.94 141 VAL B C 1
ATOM 2429 O O . VAL B 1 141 ? 1.202 6.586 -4.773 1 98.94 141 VAL B O 1
ATOM 2432 N N . HIS B 1 142 ? -0.506 7.953 -4.914 1 98.88 142 HIS B N 1
ATOM 2433 C CA . HIS B 1 142 ? -0.71 7.836 -6.352 1 98.88 142 HIS B CA 1
ATOM 2434 C C . HIS B 1 142 ? -0.525 9.18 -7.047 1 98.88 142 HIS B C 1
ATOM 2436 O O . HIS B 1 142 ? -1.335 10.094 -6.871 1 98.88 142 HIS B O 1
ATOM 2442 N N . ASP B 1 143 ? 0.576 9.273 -7.828 1 98.62 143 ASP B N 1
ATOM 2443 C CA . ASP B 1 143 ? 0.922 10.477 -8.578 1 98.62 143 ASP B CA 1
ATOM 2444 C C . ASP B 1 143 ? 0.081 10.594 -9.844 1 98.62 143 ASP B C 1
ATOM 2446 O O . ASP B 1 143 ? 0.359 9.93 -10.844 1 98.62 143 ASP B O 1
ATOM 2450 N N . LEU B 1 144 ? -0.9 11.484 -9.734 1 96.88 144 LEU B N 1
ATOM 2451 C CA . LEU B 1 144 ? -1.807 11.773 -10.844 1 96.88 144 LEU B CA 1
ATOM 2452 C C . LEU B 1 144 ? -1.739 13.242 -11.234 1 96.88 144 LEU B C 1
ATOM 2454 O O . LEU B 1 144 ? -2.744 13.828 -11.641 1 96.88 144 LEU B O 1
ATOM 2458 N N . GLY B 1 145 ? -0.608 13.797 -10.969 1 91.69 145 GLY B N 1
ATOM 2459 C CA . GLY B 1 145 ? -0.488 15.227 -11.203 1 91.69 145 GLY B CA 1
ATOM 2460 C C . GLY B 1 145 ? -1.268 16.062 -10.203 1 91.69 145 GLY B C 1
ATOM 2461 O O . GLY B 1 145 ? -1.024 15.977 -8.992 1 91.69 145 GLY B O 1
ATOM 2462 N N . ARG B 1 146 ? -2.338 16.75 -10.648 1 85.94 146 ARG B N 1
ATOM 2463 C CA . ARG B 1 146 ? -3.084 17.641 -9.766 1 85.94 146 ARG B CA 1
ATOM 2464 C C . ARG B 1 146 ? -4.238 16.906 -9.094 1 85.94 146 ARG B C 1
ATOM 2466 O O . ARG B 1 146 ? -4.992 17.5 -8.32 1 85.94 146 ARG B O 1
ATOM 2473 N N . ARG B 1 147 ? -4.305 15.625 -9.32 1 94.56 147 ARG B N 1
ATOM 2474 C CA . ARG B 1 147 ? -5.359 14.812 -8.727 1 94.56 147 ARG B CA 1
ATOM 2475 C C . ARG B 1 147 ? -4.773 13.656 -7.918 1 94.56 147 ARG B C 1
ATOM 2477 O O . ARG B 1 147 ? -5.309 12.547 -7.926 1 94.56 147 ARG B O 1
ATOM 2484 N N . ASP B 1 148 ? -3.645 14.008 -7.348 1 98.06 148 ASP B N 1
ATOM 2485 C CA . ASP B 1 148 ? -2.932 12.992 -6.574 1 98.06 148 ASP B CA 1
ATOM 2486 C C . ASP B 1 148 ? -3.832 12.398 -5.496 1 98.06 148 ASP B C 1
ATOM 2488 O O . ASP B 1 148 ? -4.809 13.016 -5.078 1 98.06 148 ASP B O 1
ATOM 2492 N N . ARG B 1 149 ? -3.498 11.18 -5.133 1 98.56 149 ARG B N 1
ATOM 2493 C CA . ARG B 1 149 ? -4.16 10.5 -4.02 1 98.56 149 ARG B CA 1
ATOM 2494 C C . ARG B 1 149 ? -3.146 10.055 -2.971 1 98.56 149 ARG B C 1
ATOM 2496 O O . ARG B 1 149 ? -1.959 9.914 -3.268 1 98.56 149 ARG B O 1
ATOM 2503 N N . LEU B 1 150 ? -3.664 9.828 -1.771 1 98.75 150 LEU B N 1
ATOM 2504 C CA . LEU B 1 150 ? -2.812 9.469 -0.646 1 98.75 150 LEU B CA 1
ATOM 2505 C C . LEU B 1 150 ? -3.555 8.555 0.324 1 98.75 150 LEU B C 1
ATOM 2507 O O . LEU B 1 150 ? -4.762 8.695 0.517 1 98.75 150 LEU B O 1
ATOM 2511 N N . GLY B 1 151 ? -2.857 7.566 0.881 1 98.75 151 GLY B N 1
ATOM 2512 C CA . GLY B 1 151 ? -3.338 6.742 1.978 1 98.75 151 GLY B CA 1
ATOM 2513 C C . GLY B 1 151 ? -2.361 6.66 3.135 1 98.75 151 GLY B C 1
ATOM 2514 O O . GLY B 1 151 ? -1.169 6.922 2.969 1 98.75 151 GLY B O 1
ATOM 2515 N N . TYR B 1 152 ? -2.844 6.34 4.281 1 98.88 152 TYR B N 1
ATOM 2516 C CA . TYR B 1 152 ? -2.006 6.262 5.473 1 98.88 152 TYR B CA 1
ATOM 2517 C C . TYR B 1 152 ? -2.396 5.066 6.336 1 98.88 152 TYR B C 1
ATOM 2519 O O . TYR B 1 152 ? -3.58 4.734 6.441 1 98.88 152 TYR B O 1
ATOM 2527 N N . SER B 1 153 ? -1.419 4.539 7.035 1 98.81 153 SER B N 1
ATOM 2528 C CA . SER B 1 153 ? -1.551 3.262 7.73 1 98.81 153 SER B CA 1
ATOM 2529 C C . SER B 1 153 ? -2.492 3.375 8.922 1 98.81 153 SER B C 1
ATOM 2531 O O . SER B 1 153 ? -3.129 2.395 9.312 1 98.81 153 SER B O 1
ATOM 2533 N N . TRP B 1 154 ? -2.619 4.504 9.531 1 98.31 154 TRP B N 1
ATOM 2534 C CA . TRP B 1 154 ? -3.395 4.645 10.758 1 98.31 154 TRP B CA 1
ATOM 2535 C C . TRP B 1 154 ? -4.887 4.695 10.453 1 98.31 154 TRP B C 1
ATOM 2537 O O . TRP B 1 154 ? -5.707 4.844 11.367 1 98.31 154 TRP B O 1
ATOM 2547 N N . LEU B 1 155 ? -5.281 4.512 9.148 1 96.56 155 LEU B N 1
ATOM 2548 C CA . LEU B 1 155 ? -6.656 4.156 8.812 1 96.56 155 LEU B CA 1
ATOM 2549 C C . LEU B 1 155 ? -7.047 2.832 9.461 1 96.56 155 LEU B C 1
ATOM 2551 O O . LEU B 1 155 ? -8.156 2.693 9.984 1 96.56 155 LEU B O 1
ATOM 2555 N N . ALA B 1 156 ? -6.062 1.837 9.336 1 95.62 156 ALA B N 1
ATOM 2556 C CA . ALA B 1 156 ? -6.398 0.468 9.711 1 95.62 156 ALA B CA 1
ATOM 2557 C C . ALA B 1 156 ? -5.566 0.011 10.906 1 95.62 156 ALA B C 1
ATOM 2559 O O . ALA B 1 156 ? -5.871 -1.008 11.531 1 95.62 156 ALA B O 1
ATOM 2560 N N . VAL B 1 157 ? -4.566 0.683 11.227 1 96.88 157 VAL B N 1
ATOM 2561 C CA . VAL B 1 157 ? -3.627 0.299 12.273 1 96.88 157 VAL B CA 1
ATOM 2562 C C . VAL B 1 157 ? -3.49 1.434 13.289 1 96.88 157 VAL B C 1
ATOM 2564 O O . VAL B 1 157 ? -3.121 2.555 12.93 1 96.88 157 VAL B O 1
ATOM 2567 N N . ASP B 1 158 ? -3.789 1.173 14.562 1 97.44 158 ASP B N 1
ATOM 2568 C CA . ASP B 1 158 ? -3.545 2.129 15.641 1 97.44 158 ASP B CA 1
ATOM 2569 C C . ASP B 1 158 ? -2.049 2.275 15.914 1 97.44 158 ASP B C 1
ATOM 2571 O O . ASP B 1 158 ? -1.415 1.356 16.438 1 97.44 158 ASP B O 1
ATOM 2575 N N . PRO B 1 159 ? -1.531 3.484 15.602 1 97.31 159 PRO B N 1
ATOM 2576 C CA . PRO B 1 159 ? -0.084 3.619 15.789 1 97.31 159 PRO B CA 1
ATOM 2577 C C . PRO B 1 159 ? 0.344 3.451 17.25 1 97.31 159 PRO B C 1
ATOM 2579 O O . PRO B 1 159 ? 1.499 3.117 17.516 1 97.31 159 PRO B O 1
ATOM 2582 N N . GLU B 1 160 ? -0.54 3.652 18.172 1 96.19 160 GLU B N 1
ATOM 2583 C CA . GLU B 1 160 ? -0.207 3.471 19.578 1 96.19 160 GLU B CA 1
ATOM 2584 C C . GLU B 1 160 ? -0.008 1.996 19.922 1 96.19 160 GLU B C 1
ATOM 2586 O O . GLU B 1 160 ? 0.661 1.661 20.906 1 96.19 160 GLU B O 1
ATOM 2591 N N . LYS B 1 161 ? -0.457 1.202 19.109 1 96.25 161 LYS B N 1
ATOM 2592 C CA . LYS B 1 161 ? -0.516 -0.21 19.469 1 96.25 161 LYS B CA 1
ATOM 2593 C C . LYS B 1 161 ? 0.401 -1.047 18.578 1 96.25 161 LYS B C 1
ATOM 2595 O O . LYS B 1 161 ? 0.859 -2.117 18.984 1 96.25 161 LYS B O 1
ATOM 2600 N N . GLU B 1 162 ? 0.597 -0.575 17.391 1 95.94 162 GLU B N 1
ATOM 2601 C CA . GLU B 1 162 ? 1.28 -1.453 16.453 1 95.94 162 GLU B CA 1
ATOM 2602 C C . GLU B 1 162 ? 2.107 -0.65 15.453 1 95.94 162 GLU B C 1
ATOM 2604 O O . GLU B 1 162 ? 1.646 0.366 14.93 1 95.94 162 GLU B O 1
ATOM 2609 N N . ASP B 1 163 ? 3.375 -1.162 15.266 1 97.75 163 ASP B N 1
ATOM 2610 C CA . ASP B 1 163 ? 4.172 -0.714 14.125 1 97.75 163 ASP B CA 1
ATOM 2611 C C . ASP B 1 163 ? 3.77 -1.446 12.852 1 97.75 163 ASP B C 1
ATOM 2613 O O . ASP B 1 163 ? 3.57 -2.664 12.859 1 97.75 163 ASP B O 1
ATOM 2617 N N . VAL B 1 164 ? 3.66 -0.695 11.789 1 98.44 164 VAL B N 1
ATOM 2618 C CA . VAL B 1 164 ? 3.479 -1.417 10.531 1 98.44 164 VAL B CA 1
ATOM 2619 C C . VAL B 1 164 ? 4.816 -1.978 10.062 1 98.44 164 VAL B C 1
ATOM 2621 O O . VAL B 1 164 ? 5.879 -1.517 10.492 1 98.44 164 VAL B O 1
ATOM 2624 N N . SER B 1 165 ? 4.734 -3.002 9.172 1 98.19 165 SER B N 1
ATOM 2625 C CA . SER B 1 165 ? 5.93 -3.584 8.57 1 98.19 165 SER B CA 1
ATOM 2626 C C . SER B 1 165 ? 6.551 -2.637 7.551 1 98.19 165 SER B C 1
ATOM 2628 O O . SER B 1 165 ? 5.895 -1.71 7.074 1 98.19 165 SER B O 1
ATOM 2630 N N . PRO B 1 166 ? 7.848 -2.836 7.199 1 98.5 166 PRO B N 1
ATOM 2631 C CA . PRO B 1 166 ? 8.461 -2.02 6.148 1 98.5 166 PRO B CA 1
ATOM 2632 C C . PRO B 1 166 ? 7.711 -2.1 4.82 1 98.5 166 PRO B C 1
ATOM 2634 O O . PRO B 1 166 ? 7.215 -3.17 4.453 1 98.5 166 PRO B O 1
ATOM 2637 N N . CYS B 1 167 ? 7.598 -0.931 4.148 1 98.75 167 CYS B N 1
ATOM 2638 C CA . CYS B 1 167 ? 6.977 -0.78 2.836 1 98.75 167 CYS B CA 1
ATOM 2639 C C . CYS B 1 167 ? 5.523 -1.245 2.865 1 98.75 167 CYS B C 1
ATOM 2641 O O . CYS B 1 167 ? 5.074 -1.94 1.953 1 98.75 167 CYS B O 1
ATOM 2643 N N . SER B 1 168 ? 4.828 -0.814 3.947 1 98.75 168 SER B N 1
ATOM 2644 C CA . SER B 1 168 ? 3.449 -1.245 4.156 1 98.75 168 SER B CA 1
ATOM 2645 C C . SER B 1 168 ? 2.512 -0.05 4.301 1 98.75 168 SER B C 1
ATOM 2647 O O . SER B 1 168 ? 2.691 0.783 5.191 1 98.75 168 SER B O 1
ATOM 2649 N N . SER B 1 169 ? 1.483 -0.019 3.508 1 98.88 169 SER B N 1
ATOM 2650 C CA . SER B 1 169 ? 0.439 0.994 3.607 1 98.88 169 SER B CA 1
ATOM 2651 C C . SER B 1 169 ? -0.844 0.535 2.922 1 98.88 169 SER B C 1
ATOM 2653 O O . SER B 1 169 ? -0.811 -0.339 2.053 1 98.88 169 SER B O 1
ATOM 2655 N N . PRO B 1 170 ? -2.031 1.066 3.348 1 98.88 170 PRO B N 1
ATOM 2656 C CA . PRO B 1 170 ? -3.238 0.879 2.539 1 98.88 170 PRO B CA 1
ATOM 2657 C C . PRO B 1 170 ? -3.172 1.61 1.2 1 98.88 170 PRO B C 1
ATOM 2659 O O . PRO B 1 170 ? -2.176 2.275 0.905 1 98.88 170 PRO B O 1
ATOM 2662 N N . ALA B 1 171 ? -4.203 1.357 0.39 1 98.94 171 ALA B N 1
ATOM 2663 C CA . ALA B 1 171 ? -4.324 2.057 -0.887 1 98.94 171 ALA B CA 1
ATOM 2664 C C . ALA B 1 171 ? -4.438 3.564 -0.679 1 98.94 171 ALA B C 1
ATOM 2666 O O . ALA B 1 171 ? -4.785 4.023 0.413 1 98.94 171 ALA B O 1
ATOM 2667 N N . PRO B 1 172 ? -4.074 4.328 -1.691 1 98.88 172 PRO B N 1
ATOM 2668 C CA . PRO B 1 172 ? -4.215 5.781 -1.585 1 98.88 172 PRO B CA 1
ATOM 2669 C C . PRO B 1 172 ? -5.668 6.242 -1.674 1 98.88 172 PRO B C 1
ATOM 2671 O O . PRO B 1 172 ? -6.082 6.805 -2.691 1 98.88 172 PRO B O 1
ATOM 2674 N N . PHE B 1 173 ? -6.391 6.219 -0.606 1 98.25 173 PHE B N 1
ATOM 2675 C CA . PHE B 1 173 ? -7.848 6.273 -0.591 1 98.25 173 PHE B CA 1
ATOM 2676 C C . PHE B 1 173 ? -8.336 7.715 -0.495 1 98.25 173 PHE B C 1
ATOM 2678 O O . PHE B 1 173 ? -9.508 7.996 -0.742 1 98.25 173 PHE B O 1
ATOM 2685 N N . GLU B 1 174 ? -7.492 8.641 -0.153 1 97.69 174 GLU B N 1
ATOM 2686 C CA . GLU B 1 174 ? -7.895 10.047 -0.069 1 97.69 174 GLU B CA 1
ATOM 2687 C C . GLU B 1 174 ? -7.457 10.82 -1.308 1 97.69 174 GLU B C 1
ATOM 2689 O O . GLU B 1 174 ? -6.512 10.43 -1.99 1 97.69 174 GLU B O 1
ATOM 2694 N N . ARG B 1 175 ? -8.148 11.945 -1.467 1 96.81 175 ARG B N 1
ATOM 2695 C CA . ARG B 1 175 ? -7.773 12.844 -2.557 1 96.81 175 ARG B CA 1
ATOM 2696 C C . ARG B 1 175 ? -6.992 14.039 -2.037 1 96.81 175 ARG B C 1
ATOM 2698 O O . ARG B 1 175 ? -7.23 14.508 -0.923 1 96.81 175 ARG B O 1
ATOM 2705 N N . VAL B 1 176 ? -6.152 14.5 -2.869 1 97.38 176 VAL B N 1
ATOM 2706 C CA . VAL B 1 176 ? -5.445 15.75 -2.6 1 97.38 176 VAL B CA 1
ATOM 2707 C C . VAL B 1 176 ? -6.355 16.938 -2.916 1 97.38 176 VAL B C 1
ATOM 2709 O O . VAL B 1 176 ? -7.125 16.891 -3.875 1 97.38 176 VAL B O 1
ATOM 2712 N N . LYS B 1 177 ? -6.215 17.969 -2.096 1 96.75 177 LYS B N 1
ATOM 2713 C CA . LYS B 1 177 ? -6.922 19.219 -2.355 1 96.75 177 LYS B CA 1
ATOM 2714 C C . LYS B 1 177 ? -6.402 19.891 -3.621 1 96.75 177 LYS B C 1
ATOM 2716 O O . LYS B 1 177 ? -5.211 20.203 -3.723 1 96.75 177 LYS B O 1
ATOM 2721 N N . ALA B 1 178 ? -7.348 20.125 -4.516 1 93.81 178 ALA B N 1
ATOM 2722 C CA . ALA B 1 178 ? -6.965 20.719 -5.789 1 93.81 178 ALA B CA 1
ATOM 2723 C C . ALA B 1 178 ? -6.199 22.031 -5.574 1 93.81 178 ALA B C 1
ATOM 2725 O O . ALA B 1 178 ? -6.613 22.875 -4.777 1 93.81 178 ALA B O 1
ATOM 2726 N N . GLY B 1 179 ? -5.059 22.172 -6.281 1 94.88 179 GLY B N 1
ATOM 2727 C CA . GLY B 1 179 ? -4.293 23.406 -6.266 1 94.88 179 GLY B CA 1
ATOM 2728 C C . GLY B 1 179 ? -3.367 23.516 -5.07 1 94.88 179 GLY B C 1
ATOM 2729 O O . GLY B 1 179 ? -2.686 24.531 -4.898 1 94.88 179 GLY B O 1
ATOM 2730 N N . SER B 1 180 ? -3.311 22.469 -4.203 1 95.44 180 SER B N 1
ATOM 2731 C CA . SER B 1 180 ? -2.551 22.609 -2.967 1 95.44 180 SER B CA 1
ATOM 2732 C C . SER B 1 180 ? -1.121 22.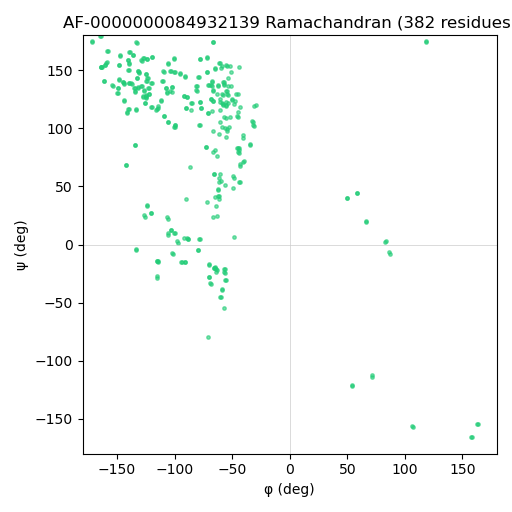094 -3.135 1 95.44 180 SER B C 1
ATOM 2734 O O . SER B 1 180 ? -0.259 22.375 -2.297 1 95.44 180 SER B O 1
ATOM 2736 N N . GLY B 1 181 ? -0.873 21.359 -4.195 1 93.88 181 GLY B N 1
ATOM 2737 C CA . GLY B 1 181 ? 0.453 20.812 -4.426 1 93.88 181 GLY B CA 1
ATOM 2738 C C . GLY B 1 181 ? 0.445 19.609 -5.352 1 93.88 181 GLY B C 1
ATOM 2739 O O . GLY B 1 181 ? -0.495 19.422 -6.125 1 93.88 181 GLY B O 1
ATOM 2740 N N . ASP B 1 182 ? 1.601 18.938 -5.309 1 96.25 182 ASP B N 1
ATOM 2741 C CA . ASP B 1 182 ? 1.842 17.797 -6.195 1 96.25 182 ASP B CA 1
ATOM 2742 C C . ASP B 1 182 ? 2.865 16.844 -5.59 1 96.25 182 ASP B C 1
ATOM 2744 O O . ASP B 1 182 ? 3.812 17.266 -4.93 1 96.25 182 ASP B O 1
ATOM 2748 N N . PHE B 1 183 ? 2.592 15.57 -5.691 1 98.5 183 PHE B N 1
ATOM 2749 C CA . PHE B 1 183 ? 3.584 14.547 -5.391 1 98.5 183 PHE B CA 1
ATOM 2750 C C . PHE B 1 183 ? 4.203 14 -6.676 1 98.5 183 PHE B C 1
ATOM 2752 O O . PHE B 1 183 ? 3.539 13.93 -7.711 1 98.5 183 PHE B O 1
ATOM 2759 N N . ARG B 1 184 ? 5.457 13.609 -6.562 1 98.5 184 ARG B N 1
ATOM 2760 C CA . ARG B 1 184 ? 6.168 13.031 -7.695 1 98.5 184 ARG B CA 1
ATOM 2761 C C . ARG B 1 184 ? 6.742 11.664 -7.344 1 98.5 184 ARG B C 1
ATOM 2763 O O . ARG B 1 184 ? 7.449 11.523 -6.344 1 98.5 184 ARG B O 1
ATOM 2770 N N . VAL B 1 185 ? 6.43 10.727 -8.188 1 98.75 185 VAL B N 1
ATOM 2771 C CA . VAL B 1 185 ? 6.926 9.367 -8.016 1 98.75 185 VAL B CA 1
ATOM 2772 C C . VAL B 1 185 ? 7.926 9.039 -9.125 1 98.75 185 VAL B C 1
ATOM 2774 O O . VAL B 1 185 ? 7.625 9.211 -10.312 1 98.75 185 VAL B O 1
ATOM 2777 N N . VAL B 1 186 ? 9.148 8.641 -8.773 1 98.5 186 VAL B N 1
ATOM 2778 C CA . VAL B 1 186 ? 10.086 8.008 -9.695 1 98.5 186 VAL B CA 1
ATOM 2779 C C . VAL B 1 186 ? 9.891 6.492 -9.656 1 98.5 186 VAL B C 1
ATOM 2781 O O . VAL B 1 186 ? 10.094 5.859 -8.617 1 98.5 186 VAL B O 1
ATOM 2784 N N . PRO B 1 187 ? 9.523 5.949 -10.75 1 97.56 187 PRO B N 1
ATOM 2785 C CA . PRO B 1 187 ? 9.195 4.52 -10.742 1 97.56 187 PRO B CA 1
ATOM 2786 C C . PRO B 1 187 ? 10.43 3.633 -10.578 1 97.56 187 PRO B C 1
ATOM 2788 O O . PRO B 1 187 ? 11.477 3.91 -11.164 1 97.56 187 PRO B O 1
ATOM 2791 N N . TRP B 1 188 ? 10.234 2.633 -9.734 1 95.81 188 TRP B N 1
ATOM 2792 C CA . TRP B 1 188 ? 11.211 1.573 -9.516 1 95.81 188 TRP B CA 1
ATOM 2793 C C . TRP B 1 188 ? 11.172 0.553 -10.648 1 95.81 188 TRP B C 1
ATOM 2795 O O . TRP B 1 188 ? 10.102 0.043 -10.992 1 95.81 188 TRP B O 1
ATOM 2805 N N . GLU B 1 189 ? 12.328 0.367 -11.297 1 90.38 189 GLU B N 1
ATOM 2806 C CA . GLU B 1 189 ? 12.453 -0.739 -12.242 1 90.38 189 GLU B CA 1
ATOM 2807 C C . GLU B 1 189 ? 13.18 -1.925 -11.609 1 90.38 189 GLU B C 1
ATOM 2809 O O . GLU B 1 189 ? 14.398 -1.912 -11.469 1 90.38 189 GLU B O 1
ATOM 2814 N N . ILE B 1 190 ? 12.297 -2.906 -11.266 1 87.5 190 ILE B N 1
ATOM 2815 C CA . ILE B 1 190 ? 12.867 -4.035 -10.547 1 87.5 190 ILE B CA 1
ATOM 2816 C C . ILE B 1 190 ? 13.82 -4.809 -11.453 1 87.5 190 ILE B C 1
ATOM 2818 O O . ILE B 1 190 ? 13.5 -5.078 -12.617 1 87.5 190 ILE B O 1
ATOM 2822 N N . PRO B 1 191 ? 14.961 -5.094 -10.898 1 88.06 191 PRO B N 1
ATOM 2823 C CA . PRO B 1 191 ? 15.859 -5.957 -11.664 1 88.06 191 PRO B CA 1
ATOM 2824 C C . PRO B 1 191 ? 15.453 -7.43 -11.609 1 88.06 191 PRO B C 1
ATOM 2826 O O . PRO B 1 191 ? 15.312 -7.992 -10.523 1 88.06 191 PRO B O 1
ATOM 2829 N N . TYR B 1 192 ? 15.117 -8 -12.82 1 84.06 192 TYR B N 1
ATOM 2830 C CA . TYR B 1 192 ? 14.812 -9.43 -12.867 1 84.06 192 TYR B CA 1
ATOM 2831 C C . TYR B 1 192 ? 16.094 -10.25 -12.922 1 84.06 192 TYR B C 1
ATOM 2833 O O . TYR B 1 192 ? 17.094 -9.812 -13.5 1 84.06 192 TYR B O 1
ATOM 2841 N N . ASN B 1 193 ? 16.203 -11.266 -12.133 1 67.31 193 ASN B N 1
ATOM 2842 C CA . ASN B 1 193 ? 17.391 -12.125 -12.219 1 67.31 193 ASN B CA 1
ATOM 2843 C C . ASN B 1 193 ? 17.297 -13.07 -13.422 1 67.31 193 ASN B C 1
ATOM 2845 O O . ASN B 1 193 ? 16.203 -13.461 -13.828 1 67.31 193 ASN B O 1
#

Sequence (386 aa):
MNRRTKIAAVAAAVLLTLGAGGVAVASADDAPAPAAASAVVSKSPVAEAAALTGTAKLYRPAPADDDITFTFDAHLAAKDVKDPKAATGTFRFSHYTQGKGGYALVKVDCLTTGGKVAVVTGRVIETDVPEFKDRRVGVSVHDLGRRDRLGYSWLAVDPEKEDVSPCSSPAPFERVKAGSGDFRVVPWEIPYNMNRRTKIAAVAAAVLLTLGAGGVAVASADDAPAPAAASAVVSKSPVAEAAALTGTAKLYRPAPADDDITFTFDAHLAAKDVKDPKAATGTFRFSHYTQGKGGYALVKVDCLTTGGKVAVVTGRVIETDVPEFKDRRVGVSVHDLGRRDRLGYSWLAVDPEKEDVSPCSSPAPFERVKAGSGDFRVVPWEIPYN

pLDDT: mean 80.71, std 29.5, range [20.33, 99.0]

Organism: Streptomyces venezuelae (strain AT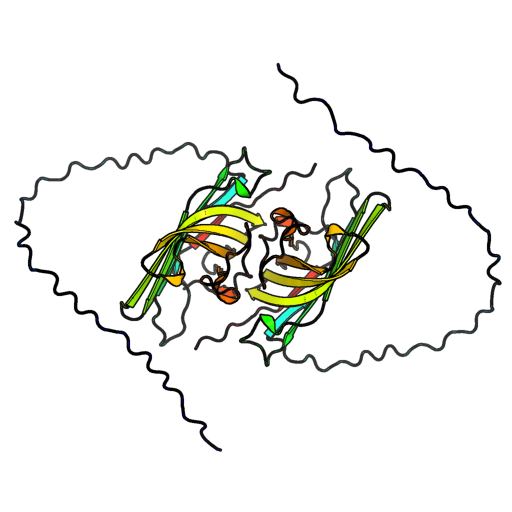CC 10712 / CBS 650.69 / DSM 40230 / JCM 4526 / NBRC 13096 / PD 04745) (NCBI:txid953739)

Radius of gyration: 25.7 Å; Cα contacts (8 Å, |Δi|>4): 961; chains: 2; bounding box: 78×98×52 Å

Foldseek 3Di:
DDPPDDPCPPPDPPPPVPPDDDPPPDPDDDPPPPPPPPPPVPPPPQAFLKWKFKKFFFDDDPPFDKTKMKGDGKTHGPVCLQPQQCIFDWMKMWIDGPRDTKMWIWTWRGWAFAVQKIKTKGFTDDMPDPQRHRAIWMKMWGFPPQWIFMWIACVPDRRNVDHDDGRDTDDRPTTTDGPGMGMGIDHRDHDDD/DPDPDDDDDPPPPDPPVPDDPPPPPDPPDCPPPDPPPPPPVPPPPQAFLKWKFKKFFFDDDPPFDKTKMKGGGKTHGPVCLQPQQCIFDWMKMWIDGPRDTKMWIWTWRGWAFAVQKIKTKGFTDDMPDVQRHRAIWMKMWGFPPQWIFMWIACVPDRRNVDHDDGRDTDDRPTTTDGPGMGMGIDHRDHDDD

Nearest PDB structures (foldseek):
  7qfq-assembly1_A  TM=1.793E-01  e=1.249E-01  Clostridium botulinum
  1ifv-assembly1_B  TM=4.068E-01  e=3.363E+00  Lupinus luteus
  8psd-assembly1_A  TM=1.804E-01  e=5.807E-01  Severe acute respiratory syndrome coronavirus 2
  3vdi-assembly1_A  TM=2.528E-01  e=6.497E+00  Pelodictyon phaeum
  7u3g-assembly1_A  TM=4.841E-01  e=1.489E+00  Homo sapiens

Secondary structure (DSSP, 8-state):
-----------------------------------------------EEEEEEEEEEB---TT---EEEEEEEEEEEGGGTT-GGG-EEEEEEEEEETTEEEEEEEEEEEEEEETTEEEEEEEEEEES-GGGTT-EEEEEEE--GGG-EEEEGGGTS-TTT-PPPTT-B----EEBPTTS-EEEEEPP-PPP-/-----------------------------------------------EEEEEEEEEEB---TT---EEEEEEEEEEEGGGTT-GGG-EEEEEEEEEETTEEEEEEEEEEEEEEETTEEEEEEEEEEES-GGGTT-EEEEEEE--GGG-EEEEGGGTS-TTT-PPPTT-B----EEBPTTS-EEEEEPP-PPP-

Solvent-accessible surface area (backbone atoms only — not comparable to full-atom values): 20650 Å² total; per-residue (Å²): 131,85,71,85,66,91,70,75,78,77,77,79,78,79,77,77,74,75,79,79,74,75,79,77,78,74,83,76,77,85,69,82,72,75,79,74,74,75,69,72,70,73,65,71,80,67,63,59,26,23,34,38,34,39,39,32,28,47,55,58,64,84,87,53,66,58,47,34,39,42,36,38,45,35,38,26,45,43,93,40,58,91,35,44,60,67,16,37,52,32,36,36,39,34,43,29,46,94,85,44,70,44,40,38,32,25,42,34,43,12,45,35,21,14,62,42,27,33,9,36,13,24,36,26,77,46,62,80,39,78,56,46,64,72,24,32,49,16,32,15,35,34,44,53,50,65,59,21,25,35,20,46,28,67,79,69,37,57,48,74,77,43,65,51,51,66,20,21,11,24,22,22,42,39,50,37,26,74,87,52,44,40,50,46,51,39,47,31,78,73,80,80,132,129,87,76,85,67,91,78,83,81,79,75,78,77,77,77,75,72,76,80,73,81,75,75,78,76,76,82,75,78,82,68,81,71,77,79,74,74,75,71,73,69,74,65,71,79,67,62,58,29,24,34,38,34,39,38,33,28,46,56,58,63,85,86,54,68,58,46,32,40,42,36,38,46,34,38,25,46,42,94,39,58,91,37,44,60,65,16,36,52,34,35,36,41,34,43,29,47,93,85,46,70,42,40,38,34,25,43,33,42,12,44,36,21,15,64,42,26,33,10,36,12,22,36,27,76,44,61,81,37,76,55,44,65,72,24,32,47,16,33,14,35,34,44,53,52,66,61,21,23,34,18,46,30,67,81,69,37,58,49,74,78,42,66,52,50,66,20,21,10,23,20,21,43,39,50,38,26,75,87,53,46,40,51,45,51,39,46,30,74,72,81,78,130